Protein AF-A0A183LQJ6-F1 (afdb_monomer)

Mean predicted aligned error: 13.42 Å

Secondary structure (DSSP, 8-state):
-HHHHHHHHHHHHHHHTT---TT-S-----BTTTB-GGGHHHHHHHHHHHHHHHHHHHHHHHHHTTPPEEEEEEEEETTEEEEEEEE-HHHHHHS-HHHHHHHHHHHHHHHHHHHHHHHHHHHHHHHHHTTTEE-SS-EEEEEE-TT-TT-STTS--TTPEEEEETTEE--SHHHHHHHHHHHHHSPPEEEEEHHHHHHHHTT--SPPPS---------------------S------SS-GGGTTTEEEEEEEEE-TTSPEEEEEEEEEHHHHHTSPEESSGGGG--TTS-S------------------EEEEEE--SSTTEEEEEEEES-TTPPPEEEEEEHHHHHHHEEEESPEESSTTTS-TTHHHHHHHHH-

Structure (mmCIF, N/CA/C/O backbone):
data_AF-A0A183LQJ6-F1
#
_entry.id   AF-A0A183LQJ6-F1
#
loop_
_atom_site.group_PDB
_atom_site.id
_atom_site.type_symbol
_atom_site.label_atom_id
_atom_site.label_alt_id
_atom_site.label_comp_id
_atom_site.label_asym_id
_atom_site.label_entity_id
_atom_site.label_seq_id
_atom_site.pdbx_PDB_ins_code
_atom_site.Cartn_x
_atom_site.Cartn_y
_atom_site.Cartn_z
_atom_site.occupancy
_atom_site.B_iso_or_equiv
_atom_site.auth_seq_id
_atom_site.auth_comp_id
_atom_site.auth_asym_id
_atom_site.auth_atom_id
_atom_site.pdbx_PDB_model_num
ATOM 1 N N . MET A 1 1 ? -5.124 -11.638 44.965 1.00 61.25 1 MET A N 1
ATOM 2 C CA . MET A 1 1 ? -4.072 -10.664 44.586 1.00 61.25 1 MET A CA 1
ATOM 3 C C . MET A 1 1 ? -2.740 -11.323 44.237 1.00 61.25 1 MET A C 1
ATOM 5 O O . MET A 1 1 ? -2.306 -11.129 43.116 1.00 61.25 1 MET A O 1
ATOM 9 N N . VAL A 1 2 ? -2.120 -12.140 45.103 1.00 79.62 2 VAL A N 1
ATOM 10 C CA . VAL A 1 2 ? -0.797 -12.761 44.830 1.00 79.62 2 VAL A CA 1
ATOM 11 C C . VAL A 1 2 ? -0.770 -13.608 43.552 1.00 79.62 2 VAL A C 1
ATOM 13 O O . VAL A 1 2 ? 0.118 -13.434 42.727 1.00 79.62 2 VAL A O 1
ATOM 16 N N . VAL A 1 3 ? -1.783 -14.455 43.338 1.00 76.19 3 VAL A N 1
ATOM 17 C CA . VAL A 1 3 ? -1.914 -15.261 42.109 1.00 76.19 3 VAL A CA 1
ATOM 18 C C . VAL A 1 3 ? -2.019 -14.368 40.873 1.00 76.19 3 VAL A C 1
ATOM 20 O O . VAL A 1 3 ? -1.323 -14.596 39.896 1.00 76.19 3 VAL A O 1
ATOM 23 N N . SER A 1 4 ? -2.822 -13.303 40.942 1.00 68.62 4 SER A N 1
ATOM 24 C CA . SER A 1 4 ? -2.976 -12.344 39.842 1.00 68.62 4 SER A CA 1
ATOM 25 C C . SER A 1 4 ? -1.675 -11.600 39.540 1.00 68.62 4 SER A C 1
ATOM 27 O O . SER A 1 4 ? -1.351 -11.408 38.377 1.00 68.62 4 SER A O 1
ATOM 29 N N . ILE A 1 5 ? -0.917 -11.210 40.571 1.00 81.88 5 ILE A N 1
ATOM 30 C CA . ILE A 1 5 ? 0.379 -10.538 40.415 1.00 81.88 5 ILE A CA 1
ATOM 31 C C . ILE A 1 5 ? 1.389 -11.494 39.779 1.00 81.88 5 ILE A C 1
ATOM 33 O O . ILE A 1 5 ? 2.043 -11.115 38.819 1.00 81.88 5 ILE A O 1
ATOM 37 N N . CYS A 1 6 ? 1.474 -12.736 40.260 1.00 83.31 6 CYS A N 1
ATOM 38 C CA . CYS A 1 6 ? 2.393 -13.748 39.736 1.00 83.31 6 CYS A CA 1
ATOM 39 C C . CYS A 1 6 ? 2.072 -14.119 38.277 1.00 83.31 6 CYS A C 1
ATOM 41 O O . CYS A 1 6 ? 2.966 -14.294 37.456 1.00 83.31 6 CYS A O 1
ATOM 43 N N . LEU A 1 7 ? 0.784 -14.181 37.933 1.00 78.69 7 LEU A N 1
ATOM 44 C CA . LEU A 1 7 ? 0.321 -14.488 36.581 1.00 78.69 7 LEU A CA 1
ATOM 45 C C . LEU A 1 7 ? 0.578 -13.313 35.620 1.00 78.69 7 LEU A C 1
ATOM 47 O O . LEU A 1 7 ? 1.051 -13.532 34.507 1.00 78.69 7 LEU A O 1
ATOM 51 N N . LEU A 1 8 ? 0.366 -12.068 36.069 1.00 77.69 8 LEU A N 1
ATOM 52 C CA . LEU A 1 8 ? 0.691 -10.857 35.303 1.00 77.69 8 LEU A CA 1
ATOM 53 C C . LEU A 1 8 ? 2.202 -10.674 35.103 1.00 77.69 8 LEU A C 1
ATOM 55 O O . LEU A 1 8 ? 2.628 -10.328 34.002 1.00 77.69 8 LEU A O 1
ATOM 59 N N . THR A 1 9 ? 3.028 -10.938 36.121 1.00 80.88 9 THR A N 1
ATOM 60 C CA . THR A 1 9 ? 4.492 -10.854 35.987 1.00 80.88 9 THR A CA 1
ATOM 61 C C . THR A 1 9 ? 5.045 -11.949 35.079 1.00 80.88 9 THR A C 1
ATOM 63 O O . THR A 1 9 ? 5.919 -11.666 34.260 1.00 80.88 9 THR A O 1
ATOM 66 N N . LEU A 1 10 ? 4.502 -13.170 35.146 1.00 79.31 10 LEU A N 1
ATOM 67 C CA . LEU A 1 10 ? 4.852 -14.262 34.234 1.00 79.31 10 LEU A CA 1
ATOM 68 C C . LEU A 1 10 ? 4.477 -13.929 32.778 1.00 79.31 10 LEU A C 1
ATOM 70 O O . LEU A 1 10 ? 5.280 -14.151 31.874 1.00 79.31 10 LEU A O 1
ATOM 74 N N . LEU A 1 11 ? 3.287 -13.359 32.545 1.00 73.31 11 LEU A N 1
ATOM 75 C CA . LEU A 1 11 ? 2.838 -12.895 31.225 1.00 73.31 11 LEU A CA 1
ATOM 76 C C . LEU A 1 11 ? 3.743 -11.791 30.665 1.00 73.31 11 LEU A C 1
ATOM 78 O O . LEU A 1 11 ? 4.160 -11.868 29.507 1.00 73.31 11 LEU A O 1
ATOM 82 N N . ALA A 1 12 ? 4.090 -10.798 31.487 1.00 76.44 12 ALA A N 1
ATOM 83 C CA . ALA A 1 12 ? 4.989 -9.715 31.098 1.00 76.44 12 ALA A CA 1
ATOM 84 C C . ALA A 1 12 ? 6.391 -10.240 30.744 1.00 76.44 12 ALA A C 1
ATOM 86 O O . ALA A 1 12 ? 6.921 -9.901 29.686 1.00 76.44 12 ALA A O 1
ATOM 87 N N . TYR A 1 13 ? 6.958 -11.125 31.573 1.00 81.81 13 TYR A N 1
ATOM 88 C CA . TYR A 1 13 ? 8.262 -11.751 31.329 1.00 81.81 13 TYR A CA 1
ATOM 89 C C . TYR A 1 13 ? 8.287 -12.536 30.012 1.00 81.81 13 TYR A C 1
ATOM 91 O O . TYR A 1 13 ? 9.184 -12.369 29.187 1.00 81.81 13 TYR A O 1
ATOM 99 N N . ASN A 1 14 ? 7.265 -13.359 29.790 1.00 73.56 14 ASN A N 1
ATOM 100 C CA . ASN A 1 14 ? 7.123 -14.176 28.592 1.00 73.56 14 ASN A CA 1
ATOM 101 C C . ASN A 1 14 ? 6.984 -13.338 27.311 1.00 73.56 14 ASN A C 1
ATOM 103 O O . ASN A 1 14 ? 7.609 -13.654 26.299 1.00 73.56 14 ASN A O 1
ATOM 107 N N . THR A 1 15 ? 6.211 -12.250 27.373 1.00 71.25 15 THR A N 1
ATOM 108 C CA . THR A 1 15 ? 6.017 -11.330 26.242 1.00 71.25 15 THR A CA 1
ATOM 109 C C . THR A 1 15 ? 7.299 -10.550 25.932 1.00 71.25 15 THR A C 1
ATOM 111 O O . THR A 1 15 ? 7.656 -10.383 24.767 1.00 71.25 15 THR A O 1
ATOM 114 N N . LEU A 1 16 ? 8.040 -10.124 26.962 1.00 74.69 16 LEU A N 1
ATOM 115 C CA . LEU A 1 16 ? 9.311 -9.413 26.800 1.00 74.69 16 LEU A CA 1
ATOM 116 C C . LEU A 1 16 ? 10.405 -10.307 26.193 1.00 74.69 16 LEU A C 1
ATOM 118 O O . LEU A 1 16 ? 11.198 -9.847 25.375 1.00 74.69 16 LEU A O 1
ATOM 122 N N . MET A 1 17 ? 10.415 -11.595 26.544 1.00 77.88 17 MET A N 1
ATOM 123 C CA . MET A 1 17 ? 11.406 -12.564 26.067 1.00 77.88 17 MET A CA 1
ATOM 124 C C . MET A 1 17 ? 11.107 -13.161 24.679 1.00 77.88 17 MET A C 1
ATOM 126 O O . MET A 1 17 ? 11.839 -14.050 24.248 1.00 77.88 17 MET A O 1
ATOM 130 N N . ARG A 1 18 ? 10.058 -12.697 23.972 1.00 66.50 18 ARG A N 1
ATOM 131 C CA . ARG A 1 18 ? 9.676 -13.129 22.606 1.00 66.50 18 ARG A CA 1
ATOM 132 C C . ARG A 1 18 ? 9.676 -14.655 22.393 1.00 66.50 18 ARG A C 1
ATOM 134 O O . ARG A 1 18 ? 9.977 -15.130 21.298 1.00 66.50 18 ARG A O 1
ATOM 141 N N . LYS A 1 19 ? 9.363 -15.449 23.421 1.00 61.66 19 LYS A N 1
ATOM 142 C CA . LYS A 1 19 ? 9.230 -16.903 23.249 1.00 61.66 19 LYS A CA 1
ATOM 143 C C . LYS A 1 19 ? 7.927 -17.193 22.489 1.00 61.66 19 LYS A C 1
ATOM 145 O O . LYS A 1 19 ? 6.914 -16.583 22.829 1.00 61.66 19 LYS A O 1
ATOM 150 N N . PRO A 1 20 ? 7.918 -18.096 21.488 1.00 50.62 20 PRO A N 1
ATOM 151 C CA . PRO A 1 20 ? 6.678 -18.512 20.846 1.00 50.62 20 PRO A CA 1
ATOM 152 C C . PRO A 1 20 ?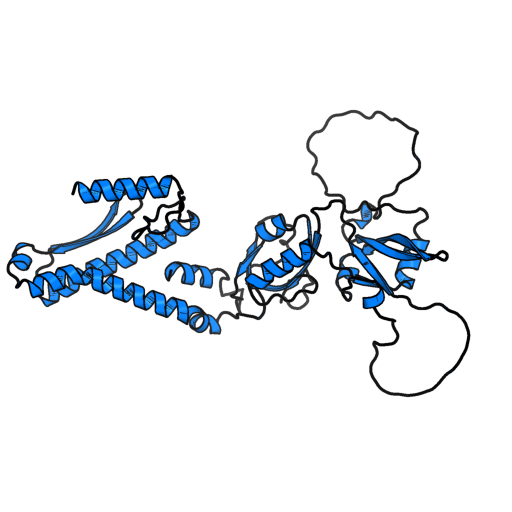 5.858 -19.289 21.878 1.00 50.62 20 PRO A C 1
ATOM 154 O O . PRO A 1 20 ? 6.298 -20.320 22.384 1.00 50.62 20 PRO A O 1
ATOM 157 N N . ILE A 1 21 ? 4.704 -18.750 22.264 1.00 50.16 21 ILE A N 1
ATOM 158 C CA . ILE A 1 21 ? 3.835 -19.352 23.275 1.00 50.16 21 ILE A CA 1
ATOM 159 C C . ILE A 1 21 ? 2.502 -19.616 22.599 1.00 50.16 21 ILE A C 1
ATOM 161 O O . ILE A 1 21 ? 1.705 -18.705 22.404 1.00 50.16 21 ILE A O 1
ATOM 165 N N . GLU A 1 22 ? 2.268 -20.874 22.238 1.00 52.38 22 GLU A N 1
ATOM 166 C CA . GLU A 1 22 ? 1.074 -21.294 21.496 1.00 52.38 22 GLU A CA 1
ATOM 167 C C . GLU A 1 22 ? -0.243 -21.160 22.289 1.00 52.38 22 GLU A C 1
ATOM 169 O O . GLU A 1 22 ? -1.314 -21.398 21.744 1.00 52.38 22 GLU A O 1
ATOM 174 N N . THR A 1 23 ? -0.206 -20.768 23.570 1.00 46.69 23 THR A N 1
ATOM 175 C CA . THR A 1 23 ? -1.391 -20.729 24.450 1.00 46.69 23 THR A CA 1
ATOM 176 C C . THR A 1 23 ? -1.384 -19.563 25.453 1.00 46.69 23 THR A C 1
ATOM 178 O O . THR A 1 23 ? -1.580 -19.747 26.654 1.00 46.69 23 THR A O 1
ATOM 181 N N . GLN A 1 24 ? -1.181 -18.322 24.997 1.00 48.84 24 GLN A N 1
ATOM 182 C CA . GLN A 1 24 ? -1.541 -17.154 25.818 1.00 48.84 24 GLN A CA 1
ATOM 183 C C . GLN A 1 24 ? -3.017 -16.790 25.613 1.00 48.84 24 GLN A C 1
ATOM 185 O O . GLN A 1 24 ? -3.409 -16.340 24.544 1.00 48.84 24 GLN A O 1
ATOM 190 N N . VAL A 1 25 ? -3.830 -16.955 26.664 1.00 53.56 25 VAL A N 1
ATOM 191 C CA . VAL A 1 25 ? -5.256 -16.556 26.689 1.00 53.56 25 VAL A CA 1
ATOM 192 C C . VAL A 1 25 ? -5.417 -15.026 26.703 1.00 53.56 25 VAL A C 1
ATOM 194 O O . VAL A 1 25 ? -6.433 -14.503 26.261 1.00 53.56 25 VAL A O 1
ATOM 197 N N . LEU A 1 26 ? -4.405 -14.299 27.189 1.00 52.97 26 LEU A N 1
ATOM 198 C CA . LEU A 1 26 ? -4.369 -12.837 27.263 1.00 52.97 26 LEU A CA 1
ATOM 199 C C . LEU A 1 26 ? -2.974 -12.359 26.852 1.00 52.97 26 LEU A C 1
ATOM 201 O O . LEU A 1 26 ? -2.015 -12.549 27.598 1.00 52.97 26 LEU A O 1
ATOM 205 N N . ILE A 1 27 ? -2.860 -11.747 25.675 1.00 63.59 27 ILE A N 1
ATOM 206 C CA . ILE A 1 27 ? -1.619 -11.118 25.212 1.00 63.59 27 ILE A CA 1
ATOM 207 C C . ILE A 1 27 ? -1.683 -9.640 25.619 1.00 63.59 27 ILE A C 1
ATOM 209 O O . ILE A 1 27 ? -2.532 -8.912 25.100 1.00 63.59 27 ILE A O 1
ATOM 213 N N . PRO A 1 28 ? -0.836 -9.167 26.549 1.00 64.94 28 PRO A N 1
ATOM 214 C CA . PRO A 1 28 ? -0.821 -7.756 26.909 1.00 64.94 28 PRO A CA 1
ATOM 215 C C . PRO A 1 28 ? -0.314 -6.927 25.724 1.00 64.94 28 PRO A C 1
ATOM 217 O O . PRO A 1 28 ? 0.757 -7.195 25.178 1.00 64.94 28 PRO A O 1
ATOM 220 N N . VAL A 1 29 ? -1.072 -5.908 25.317 1.00 68.31 29 VAL A N 1
ATOM 221 C CA . VAL A 1 29 ? -0.664 -4.992 24.243 1.00 68.31 29 VAL A CA 1
ATOM 222 C C . VAL A 1 29 ? 0.451 -4.082 24.771 1.00 68.31 29 VAL A C 1
ATOM 224 O O . VAL A 1 29 ? 0.240 -3.301 25.696 1.00 68.31 29 VAL A O 1
ATOM 227 N N . MET A 1 30 ? 1.651 -4.207 24.202 1.00 67.62 30 MET A N 1
ATOM 228 C CA . MET A 1 30 ? 2.853 -3.446 24.542 1.00 67.62 30 MET A CA 1
ATOM 229 C C . MET A 1 30 ? 3.365 -2.667 23.316 1.00 67.62 30 MET A C 1
ATOM 231 O O . MET A 1 30 ? 3.951 -3.260 22.397 1.00 67.62 30 MET A O 1
ATOM 235 N N . PRO A 1 31 ? 3.198 -1.329 23.307 1.00 66.94 31 PRO A N 1
ATOM 236 C CA . PRO A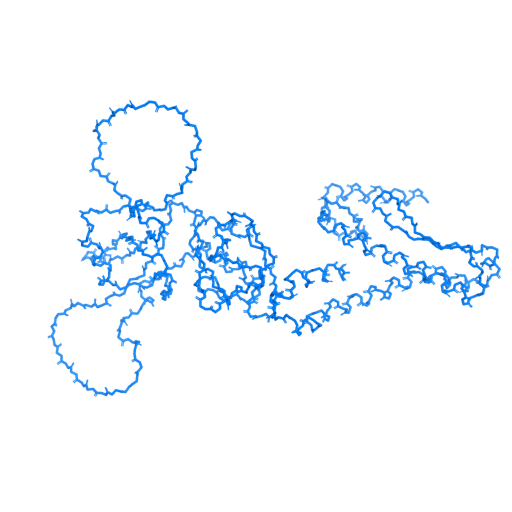 1 31 ? 3.707 -0.465 22.245 1.00 66.94 31 PRO A CA 1
ATOM 237 C C . PRO A 1 31 ? 5.210 -0.663 22.009 1.00 66.94 31 PRO A C 1
ATOM 239 O O . PRO A 1 31 ? 5.995 -0.718 22.950 1.00 66.94 31 PRO A O 1
ATOM 242 N N . GLY A 1 32 ? 5.613 -0.781 20.745 1.00 68.12 32 GLY A N 1
ATOM 243 C CA . GLY A 1 32 ? 6.998 -1.002 20.318 1.00 68.12 32 GLY A CA 1
ATOM 244 C C . GLY A 1 32 ? 7.478 -2.458 20.372 1.00 68.12 32 GLY A C 1
ATOM 245 O O . GLY A 1 32 ? 8.531 -2.755 19.811 1.00 68.12 32 GLY A O 1
ATOM 246 N N . ILE A 1 33 ? 6.723 -3.371 20.998 1.00 75.31 33 ILE A N 1
ATOM 247 C CA . ILE A 1 33 ? 7.056 -4.806 21.045 1.00 75.31 33 ILE A CA 1
ATOM 248 C C . ILE A 1 33 ? 6.113 -5.608 20.152 1.00 75.31 33 ILE A C 1
ATOM 250 O O . ILE A 1 33 ? 6.575 -6.245 19.209 1.00 75.31 33 ILE A O 1
ATOM 254 N N . ASN A 1 34 ? 4.809 -5.579 20.444 1.00 72.75 34 ASN A N 1
ATOM 255 C CA . ASN A 1 34 ? 3.784 -6.277 19.656 1.00 72.75 34 ASN A CA 1
ATOM 256 C C . ASN A 1 34 ? 2.881 -5.325 18.864 1.00 72.75 34 ASN A C 1
ATOM 258 O O . ASN A 1 34 ? 2.147 -5.777 17.991 1.00 72.75 34 ASN A O 1
ATOM 262 N N . LEU A 1 35 ? 2.970 -4.020 19.131 1.00 70.88 35 LEU A N 1
ATOM 263 C CA . LEU A 1 35 ? 2.237 -2.993 18.408 1.00 70.88 35 LEU A CA 1
ATOM 264 C C . LEU A 1 35 ? 3.200 -1.940 17.843 1.00 70.88 35 LEU A C 1
ATOM 266 O O . LEU A 1 35 ? 3.933 -1.328 18.625 1.00 70.88 35 LEU A O 1
ATOM 270 N N . PRO A 1 36 ? 3.204 -1.670 16.525 1.00 79.56 36 PRO A N 1
ATOM 271 C CA . PRO A 1 36 ? 4.007 -0.587 15.971 1.00 79.56 36 PRO A CA 1
ATOM 272 C C . PRO A 1 36 ? 3.613 0.759 16.594 1.00 79.56 36 PRO A C 1
ATOM 274 O O . PRO A 1 36 ? 2.432 1.057 16.773 1.00 79.56 36 PRO A O 1
ATOM 277 N N . THR A 1 37 ? 4.604 1.590 16.920 1.00 79.88 37 THR A N 1
ATOM 278 C CA . THR A 1 37 ? 4.395 2.880 17.604 1.00 79.88 37 THR A CA 1
ATOM 279 C C . THR A 1 37 ? 3.529 3.849 16.799 1.00 79.88 37 THR A C 1
ATOM 281 O O . THR A 1 37 ? 2.809 4.651 17.388 1.00 79.88 37 THR A O 1
ATOM 284 N N . SER A 1 38 ? 3.521 3.728 15.470 1.00 79.62 38 SER A N 1
ATOM 285 C CA . SER A 1 38 ? 2.629 4.471 14.572 1.00 79.62 38 SER A CA 1
ATOM 286 C C . SER A 1 38 ? 1.144 4.215 14.842 1.00 79.62 38 SER A C 1
ATOM 288 O O . SER A 1 38 ? 0.325 5.096 14.594 1.00 79.62 38 SER A O 1
ATOM 290 N N . HIS A 1 39 ? 0.783 3.045 15.378 1.00 82.69 39 HIS A N 1
ATOM 291 C CA . HIS A 1 39 ? -0.605 2.712 15.697 1.00 82.69 39 HIS A CA 1
ATOM 292 C C . HIS A 1 39 ? -1.022 3.122 17.110 1.00 82.69 39 HIS A C 1
ATOM 294 O O . HIS A 1 39 ? -2.210 3.093 17.422 1.00 82.69 39 HIS A O 1
ATOM 300 N N . LEU A 1 40 ? -0.081 3.552 17.958 1.00 83.44 40 LEU A N 1
ATOM 301 C CA . LEU A 1 40 ? -0.345 3.864 19.363 1.00 83.44 40 LEU A CA 1
ATOM 302 C C . LEU A 1 40 ? -1.455 4.908 19.539 1.00 83.44 40 LEU A C 1
ATOM 304 O O . LEU A 1 40 ? -2.300 4.760 20.417 1.00 83.44 40 LEU A O 1
ATOM 308 N N . GLY A 1 41 ? -1.482 5.935 18.683 1.00 84.56 41 GLY A N 1
ATOM 309 C CA . GLY A 1 41 ? -2.514 6.972 18.723 1.00 84.56 41 GLY A CA 1
ATOM 310 C C . GLY A 1 41 ? -3.918 6.428 18.450 1.00 84.56 41 GLY A C 1
ATOM 311 O O . GLY A 1 41 ? -4.860 6.794 19.150 1.00 84.56 41 GLY A O 1
ATOM 312 N N . PHE A 1 42 ? -4.056 5.511 17.486 1.00 85.06 42 PHE A N 1
ATOM 313 C CA . PHE A 1 42 ? -5.342 4.875 17.183 1.00 85.06 42 PHE A CA 1
ATOM 314 C C . PHE A 1 42 ? -5.804 4.000 18.344 1.00 85.06 42 PHE A C 1
ATOM 316 O O . PHE A 1 42 ? -6.947 4.110 18.767 1.00 85.06 42 PHE A O 1
ATOM 323 N N . TYR A 1 43 ? -4.897 3.217 18.929 1.00 84.50 43 TYR A N 1
ATOM 324 C CA . TYR A 1 43 ? -5.211 2.395 20.097 1.00 84.50 43 TYR A CA 1
ATOM 325 C C . TYR A 1 43 ? -5.620 3.233 21.309 1.00 84.50 43 TYR A C 1
ATOM 327 O O . TYR A 1 43 ? -6.606 2.909 21.963 1.00 84.50 43 TYR A O 1
ATOM 335 N N . ALA A 1 44 ? -4.910 4.326 21.599 1.00 87.00 44 ALA A N 1
ATOM 336 C CA . ALA A 1 44 ? -5.270 5.228 22.691 1.00 87.00 44 ALA A CA 1
ATOM 337 C C . ALA A 1 44 ? -6.665 5.842 22.481 1.00 87.00 44 ALA A C 1
ATOM 339 O O . ALA A 1 44 ? -7.465 5.891 23.415 1.00 87.00 44 ALA A O 1
ATOM 340 N N . LEU A 1 45 ? -6.982 6.253 21.248 1.00 87.94 45 LEU A N 1
ATOM 341 C CA . LEU A 1 45 ? -8.304 6.767 20.894 1.00 87.94 45 LEU A CA 1
ATOM 342 C C . LEU A 1 45 ? -9.395 5.695 21.052 1.00 87.94 45 LEU A C 1
ATOM 344 O O . LEU A 1 45 ? -10.420 5.963 21.677 1.00 87.94 45 LEU A O 1
ATOM 348 N N . THR A 1 46 ? -9.170 4.483 20.540 1.00 89.31 46 THR A N 1
ATOM 349 C CA . THR A 1 46 ? -10.113 3.361 20.665 1.00 89.31 46 THR A CA 1
ATOM 350 C C . THR A 1 46 ? -10.349 2.994 22.129 1.00 89.31 46 THR A C 1
ATOM 352 O O . THR A 1 46 ? -11.497 2.844 22.542 1.00 89.31 46 THR A O 1
ATOM 355 N N . LEU A 1 47 ? -9.291 2.917 22.946 1.00 88.81 47 LEU A N 1
ATOM 356 C CA . LEU A 1 47 ? -9.405 2.651 24.383 1.00 88.81 47 LEU A CA 1
ATOM 357 C C . LEU A 1 47 ? -10.222 3.722 25.101 1.00 88.81 47 LEU A C 1
ATOM 359 O O . LEU A 1 47 ? -11.085 3.376 25.902 1.00 88.81 47 LEU A O 1
ATOM 363 N N . LEU A 1 48 ? -9.999 5.000 24.788 1.00 90.62 48 LEU A N 1
ATOM 364 C CA . LEU A 1 48 ? -10.767 6.094 25.377 1.00 90.62 48 LEU A CA 1
ATOM 365 C C . LEU A 1 48 ? -12.258 5.993 25.024 1.00 90.62 48 LEU A C 1
ATOM 367 O O . LEU A 1 48 ? -13.101 6.134 25.907 1.00 90.62 48 LEU A O 1
ATOM 371 N N . ILE A 1 49 ? -12.588 5.724 23.756 1.00 91.62 49 ILE A N 1
ATOM 372 C CA . ILE A 1 49 ? -13.979 5.574 23.300 1.00 91.62 49 ILE A CA 1
ATOM 373 C C . ILE A 1 49 ? -14.642 4.374 23.990 1.00 91.62 49 ILE A C 1
ATOM 375 O O . ILE A 1 49 ? -15.742 4.506 24.530 1.00 91.62 49 ILE A O 1
ATOM 379 N N . CYS A 1 50 ? -13.969 3.222 24.023 1.00 92.50 50 CYS A N 1
ATOM 380 C CA . CYS A 1 50 ? -14.469 2.025 24.697 1.00 92.50 50 CYS A CA 1
ATOM 381 C C . CYS A 1 50 ? -14.648 2.254 26.201 1.00 92.50 50 CYS A C 1
ATOM 383 O O . CYS A 1 50 ? -15.695 1.912 26.738 1.00 92.50 50 CYS A O 1
ATOM 385 N N . ALA A 1 51 ? -13.675 2.866 26.881 1.00 93.06 51 ALA A N 1
ATOM 386 C CA . ALA A 1 51 ? -13.773 3.184 28.305 1.00 93.06 51 ALA A CA 1
ATOM 387 C C . ALA A 1 51 ? -14.938 4.141 28.583 1.00 93.06 51 ALA A C 1
ATOM 389 O O . ALA A 1 51 ? -15.722 3.915 29.497 1.00 93.06 51 ALA A O 1
ATOM 390 N N . PHE A 1 52 ? -15.110 5.174 27.760 1.00 93.94 52 PHE A N 1
ATOM 391 C CA . PHE A 1 52 ? -16.230 6.096 27.905 1.00 93.94 52 PHE A CA 1
ATOM 392 C C . PHE A 1 52 ? -17.582 5.379 27.793 1.00 93.94 52 PHE A C 1
ATOM 394 O O . PHE A 1 52 ? -18.447 5.556 28.650 1.00 93.94 52 PHE A O 1
ATOM 401 N N . ILE A 1 53 ? -17.767 4.539 26.768 1.00 95.00 53 ILE A N 1
ATOM 402 C CA . ILE A 1 53 ? -19.031 3.815 26.582 1.00 95.00 53 ILE A CA 1
ATOM 403 C C . ILE A 1 53 ? -19.225 2.737 27.664 1.00 95.00 53 ILE A C 1
ATOM 405 O O . ILE A 1 53 ? -20.354 2.506 28.097 1.00 95.00 53 ILE A O 1
ATOM 409 N N . HIS A 1 54 ? -18.146 2.123 28.155 1.00 95.62 54 HIS A N 1
ATOM 410 C CA . HIS A 1 54 ? -18.173 1.182 29.277 1.00 95.62 54 HIS A CA 1
ATOM 411 C C . HIS A 1 54 ? -18.771 1.824 30.535 1.00 95.62 54 HIS A C 1
ATOM 413 O O . HIS A 1 54 ? -19.753 1.329 31.094 1.00 95.62 54 HIS A O 1
ATOM 419 N N . GLU A 1 55 ? -18.229 2.971 30.940 1.00 94.88 55 GLU A N 1
ATOM 420 C CA . GLU A 1 55 ? -18.694 3.709 32.115 1.00 94.88 55 GLU A CA 1
ATOM 421 C C . GLU A 1 55 ? -20.100 4.286 31.903 1.00 94.88 55 GLU A C 1
ATOM 423 O O . GLU A 1 55 ? -20.938 4.244 32.807 1.00 94.88 55 GLU A O 1
ATOM 428 N N . ALA A 1 56 ? -20.416 4.740 30.684 1.00 94.00 56 ALA A N 1
ATOM 429 C CA . ALA A 1 56 ? -21.774 5.142 30.322 1.00 94.00 56 ALA A CA 1
ATOM 430 C C . ALA A 1 56 ? -22.772 3.976 30.453 1.00 94.00 56 ALA A C 1
ATOM 432 O O . ALA A 1 56 ? -23.911 4.181 30.875 1.00 94.00 56 ALA A O 1
ATOM 433 N N . GLY A 1 57 ? -22.344 2.747 30.155 1.00 95.69 57 GLY A N 1
ATOM 434 C CA . GLY A 1 57 ? -23.128 1.533 30.360 1.00 95.69 57 GLY A CA 1
ATOM 435 C C . GLY A 1 57 ? -23.462 1.295 31.834 1.00 95.69 57 GLY A C 1
ATOM 436 O O . GLY A 1 57 ? -24.624 1.048 32.169 1.00 95.69 57 GLY A O 1
ATOM 437 N N . HIS A 1 58 ? -22.472 1.427 32.722 1.00 94.94 58 HIS A N 1
ATOM 438 C CA . HIS A 1 58 ? -22.687 1.379 34.172 1.00 94.94 58 HIS A CA 1
ATOM 439 C C . HIS A 1 58 ? -23.650 2.470 34.643 1.00 94.94 58 HIS A C 1
ATOM 441 O O . HIS A 1 58 ? -24.606 2.173 35.364 1.00 94.94 58 HIS A O 1
ATOM 447 N N . ALA A 1 59 ? -23.455 3.708 34.183 1.00 93.94 59 ALA A N 1
ATOM 448 C CA . ALA A 1 59 ? -24.313 4.837 34.525 1.00 93.94 59 ALA A CA 1
ATOM 449 C C . ALA A 1 59 ? -25.770 4.607 34.091 1.00 93.94 59 ALA A C 1
ATOM 451 O O . ALA A 1 59 ? -26.696 4.796 34.881 1.00 93.94 59 ALA A O 1
ATOM 452 N N . LEU A 1 60 ? -25.987 4.141 32.858 1.00 94.62 60 LEU A N 1
ATOM 453 C CA . LEU A 1 60 ? -27.321 3.885 32.316 1.00 94.62 60 LEU A CA 1
ATOM 454 C C . LEU A 1 60 ? -28.053 2.782 33.095 1.00 94.62 60 LEU A C 1
ATOM 456 O O . LEU A 1 60 ? -29.243 2.912 33.395 1.00 94.62 60 LEU A O 1
ATOM 460 N N . ALA A 1 61 ? -27.348 1.707 33.457 1.00 94.94 61 ALA A N 1
ATOM 461 C CA . ALA A 1 61 ? -27.913 0.637 34.274 1.00 94.94 61 ALA A CA 1
ATOM 462 C C . ALA A 1 61 ? -28.230 1.107 35.702 1.00 94.94 61 ALA A C 1
ATOM 464 O O . ALA A 1 61 ? -29.288 0.774 36.234 1.00 94.94 61 ALA A O 1
ATOM 465 N N . ALA A 1 62 ? -27.360 1.925 36.299 1.00 93.81 62 ALA A N 1
ATOM 466 C CA . ALA A 1 62 ? -27.568 2.499 37.624 1.00 93.81 62 ALA A CA 1
ATOM 467 C C . ALA A 1 62 ? -28.807 3.408 37.671 1.00 93.81 62 ALA A C 1
ATOM 469 O O . ALA A 1 62 ? -29.646 3.258 38.560 1.00 93.81 62 ALA A O 1
ATOM 470 N N . VAL A 1 63 ? -28.984 4.281 36.671 1.00 93.50 63 VAL A N 1
ATOM 471 C CA . VAL A 1 63 ? -30.174 5.144 36.553 1.00 93.50 63 VAL A CA 1
ATOM 472 C C . VAL A 1 63 ? -31.449 4.309 36.431 1.00 93.50 63 VAL A C 1
ATOM 474 O O . VAL A 1 63 ? -32.457 4.624 37.066 1.00 93.50 63 VAL A O 1
ATOM 477 N N . ARG A 1 64 ? -31.411 3.207 35.669 1.00 94.25 64 ARG A N 1
ATOM 478 C CA . ARG A 1 64 ? -32.554 2.291 35.534 1.00 94.25 64 ARG A CA 1
ATOM 479 C C . ARG A 1 64 ? -32.936 1.626 36.860 1.00 94.25 64 ARG A C 1
ATOM 481 O O . ARG A 1 64 ? -34.124 1.463 37.127 1.00 94.25 64 ARG A O 1
ATOM 488 N N . GLU A 1 65 ? -31.956 1.277 37.688 1.00 93.12 65 GLU A N 1
ATOM 489 C CA . GLU A 1 65 ? -32.165 0.705 39.028 1.00 93.12 65 GLU A CA 1
ATOM 490 C C . GLU A 1 65 ? -32.338 1.786 40.121 1.00 93.12 65 GLU A C 1
ATOM 492 O O . GLU A 1 65 ? -32.347 1.470 41.308 1.00 93.12 65 GLU A O 1
ATOM 497 N N . ARG A 1 66 ? -32.530 3.061 39.732 1.00 92.31 66 ARG A N 1
ATOM 498 C CA . ARG A 1 66 ? -32.743 4.226 40.618 1.00 92.31 66 ARG A CA 1
ATOM 499 C C . ARG A 1 66 ? -31.594 4.505 41.598 1.00 92.31 66 ARG A C 1
ATOM 501 O O . ARG A 1 66 ? -31.814 5.072 42.666 1.00 92.31 66 ARG A O 1
ATOM 508 N N . VAL A 1 67 ? -30.369 4.152 41.222 1.00 92.69 67 VAL A N 1
ATOM 509 C CA . VAL A 1 67 ? -29.150 4.484 41.971 1.00 92.69 67 VAL A CA 1
ATOM 510 C C . VAL A 1 67 ? -28.697 5.898 41.615 1.00 92.69 67 VAL A C 1
ATOM 512 O O . VAL A 1 67 ? -28.687 6.282 40.444 1.00 92.69 67 VAL A O 1
ATOM 515 N N . ARG A 1 68 ? -28.299 6.679 42.624 1.00 91.25 68 ARG A N 1
ATOM 516 C CA . ARG A 1 68 ? -27.775 8.036 42.425 1.00 91.25 68 ARG A CA 1
ATOM 517 C C . ARG A 1 68 ? -26.331 8.015 41.914 1.00 91.25 68 ARG A C 1
ATOM 519 O O . ARG A 1 68 ? -25.493 7.259 42.404 1.00 91.25 68 ARG A O 1
ATOM 526 N N . LEU A 1 69 ? -26.054 8.894 40.955 1.00 92.06 69 LEU A N 1
ATOM 527 C CA . LEU A 1 69 ? -24.725 9.166 40.406 1.00 92.06 69 LEU A CA 1
ATOM 528 C C . LEU A 1 69 ? -24.076 10.306 41.201 1.00 92.06 69 LEU A C 1
ATOM 530 O O . LEU A 1 69 ? -24.693 11.360 41.357 1.00 92.06 69 LEU A O 1
ATOM 534 N N . HIS A 1 70 ? -22.848 10.112 41.682 1.00 89.81 70 HIS A N 1
ATOM 535 C CA . HIS A 1 70 ? -22.062 11.170 42.324 1.00 89.81 70 HIS A CA 1
ATOM 536 C C . HIS A 1 70 ? -21.268 11.991 41.305 1.00 89.81 70 HIS A C 1
ATOM 538 O O . HIS A 1 70 ? -21.141 13.205 41.463 1.00 89.81 70 HIS A O 1
ATOM 544 N N . GLY A 1 71 ? -20.796 11.358 40.230 1.00 88.69 71 GLY A N 1
ATOM 545 C CA . GLY A 1 71 ? -20.077 12.037 39.158 1.00 88.69 71 GLY A CA 1
ATOM 546 C C . GLY A 1 71 ? -19.613 11.087 38.060 1.00 88.69 71 GLY A C 1
ATOM 547 O O . GLY A 1 71 ? -19.782 9.874 38.148 1.00 88.69 71 GLY A O 1
ATOM 548 N N . PHE A 1 72 ? -19.025 11.651 37.010 1.00 92.44 72 PHE A N 1
ATOM 549 C CA . PHE A 1 72 ? -18.313 10.922 35.963 1.00 92.44 72 PHE A CA 1
ATOM 550 C C . PHE A 1 72 ? -17.116 11.757 35.512 1.00 92.44 72 PHE A C 1
ATOM 552 O O . PHE A 1 72 ? -17.124 12.984 35.643 1.00 92.44 72 PHE A O 1
ATOM 559 N N . GLY A 1 73 ? -16.087 11.113 34.973 1.00 90.00 73 GLY A N 1
ATOM 560 C CA . GLY A 1 73 ? -14.892 11.815 34.531 1.00 90.00 73 GLY A CA 1
ATOM 561 C C . GLY A 1 73 ? -14.011 10.997 33.602 1.00 90.00 73 GLY A C 1
ATOM 562 O O . GLY A 1 73 ? -14.211 9.801 33.398 1.00 90.00 73 GLY A O 1
ATOM 563 N N . ILE A 1 74 ? -13.019 11.680 33.039 1.00 91.12 74 ILE A N 1
ATOM 564 C CA . ILE A 1 74 ? -11.940 11.095 32.245 1.00 91.12 74 ILE A CA 1
ATOM 565 C C . ILE A 1 74 ? -10.644 11.349 33.008 1.00 91.12 74 ILE A C 1
ATOM 567 O O . ILE A 1 74 ? -10.442 12.435 33.554 1.00 91.12 74 ILE A O 1
ATOM 571 N N . PHE A 1 75 ? -9.766 10.356 33.047 1.00 89.56 75 PHE A N 1
ATOM 572 C CA . PHE A 1 75 ? -8.435 10.471 33.620 1.00 89.56 75 PHE A CA 1
ATOM 573 C C . PHE A 1 75 ? -7.401 9.921 32.647 1.00 89.56 75 PHE A C 1
ATOM 575 O O . PHE A 1 75 ? -7.695 9.103 31.778 1.00 89.56 75 PHE A O 1
ATOM 582 N N . VAL A 1 76 ? -6.162 10.367 32.802 1.00 87.12 76 VAL A N 1
ATOM 583 C CA . VAL A 1 76 ? -5.034 9.835 32.043 1.00 87.12 76 VAL A CA 1
ATOM 584 C C . VAL A 1 76 ? -3.983 9.394 33.045 1.00 87.12 76 VAL A C 1
ATOM 586 O O . VAL A 1 76 ? -3.532 10.192 33.865 1.00 87.12 76 VAL A O 1
ATOM 589 N N . PHE A 1 77 ? -3.610 8.117 32.996 1.00 83.00 77 PHE A N 1
ATOM 590 C CA . PHE A 1 77 ? -2.547 7.555 33.824 1.00 83.00 77 PHE A CA 1
ATOM 591 C C . PHE A 1 77 ? -1.385 7.115 32.930 1.00 83.00 77 PHE A C 1
ATOM 593 O O . PHE A 1 77 ? -1.454 6.096 32.242 1.00 83.00 77 PHE A O 1
ATOM 600 N N . GLY A 1 78 ? -0.317 7.917 32.891 1.00 82.06 78 GLY A N 1
ATOM 601 C CA . GLY A 1 78 ? 0.770 7.730 31.926 1.00 82.06 78 GLY A CA 1
ATOM 602 C C . GLY A 1 78 ? 0.270 7.903 30.487 1.00 82.06 78 GLY A C 1
ATOM 603 O O . GLY A 1 78 ? -0.172 8.986 30.119 1.00 82.06 78 GLY A O 1
ATOM 604 N N . PHE A 1 79 ? 0.321 6.833 29.686 1.00 75.12 79 PHE A N 1
ATOM 605 C CA . PHE A 1 79 ? -0.183 6.798 28.301 1.00 75.12 79 PHE A CA 1
ATOM 606 C C . PHE A 1 79 ? -1.579 6.171 28.173 1.00 75.12 79 PHE A C 1
ATOM 608 O O . PHE A 1 79 ? -2.080 6.022 27.061 1.00 75.12 79 PHE A O 1
ATOM 615 N N . TYR A 1 80 ? -2.189 5.761 29.287 1.00 82.00 80 TYR A N 1
ATOM 616 C CA . TYR A 1 80 ? -3.484 5.091 29.302 1.00 82.00 80 TYR A CA 1
ATOM 617 C C . TYR A 1 80 ? -4.610 6.103 29.565 1.00 82.00 80 TYR A C 1
ATOM 619 O O . TYR A 1 80 ? -4.694 6.632 30.681 1.00 82.00 80 TYR A O 1
ATOM 627 N N . PRO A 1 81 ? -5.469 6.394 28.570 1.00 86.81 81 PRO A N 1
AT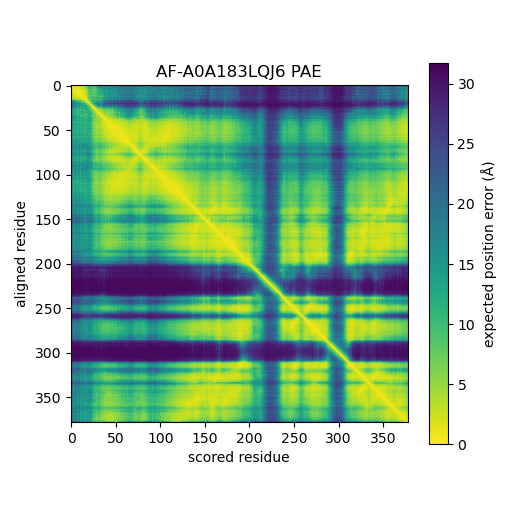OM 628 C CA . PRO A 1 81 ? -6.687 7.155 28.794 1.00 86.81 81 PRO A CA 1
ATOM 629 C C . PRO A 1 81 ? -7.770 6.245 29.389 1.00 86.81 81 PRO A C 1
ATOM 631 O O . PRO A 1 81 ? -8.050 5.170 28.863 1.00 86.81 81 PRO A O 1
ATOM 634 N N . GLY A 1 82 ? -8.389 6.683 30.482 1.00 89.56 82 GLY A N 1
ATOM 635 C CA . GLY A 1 82 ? -9.471 5.976 31.158 1.00 89.56 82 GLY A CA 1
ATOM 636 C C . GLY A 1 82 ? -10.659 6.888 31.442 1.00 89.56 82 GLY A C 1
ATOM 637 O O . GLY A 1 82 ? -10.534 8.110 31.488 1.00 89.56 82 GLY A O 1
ATOM 638 N N . ALA A 1 83 ? -11.822 6.287 31.655 1.00 91.94 83 ALA A N 1
ATOM 639 C CA . ALA A 1 83 ? -13.010 6.964 32.157 1.00 91.94 83 ALA A CA 1
ATOM 640 C C . ALA A 1 83 ? -13.435 6.306 33.472 1.00 91.94 83 ALA A C 1
ATOM 642 O O . ALA A 1 83 ? -13.058 5.166 33.738 1.00 91.94 83 ALA A O 1
ATOM 643 N N . PHE A 1 84 ? -14.198 7.022 34.292 1.00 93.06 84 PHE A N 1
ATOM 644 C CA . PHE A 1 84 ? -14.829 6.454 35.481 1.00 93.06 84 PHE A CA 1
ATOM 645 C C . PHE A 1 84 ? -16.220 7.049 35.697 1.00 93.06 84 PHE A C 1
ATOM 647 O O . PHE A 1 84 ? -16.453 8.229 35.410 1.00 93.06 84 PHE A O 1
ATOM 654 N N . VAL A 1 85 ? -17.124 6.247 36.255 1.00 94.00 85 VAL A N 1
ATOM 655 C CA . VAL A 1 85 ? -18.369 6.709 36.869 1.00 94.00 85 VAL A CA 1
ATOM 656 C C . VAL A 1 85 ? -18.350 6.450 38.375 1.00 94.00 85 VAL A C 1
ATOM 658 O O . VAL A 1 85 ? -17.996 5.365 38.831 1.00 94.00 85 VAL A O 1
ATOM 661 N N . ASP A 1 86 ? -18.738 7.454 39.156 1.00 92.69 86 ASP A N 1
ATOM 662 C CA . ASP A 1 86 ? -18.873 7.352 40.606 1.00 92.69 86 ASP A CA 1
ATOM 663 C C . ASP A 1 86 ? -20.348 7.161 40.989 1.00 92.69 86 ASP A C 1
ATOM 665 O O . ASP A 1 86 ? -21.218 7.985 40.676 1.00 92.69 86 ASP A O 1
ATOM 669 N N . LEU A 1 87 ? -20.631 6.041 41.650 1.00 91.19 87 LEU A N 1
ATOM 670 C CA . LEU A 1 87 ? -21.970 5.568 41.994 1.00 91.19 87 LEU A CA 1
ATOM 671 C C . LEU A 1 87 ? -22.132 5.521 43.511 1.00 91.19 87 LEU A C 1
ATOM 673 O O . LEU A 1 87 ? -21.229 5.086 44.225 1.00 91.19 87 LEU A O 1
ATOM 677 N N . ASN A 1 88 ? -23.313 5.888 44.014 1.00 92.44 88 ASN A N 1
ATOM 678 C CA . ASN A 1 88 ? -23.578 5.801 45.447 1.00 92.44 88 ASN A CA 1
ATOM 679 C C . ASN A 1 88 ? -23.584 4.337 45.923 1.00 92.44 88 ASN A C 1
ATOM 681 O O . ASN A 1 88 ? -24.497 3.563 45.618 1.00 92.44 88 ASN A O 1
ATOM 685 N N . THR A 1 89 ? -22.574 3.970 46.712 1.00 89.31 89 THR A N 1
ATOM 686 C CA . THR A 1 89 ? -22.369 2.609 47.223 1.00 89.31 89 THR A CA 1
ATOM 687 C C . THR A 1 89 ? -23.476 2.157 48.173 1.00 89.31 89 THR A C 1
ATOM 689 O O . THR A 1 89 ? -23.846 0.985 48.139 1.00 89.31 89 THR A O 1
ATOM 692 N N . ALA A 1 90 ? -24.055 3.066 48.967 1.00 89.56 90 ALA A N 1
ATOM 693 C CA . ALA A 1 90 ? -25.145 2.739 49.888 1.00 89.56 90 ALA A CA 1
ATOM 694 C C . ALA A 1 90 ? -26.431 2.366 49.133 1.00 89.56 90 ALA A C 1
ATOM 696 O O . ALA A 1 90 ? -27.078 1.368 49.454 1.00 89.56 90 ALA A O 1
ATOM 697 N N . ASP A 1 91 ? -26.761 3.126 48.083 1.00 88.69 91 ASP A N 1
ATOM 698 C CA . ASP A 1 91 ? -27.915 2.833 47.229 1.00 88.69 91 ASP A CA 1
ATOM 699 C C . ASP A 1 91 ? -27.678 1.518 46.457 1.00 88.69 91 ASP A C 1
ATOM 701 O O . ASP A 1 91 ? -28.571 0.675 46.388 1.00 88.69 91 ASP A O 1
ATOM 705 N N . LEU A 1 92 ? -26.459 1.284 45.953 1.00 89.94 92 LEU A N 1
ATOM 706 C CA . LEU A 1 92 ? -26.077 0.039 45.271 1.00 89.94 92 LEU A CA 1
ATOM 707 C C . LEU A 1 92 ? -26.204 -1.200 46.163 1.00 89.94 92 LEU A C 1
ATOM 709 O O . LEU A 1 92 ? -26.777 -2.199 45.737 1.00 89.94 92 LEU A O 1
ATOM 713 N N . GLN A 1 93 ? -25.698 -1.147 47.396 1.00 91.12 93 GLN A N 1
ATOM 714 C CA . GLN A 1 93 ? -25.743 -2.282 48.325 1.00 91.12 93 GLN A CA 1
ATOM 715 C C . GLN A 1 93 ? -27.160 -2.592 48.817 1.00 91.12 93 GLN A C 1
ATOM 717 O O . GLN A 1 93 ? -27.435 -3.726 49.205 1.00 91.12 93 GLN A O 1
ATOM 722 N N . SER A 1 94 ? -28.065 -1.611 48.767 1.00 92.25 94 SER A N 1
ATOM 723 C CA . SER A 1 94 ? -29.476 -1.806 49.113 1.00 92.25 94 SER A CA 1
ATOM 724 C C . SER A 1 94 ? -30.267 -2.586 48.051 1.00 92.25 94 SER A C 1
ATOM 726 O O . SER A 1 94 ? -31.343 -3.111 48.340 1.00 92.25 94 SER A O 1
ATOM 728 N N . LEU A 1 95 ? -29.747 -2.680 46.821 1.00 90.75 95 LEU A N 1
ATOM 729 C CA . LEU A 1 95 ? -30.395 -3.391 45.721 1.00 90.75 95 LEU A CA 1
ATOM 730 C C . LEU A 1 95 ? -30.329 -4.913 45.886 1.00 90.75 95 LEU A C 1
ATOM 732 O O . LEU A 1 95 ? -29.422 -5.456 46.511 1.00 90.75 95 LEU A O 1
ATOM 736 N N . SER A 1 96 ? -31.246 -5.623 45.222 1.00 93.75 96 SER A N 1
ATOM 737 C CA . SER A 1 96 ? -31.174 -7.085 45.134 1.00 93.75 96 SER A CA 1
ATOM 738 C C . SER A 1 96 ? -29.905 -7.549 44.390 1.00 93.75 96 SER A C 1
ATOM 740 O O . SER A 1 96 ? -29.447 -6.852 43.477 1.00 93.75 96 SER A O 1
ATOM 742 N N . PRO A 1 97 ? -29.371 -8.752 44.683 1.00 92.31 97 PRO A N 1
ATOM 743 C CA . PRO A 1 97 ? -28.152 -9.258 44.043 1.00 92.31 97 PRO A CA 1
ATOM 744 C C . PRO A 1 97 ? -28.205 -9.274 42.505 1.00 92.31 97 PRO A C 1
ATOM 746 O O . PRO A 1 97 ? -27.214 -8.984 41.840 1.00 92.31 97 PRO A O 1
ATOM 749 N N . PHE A 1 98 ? -29.376 -9.542 41.917 1.00 92.12 98 PHE A N 1
ATOM 750 C CA . PHE A 1 98 ? -29.562 -9.530 40.462 1.00 92.12 98 PHE A CA 1
ATOM 751 C C . PHE A 1 98 ? -29.578 -8.119 39.862 1.00 92.12 98 PHE A C 1
ATOM 753 O O . PHE A 1 98 ? -29.191 -7.935 38.709 1.00 92.12 98 PHE A O 1
ATOM 760 N N . CYS A 1 99 ? -30.044 -7.116 40.606 1.00 91.88 99 CYS A N 1
ATOM 761 C CA . CYS A 1 99 ? -29.950 -5.716 40.187 1.00 91.88 99 CYS A CA 1
ATOM 762 C C . CYS A 1 99 ? -28.495 -5.239 40.244 1.00 91.88 99 CYS A C 1
ATOM 764 O O . CYS A 1 99 ? -28.007 -4.662 39.276 1.00 91.88 99 CYS A O 1
ATOM 766 N N . GLN A 1 100 ? -27.782 -5.558 41.330 1.00 91.81 100 GLN A N 1
ATOM 767 C CA . GLN A 1 100 ? -26.361 -5.234 41.478 1.00 91.81 100 GLN A CA 1
ATOM 768 C C . GLN A 1 100 ? -25.531 -5.843 40.345 1.00 91.81 100 GLN A C 1
ATOM 770 O O . GLN A 1 100 ? -24.775 -5.136 39.681 1.00 91.81 100 GLN A O 1
ATOM 775 N N . LEU A 1 101 ? -25.732 -7.134 40.056 1.00 92.62 101 LEU A N 1
ATOM 776 C CA . LEU A 1 101 ? -25.030 -7.818 38.971 1.00 92.62 101 LEU A CA 1
ATOM 777 C C . LEU A 1 101 ? -25.291 -7.160 37.612 1.00 92.62 101 LEU A C 1
ATOM 779 O O . LEU A 1 101 ? -24.365 -7.007 36.823 1.00 92.62 101 LEU A O 1
ATOM 783 N N . ARG A 1 102 ? -26.527 -6.723 37.337 1.00 93.19 102 ARG A N 1
ATOM 784 C CA . ARG A 1 102 ? -26.848 -6.012 36.091 1.00 93.19 102 ARG A CA 1
ATOM 785 C C . ARG A 1 102 ? -26.069 -4.708 35.958 1.00 93.19 102 ARG A C 1
ATOM 787 O O . ARG A 1 102 ? -25.564 -4.445 34.873 1.00 93.19 102 ARG A O 1
ATOM 794 N N . VAL A 1 103 ? -25.930 -3.932 37.034 1.00 93.88 103 VAL A N 1
ATOM 795 C CA . VAL A 1 103 ? -25.116 -2.707 37.016 1.00 93.88 103 VAL A CA 1
ATOM 796 C C . VAL A 1 103 ? -23.637 -3.048 36.824 1.00 93.88 103 VAL A C 1
ATOM 798 O O . VAL A 1 103 ? -23.008 -2.467 35.945 1.00 93.88 103 VAL A O 1
ATOM 801 N N . TYR A 1 104 ? -23.093 -4.034 37.546 1.00 92.62 104 TYR A N 1
ATOM 802 C CA . TYR A 1 104 ? -21.687 -4.450 37.415 1.00 92.62 104 TYR A CA 1
ATOM 803 C C . TYR A 1 104 ? -21.338 -5.080 36.061 1.00 92.62 104 TYR A C 1
ATOM 805 O O . TYR A 1 104 ? -20.210 -4.955 35.599 1.00 92.62 104 TYR A O 1
ATOM 813 N N . CYS A 1 105 ? -22.277 -5.747 35.394 1.00 94.81 105 CYS A N 1
ATOM 814 C CA . CYS A 1 105 ? -22.043 -6.328 34.071 1.00 94.81 105 CYS A CA 1
ATOM 815 C C . CYS A 1 105 ? -22.353 -5.357 32.923 1.00 94.81 105 CYS A C 1
ATOM 817 O O . CYS A 1 105 ? -22.009 -5.655 31.779 1.00 94.81 105 CYS A O 1
ATOM 819 N N . ALA A 1 106 ? -22.985 -4.209 33.192 1.00 95.25 106 ALA A N 1
ATOM 820 C CA . ALA A 1 106 ? -23.441 -3.298 32.147 1.00 95.25 106 ALA A CA 1
ATOM 821 C C . ALA A 1 106 ? -22.295 -2.755 31.283 1.00 95.25 106 ALA A C 1
ATOM 823 O O . ALA A 1 106 ? -22.425 -2.755 30.060 1.00 95.25 106 ALA A O 1
ATOM 824 N N . GLY A 1 107 ? -21.172 -2.342 31.875 1.00 93.75 107 GLY A N 1
ATOM 825 C CA . GLY A 1 107 ? -20.019 -1.859 31.109 1.00 93.75 107 GLY A CA 1
ATOM 826 C C . GLY A 1 107 ? -19.426 -2.938 30.202 1.00 93.75 107 GLY A C 1
ATOM 827 O O . GLY A 1 107 ? -19.235 -2.722 29.004 1.00 93.75 107 GLY A O 1
ATOM 828 N N . VAL A 1 108 ? -19.222 -4.148 30.739 1.00 94.94 108 VAL A N 1
ATOM 829 C CA . VAL A 1 108 ? -18.718 -5.299 29.966 1.00 94.94 108 VAL A CA 1
ATOM 830 C C . VAL A 1 108 ? -19.653 -5.634 28.802 1.00 94.94 108 VAL A C 1
ATOM 832 O O . VAL A 1 108 ? -19.187 -5.859 27.687 1.00 94.94 108 VAL A O 1
ATOM 835 N N . TRP A 1 109 ? -20.969 -5.615 29.034 1.00 95.75 109 TRP A N 1
ATOM 836 C CA . TRP A 1 109 ? -21.971 -5.835 27.992 1.00 95.75 109 TRP A CA 1
ATOM 837 C C . TRP A 1 109 ? -21.861 -4.818 26.849 1.00 95.75 109 TRP A C 1
ATOM 839 O O . TRP A 1 109 ? -21.859 -5.213 25.686 1.00 95.75 109 TRP A O 1
ATOM 849 N N . HIS A 1 110 ? -21.720 -3.524 27.150 1.00 94.81 110 HIS A N 1
ATOM 850 C CA . HIS A 1 110 ? -21.598 -2.502 26.105 1.00 94.81 110 HIS A CA 1
ATOM 851 C C . HIS A 1 110 ? -20.311 -2.662 25.291 1.00 94.81 110 HIS A C 1
ATOM 853 O O . HIS A 1 110 ? -20.357 -2.552 24.068 1.00 94.81 110 HIS A O 1
ATOM 859 N N . ASN A 1 111 ? -19.191 -3.018 25.925 1.00 94.38 111 ASN A N 1
ATOM 860 C CA . ASN A 1 111 ? -17.957 -3.326 25.196 1.00 94.38 111 ASN A CA 1
ATOM 861 C C . ASN A 1 111 ? -18.109 -4.559 24.299 1.00 94.38 111 ASN A C 1
ATOM 863 O O . ASN A 1 111 ? -17.623 -4.551 23.170 1.00 94.38 111 ASN A O 1
ATOM 867 N N . ALA A 1 112 ? -18.813 -5.597 24.761 1.00 94.62 112 ALA A N 1
ATOM 868 C CA . ALA A 1 112 ? -19.110 -6.766 23.938 1.00 94.62 112 ALA A CA 1
ATOM 869 C C . ALA A 1 112 ? -19.969 -6.393 22.716 1.00 94.62 112 ALA A C 1
ATOM 871 O O . ALA A 1 112 ? -19.690 -6.840 21.605 1.00 94.62 112 ALA A O 1
ATOM 872 N N . VAL A 1 113 ? -20.973 -5.529 22.896 1.00 95.44 113 VAL A N 1
ATOM 873 C CA . VAL A 1 113 ? -21.802 -5.013 21.796 1.00 95.44 113 VAL A CA 1
ATOM 874 C C . VAL A 1 113 ? -20.970 -4.194 20.808 1.00 95.44 113 VAL A C 1
ATOM 876 O O . VAL A 1 113 ? -21.085 -4.419 19.606 1.00 95.44 113 VAL A O 1
ATOM 879 N N . ILE A 1 114 ? -20.104 -3.293 21.287 1.00 93.50 114 ILE A N 1
ATOM 880 C CA . ILE A 1 114 ? -19.184 -2.531 20.427 1.00 93.50 114 ILE A CA 1
ATOM 881 C C . ILE A 1 114 ? -18.300 -3.483 19.627 1.00 93.50 114 ILE A C 1
ATOM 883 O O . ILE A 1 114 ? -18.203 -3.323 18.419 1.00 93.50 114 ILE A O 1
ATOM 887 N N . ALA A 1 115 ? -17.711 -4.498 20.263 1.00 92.06 115 ALA A N 1
ATOM 888 C CA . ALA A 1 115 ? -16.859 -5.464 19.577 1.00 92.06 115 ALA A CA 1
ATOM 889 C C . ALA A 1 115 ? -17.609 -6.191 18.449 1.00 92.06 115 ALA A C 1
ATOM 891 O O . ALA A 1 115 ? -17.104 -6.286 17.331 1.00 92.06 115 ALA A O 1
ATOM 892 N N . VAL A 1 116 ? -18.840 -6.646 18.703 1.00 94.19 116 VAL A N 1
ATOM 893 C CA . VAL A 1 116 ? -19.681 -7.279 17.673 1.00 94.19 116 VAL A CA 1
ATOM 894 C C . VAL A 1 116 ? -19.990 -6.304 16.533 1.00 94.19 116 VAL A C 1
ATOM 896 O O . VAL A 1 116 ? -19.878 -6.676 15.366 1.00 94.19 116 VAL A O 1
ATOM 899 N N . ILE A 1 117 ? -20.337 -5.052 16.846 1.00 93.62 117 ILE A N 1
ATOM 900 C CA . ILE A 1 117 ? -20.597 -4.016 15.838 1.00 93.62 117 ILE A CA 1
ATOM 901 C C . ILE A 1 117 ? -19.337 -3.728 15.013 1.00 93.62 117 ILE A C 1
ATOM 903 O O . ILE A 1 117 ? -19.426 -3.686 13.788 1.00 93.62 117 ILE A O 1
ATOM 907 N N . SER A 1 118 ? -18.170 -3.587 15.643 1.00 91.88 118 SER A N 1
ATOM 908 C CA . SER A 1 118 ? -16.891 -3.356 14.963 1.00 91.88 118 SER A CA 1
ATOM 909 C C . SER A 1 118 ? -16.540 -4.497 14.012 1.00 91.88 118 SER A C 1
ATOM 911 O O . SER A 1 118 ? -16.157 -4.237 12.875 1.00 91.88 118 SER A O 1
ATOM 913 N N . ILE A 1 119 ? -16.758 -5.753 14.418 1.00 91.56 119 ILE A N 1
ATOM 914 C CA . ILE A 1 119 ? -16.563 -6.924 13.549 1.00 91.56 119 ILE A CA 1
ATOM 915 C C . ILE A 1 119 ? -17.497 -6.861 12.334 1.00 91.56 119 ILE A C 1
ATOM 917 O O . ILE A 1 119 ? -17.063 -7.075 11.203 1.00 91.56 119 ILE A O 1
ATOM 921 N N . ILE A 1 120 ? -18.778 -6.543 12.544 1.00 93.75 120 ILE A N 1
ATOM 922 C CA . ILE A 1 120 ? -19.748 -6.408 11.448 1.00 93.75 120 ILE A CA 1
ATOM 923 C C . ILE A 1 120 ? -19.319 -5.287 10.491 1.00 93.75 120 ILE A C 1
ATOM 925 O O . ILE A 1 120 ? -19.296 -5.494 9.279 1.00 93.75 120 ILE A O 1
ATOM 929 N N . ILE A 1 121 ? -18.938 -4.118 11.016 1.00 91.94 121 ILE A N 1
ATOM 930 C CA . ILE A 1 121 ? -18.473 -2.980 10.212 1.00 91.94 121 ILE A CA 1
ATOM 931 C C . ILE A 1 121 ? -17.204 -3.342 9.438 1.00 91.94 121 ILE A C 1
ATOM 933 O O . ILE A 1 121 ? -17.121 -3.013 8.259 1.00 91.94 121 ILE A O 1
ATOM 937 N N . PHE A 1 122 ? -16.255 -4.054 10.050 1.00 90.75 122 PHE A N 1
ATOM 938 C CA . PHE A 1 122 ? -15.021 -4.491 9.399 1.00 90.75 122 PHE A CA 1
ATOM 939 C C . PHE A 1 122 ? -15.305 -5.335 8.149 1.00 90.75 122 PHE A C 1
ATOM 941 O O . PHE A 1 122 ? -14.781 -5.046 7.074 1.00 90.75 122 PHE A O 1
ATOM 948 N N . TYR A 1 123 ? -16.193 -6.327 8.253 1.00 90.88 123 TYR A N 1
ATOM 949 C CA . TYR A 1 123 ? -16.567 -7.155 7.102 1.00 90.88 123 TYR A CA 1
ATOM 950 C C . TYR A 1 123 ? -17.418 -6.408 6.067 1.00 90.88 123 TYR A C 1
ATOM 952 O O . TYR A 1 123 ? -17.347 -6.716 4.877 1.00 90.88 123 TYR A O 1
ATOM 960 N N . LEU A 1 124 ? -18.202 -5.411 6.487 1.00 92.25 124 LEU A N 1
ATOM 961 C CA . LEU A 1 124 ? -18.982 -4.559 5.583 1.00 92.25 124 LEU A CA 1
ATOM 962 C C . LEU A 1 124 ? -18.167 -3.409 4.973 1.00 92.25 124 LEU A C 1
ATOM 964 O O . LEU A 1 124 ? -18.645 -2.755 4.044 1.00 92.25 124 LEU A O 1
ATOM 968 N N . LEU A 1 125 ? -16.943 -3.165 5.444 1.00 89.88 125 LEU A N 1
ATOM 969 C CA . LEU A 1 125 ? -16.111 -2.037 5.035 1.00 89.88 125 LEU A CA 1
ATOM 970 C C . LEU A 1 125 ? -15.890 -1.954 3.511 1.00 89.88 125 LEU A C 1
ATOM 972 O O . LEU A 1 125 ? -16.062 -0.861 2.966 1.00 89.88 125 LEU A O 1
ATOM 976 N N . PRO A 1 126 ? -15.617 -3.056 2.775 1.00 88.25 126 PRO A N 1
ATOM 977 C CA . PRO A 1 126 ? -15.483 -2.997 1.318 1.00 88.25 126 PRO A CA 1
ATOM 978 C C . PRO A 1 126 ? -16.755 -2.495 0.623 1.00 88.25 126 PRO A C 1
ATOM 980 O O . PRO A 1 126 ? -16.685 -1.746 -0.351 1.00 88.25 126 PRO A O 1
ATOM 983 N N . PHE A 1 127 ? -17.929 -2.871 1.141 1.00 91.38 127 PHE A N 1
ATOM 984 C CA . PHE A 1 127 ? -19.216 -2.430 0.611 1.00 91.38 127 PHE A CA 1
ATOM 985 C C . PHE A 1 127 ? -19.484 -0.958 0.944 1.00 91.38 127 PHE A C 1
ATOM 987 O O . PHE A 1 127 ? -19.852 -0.188 0.056 1.00 91.38 127 PHE A O 1
ATOM 994 N N . LEU A 1 128 ? -19.228 -0.543 2.190 1.00 91.88 128 LEU A N 1
ATOM 995 C CA . LEU A 1 128 ? -19.380 0.846 2.639 1.00 91.88 128 LEU A CA 1
ATOM 996 C C . LEU A 1 128 ? -18.459 1.812 1.880 1.00 91.88 128 LEU A C 1
ATOM 998 O O . LEU A 1 128 ? -18.849 2.943 1.598 1.00 91.88 128 LEU A O 1
ATOM 1002 N N . LEU A 1 129 ? -17.255 1.361 1.521 1.00 92.12 129 LEU A N 1
ATOM 1003 C CA . LEU A 1 129 ? -16.269 2.151 0.782 1.00 92.12 129 LEU A CA 1
ATOM 1004 C C . LEU A 1 129 ? -16.434 2.078 -0.741 1.00 92.12 129 LEU A C 1
ATOM 1006 O O . LEU A 1 129 ? -15.887 2.926 -1.445 1.00 92.12 129 LEU A O 1
ATOM 1010 N N . SER A 1 130 ? -17.230 1.142 -1.265 1.00 91.31 130 SER A N 1
ATOM 1011 C CA . SER A 1 130 ? -17.466 0.965 -2.706 1.00 91.31 130 SER A CA 1
ATOM 1012 C C . SER A 1 130 ? -17.874 2.222 -3.508 1.00 91.31 130 SER A C 1
ATOM 1014 O O . SER A 1 130 ? -17.439 2.327 -4.665 1.00 91.31 130 SER A O 1
ATOM 1016 N N . PRO A 1 131 ? -18.648 3.206 -2.982 1.00 92.12 131 PRO A N 1
ATOM 1017 C CA . PRO A 1 131 ? -18.954 4.421 -3.740 1.00 92.12 131 PRO A CA 1
ATOM 1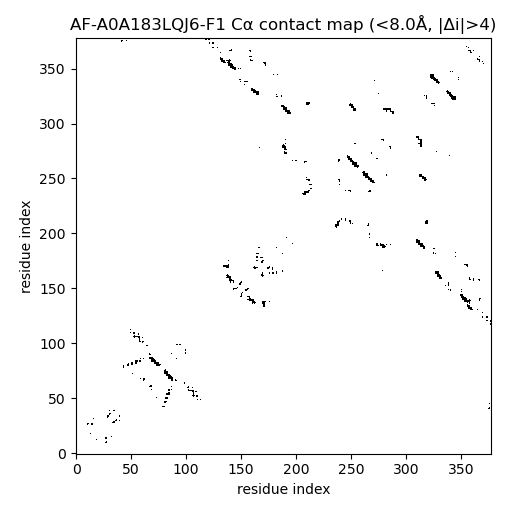018 C C . PRO A 1 131 ? -17.742 5.342 -3.921 1.00 92.12 131 PRO A C 1
ATOM 1020 O O . PRO A 1 131 ? -17.719 6.117 -4.872 1.00 92.12 131 PRO A O 1
ATOM 1023 N N . GLY A 1 132 ? -16.741 5.264 -3.038 1.00 91.69 132 GLY A N 1
ATOM 1024 C CA . GLY A 1 132 ? -15.531 6.091 -3.087 1.00 91.69 132 GLY A CA 1
ATOM 1025 C C . GLY A 1 132 ? -14.291 5.354 -3.594 1.00 91.69 132 GLY A C 1
ATOM 1026 O O . GLY A 1 132 ? -13.382 5.983 -4.135 1.00 91.69 132 GLY A O 1
ATOM 1027 N N . TYR A 1 133 ? -14.262 4.028 -3.470 1.00 93.50 133 TYR A N 1
ATOM 1028 C CA . TYR A 1 133 ? -13.099 3.198 -3.764 1.00 93.50 133 TYR A CA 1
ATOM 1029 C C . TYR A 1 133 ? -13.468 2.023 -4.674 1.00 93.50 133 TYR A C 1
ATOM 1031 O O . TYR A 1 133 ? -14.581 1.500 -4.632 1.00 93.50 133 TYR A O 1
ATOM 1039 N N . HIS A 1 134 ? -12.519 1.614 -5.507 1.00 91.25 134 HIS A N 1
ATOM 1040 C CA . HIS A 1 134 ? -12.563 0.381 -6.282 1.00 91.25 134 HIS A CA 1
ATOM 1041 C C . HIS A 1 134 ? -11.571 -0.630 -5.720 1.00 91.25 134 HIS A C 1
ATOM 1043 O O . HIS A 1 134 ? -10.521 -0.253 -5.205 1.00 91.25 134 HIS A O 1
ATOM 1049 N N . VAL A 1 135 ? -11.905 -1.908 -5.873 1.00 91.62 135 VAL A N 1
ATOM 1050 C CA . VAL A 1 135 ? -11.052 -3.044 -5.520 1.00 91.62 135 VAL A CA 1
ATOM 1051 C C . VAL A 1 135 ? -10.943 -3.946 -6.749 1.00 91.62 135 VAL A C 1
ATOM 1053 O O . VAL A 1 135 ? -11.893 -4.043 -7.529 1.00 91.62 135 VAL A O 1
ATOM 1056 N N . GLY A 1 136 ? -9.792 -4.591 -6.942 1.00 88.75 136 GLY A N 1
ATOM 1057 C CA . GLY A 1 136 ? -9.597 -5.594 -7.995 1.00 88.75 136 GLY A CA 1
ATOM 1058 C C . GLY A 1 136 ? -9.262 -5.041 -9.384 1.00 88.75 136 GLY A C 1
ATOM 1059 O O . GLY A 1 136 ? -9.189 -5.811 -10.335 1.00 88.75 136 GLY A O 1
ATOM 1060 N N . THR A 1 137 ? -9.057 -3.730 -9.523 1.00 88.50 137 THR A N 1
ATOM 1061 C CA . THR A 1 137 ? -8.636 -3.088 -10.786 1.00 88.50 137 THR A CA 1
ATOM 1062 C C . THR A 1 137 ? -7.169 -2.654 -10.780 1.00 88.50 137 THR A C 1
ATOM 1064 O O . THR A 1 137 ? -6.724 -1.985 -11.711 1.00 88.50 137 THR A O 1
ATOM 1067 N N . GLY A 1 138 ? -6.445 -2.938 -9.698 1.00 93.12 138 GLY A N 1
ATOM 1068 C CA . GLY A 1 138 ? -5.121 -2.399 -9.419 1.00 93.12 138 GLY A CA 1
ATOM 1069 C C . GLY A 1 138 ? -4.908 -2.196 -7.927 1.00 93.12 138 GLY A C 1
ATOM 1070 O O . GLY A 1 138 ? -5.847 -2.305 -7.141 1.00 93.12 138 GLY A O 1
ATOM 1071 N N . VAL A 1 139 ? -3.681 -1.845 -7.557 1.00 95.31 139 VAL A N 1
ATOM 1072 C CA . VAL A 1 139 ? -3.332 -1.455 -6.186 1.00 95.31 139 VAL A CA 1
ATOM 1073 C C . VAL A 1 139 ? -3.157 0.054 -6.095 1.00 95.31 139 VAL A C 1
ATOM 1075 O O . VAL A 1 139 ? -2.490 0.664 -6.933 1.00 95.31 139 VAL A O 1
ATOM 1078 N N . GLY A 1 140 ? -3.781 0.668 -5.094 1.00 94.81 140 GLY A N 1
ATOM 1079 C CA . GLY A 1 140 ? -3.705 2.103 -4.848 1.00 94.81 140 GLY A CA 1
ATOM 1080 C C . GLY A 1 140 ? -2.403 2.471 -4.146 1.00 94.81 140 GLY A C 1
ATOM 1081 O O . GLY A 1 140 ? -2.023 1.827 -3.171 1.00 94.81 140 GLY A O 1
ATOM 1082 N N . VAL A 1 141 ? -1.730 3.519 -4.619 1.00 95.00 141 VAL A N 1
ATOM 1083 C CA . VAL A 1 141 ? -0.516 4.053 -3.990 1.00 95.00 141 VAL A CA 1
ATOM 1084 C C . VAL A 1 141 ? -0.896 4.868 -2.750 1.00 95.00 141 VAL A C 1
ATOM 1086 O O . VAL A 1 141 ? -1.539 5.914 -2.855 1.00 95.00 141 VAL A O 1
ATOM 1089 N N . THR A 1 142 ? -0.495 4.396 -1.570 1.00 93.69 142 THR A N 1
ATOM 1090 C CA . THR A 1 142 ? -0.825 4.989 -0.259 1.00 93.69 142 THR A CA 1
ATOM 1091 C C . THR A 1 142 ? 0.307 5.811 0.341 1.00 93.69 142 THR A C 1
ATOM 1093 O O . THR A 1 142 ? 0.063 6.770 1.076 1.00 93.69 142 THR A O 1
ATOM 1096 N N . TYR A 1 143 ? 1.544 5.455 0.004 1.00 92.81 143 TYR A N 1
ATOM 1097 C CA . TYR A 1 143 ? 2.754 6.102 0.490 1.00 92.81 143 TYR A CA 1
ATOM 1098 C C . TYR A 1 143 ? 3.812 6.125 -0.609 1.00 92.81 143 TYR A C 1
ATOM 1100 O O . TYR A 1 143 ? 3.943 5.172 -1.376 1.00 92.81 143 TYR A O 1
ATOM 1108 N N . LEU A 1 144 ? 4.575 7.213 -0.663 1.00 93.69 144 LEU A N 1
ATOM 1109 C CA . LEU A 1 144 ? 5.737 7.357 -1.526 1.00 93.69 144 LEU A CA 1
ATOM 1110 C C . LEU A 1 144 ? 6.873 7.960 -0.708 1.00 93.69 144 LEU A C 1
ATOM 1112 O O . LEU A 1 144 ? 6.674 8.958 -0.016 1.00 93.69 144 LEU A O 1
ATOM 1116 N N . ARG A 1 145 ? 8.060 7.361 -0.797 1.00 92.75 145 ARG A N 1
ATOM 1117 C CA . ARG A 1 145 ? 9.268 7.910 -0.180 1.00 92.75 145 ARG A CA 1
ATOM 1118 C C . ARG A 1 145 ? 9.730 9.152 -0.939 1.00 92.75 145 ARG A C 1
ATOM 1120 O O . ARG A 1 145 ? 9.894 9.097 -2.161 1.00 92.75 145 ARG A O 1
ATOM 1127 N N . GLU A 1 146 ? 9.976 10.230 -0.202 1.00 86.69 146 GLU A N 1
ATOM 1128 C CA . GLU A 1 146 ? 10.569 11.469 -0.714 1.00 86.69 146 GLU A CA 1
ATOM 1129 C C . GLU A 1 146 ? 11.940 11.191 -1.363 1.00 86.69 146 GLU A C 1
ATOM 1131 O O . GLU A 1 146 ? 12.661 10.286 -0.946 1.00 86.69 146 GLU A O 1
ATOM 1136 N N . ASP A 1 147 ? 12.262 11.914 -2.438 1.00 84.25 147 ASP A N 1
ATOM 1137 C CA . ASP A 1 147 ? 13.506 11.784 -3.219 1.00 84.25 147 ASP A CA 1
ATOM 1138 C C . ASP A 1 147 ? 13.784 10.405 -3.852 1.00 84.25 147 ASP A C 1
ATOM 1140 O O . ASP A 1 147 ? 14.893 10.118 -4.307 1.00 84.25 147 ASP A O 1
ATOM 1144 N N . SER A 1 148 ? 12.776 9.535 -3.952 1.00 86.12 148 SER A N 1
ATOM 1145 C CA . SER A 1 148 ? 12.911 8.254 -4.652 1.00 86.12 148 SER A CA 1
ATOM 1146 C C . SER A 1 148 ? 12.748 8.396 -6.174 1.00 86.12 148 SER A C 1
ATOM 1148 O O . SER A 1 148 ? 12.040 9.273 -6.670 1.00 86.12 148 SER A O 1
ATOM 1150 N N . VAL A 1 149 ? 13.330 7.462 -6.940 1.00 83.50 149 VAL A N 1
ATOM 1151 C CA . VAL A 1 149 ? 13.264 7.415 -8.424 1.00 83.50 149 VAL A CA 1
ATOM 1152 C C . VAL A 1 149 ? 11.824 7.337 -8.955 1.00 83.50 149 VAL A C 1
ATOM 1154 O O . VAL A 1 149 ? 11.541 7.685 -10.101 1.00 83.50 149 VAL A O 1
ATOM 1157 N N . VAL A 1 150 ? 10.899 6.875 -8.114 1.00 86.31 150 VAL A N 1
ATOM 1158 C CA . VAL A 1 150 ? 9.478 6.739 -8.441 1.00 86.31 150 VAL A CA 1
ATOM 1159 C C . VAL A 1 150 ? 8.670 8.003 -8.149 1.00 86.31 150 VAL A C 1
ATOM 1161 O O . VAL A 1 150 ? 7.493 8.040 -8.495 1.00 86.31 150 VAL A O 1
ATOM 1164 N N . THR A 1 151 ? 9.280 9.044 -7.577 1.00 85.44 151 THR A N 1
ATOM 1165 C CA . THR A 1 151 ? 8.658 10.351 -7.307 1.00 85.44 151 THR A CA 1
ATOM 1166 C C . THR A 1 151 ? 9.112 11.432 -8.298 1.00 85.44 151 THR A C 1
ATOM 1168 O O . THR A 1 151 ? 10.053 11.248 -9.067 1.00 85.44 151 THR A O 1
ATOM 1171 N N . GLY A 1 152 ? 8.392 12.559 -8.343 1.00 82.62 152 GLY A N 1
ATOM 1172 C CA . GLY A 1 152 ? 8.688 13.704 -9.214 1.00 82.62 152 GLY A CA 1
ATOM 1173 C C . GLY A 1 152 ? 7.630 13.955 -10.293 1.00 82.62 152 GLY A C 1
ATOM 1174 O O . GLY A 1 152 ? 6.603 13.285 -10.356 1.00 82.62 152 GLY A O 1
ATOM 1175 N N . TYR A 1 153 ? 7.883 14.918 -11.188 1.00 77.62 153 TYR A N 1
ATOM 1176 C CA . TYR A 1 153 ? 6.894 15.388 -12.180 1.00 77.62 153 TYR A CA 1
ATOM 1177 C C . TYR A 1 153 ? 6.370 14.279 -13.113 1.00 77.62 153 TYR A C 1
ATOM 1179 O O . TYR A 1 153 ? 5.240 14.332 -13.597 1.00 77.62 153 TYR A O 1
ATOM 1187 N N . ARG A 1 154 ? 7.197 13.258 -13.373 1.00 80.00 154 ARG A N 1
ATOM 1188 C CA . ARG A 1 154 ? 6.846 12.069 -14.171 1.00 80.00 154 ARG A CA 1
ATOM 1189 C C . ARG A 1 154 ? 6.729 10.789 -13.331 1.00 80.00 154 ARG A C 1
ATOM 1191 O O . ARG A 1 154 ? 6.588 9.716 -13.910 1.00 80.00 154 ARG A O 1
ATOM 1198 N N . GLY A 1 155 ? 6.822 10.905 -12.007 1.00 86.75 155 GLY A N 1
ATOM 1199 C CA . GLY A 1 155 ? 6.716 9.803 -11.054 1.00 86.75 155 GLY A CA 1
ATOM 1200 C C . GLY A 1 155 ? 5.268 9.500 -10.671 1.00 86.75 155 GLY A C 1
ATOM 1201 O O . GLY A 1 155 ? 4.339 10.104 -11.210 1.00 86.75 155 GLY A O 1
ATOM 1202 N N . LEU A 1 156 ? 5.083 8.546 -9.761 1.00 91.31 156 LEU A N 1
ATOM 1203 C CA . LEU A 1 156 ? 3.798 8.197 -9.162 1.00 91.31 156 LEU A CA 1
ATOM 1204 C C . LEU A 1 156 ? 3.285 9.343 -8.290 1.00 91.31 156 LEU A C 1
ATOM 1206 O O . LEU A 1 156 ? 4.062 10.096 -7.701 1.00 91.31 156 LEU A O 1
ATOM 1210 N N . ALA A 1 157 ? 1.964 9.434 -8.188 1.00 91.62 157 ALA A N 1
ATOM 1211 C CA . ALA A 1 157 ? 1.288 10.269 -7.209 1.00 91.62 157 ALA A CA 1
ATOM 1212 C C . ALA A 1 157 ? 0.488 9.405 -6.225 1.00 91.62 157 ALA A C 1
ATOM 1214 O O . ALA A 1 157 ? 0.091 8.281 -6.537 1.00 91.62 157 ALA A O 1
ATOM 1215 N N . LEU A 1 158 ? 0.230 9.944 -5.032 1.00 91.94 158 LEU A N 1
ATOM 1216 C CA . LEU A 1 158 ? -0.663 9.307 -4.066 1.00 91.94 158 LEU A CA 1
ATOM 1217 C C . LEU A 1 158 ? -2.065 9.149 -4.672 1.00 91.94 158 LEU A C 1
ATOM 1219 O O . LEU A 1 158 ? -2.602 10.082 -5.269 1.00 91.94 158 LEU A O 1
ATOM 1223 N N . GLY A 1 159 ? -2.647 7.961 -4.519 1.00 91.62 159 GLY A N 1
ATOM 1224 C CA . GLY A 1 159 ? -3.931 7.593 -5.112 1.00 91.62 159 GLY A CA 1
ATOM 1225 C C . GLY A 1 159 ? -3.865 7.086 -6.558 1.00 91.62 159 GLY A C 1
ATOM 1226 O O . GLY A 1 159 ? -4.892 6.626 -7.060 1.00 91.62 159 GLY A O 1
ATOM 1227 N N . ASP A 1 160 ? -2.699 7.107 -7.219 1.00 92.75 160 ASP A N 1
ATOM 1228 C CA . ASP A 1 160 ? -2.520 6.402 -8.495 1.00 92.75 160 ASP A CA 1
ATOM 1229 C C . ASP A 1 160 ? -2.781 4.900 -8.302 1.00 92.75 160 ASP A C 1
ATOM 1231 O O . ASP A 1 160 ? -2.454 4.329 -7.261 1.00 92.75 160 ASP A O 1
ATOM 1235 N N . ALA A 1 161 ? -3.343 4.245 -9.320 1.00 94.31 161 ALA A N 1
ATOM 1236 C CA . ALA A 1 161 ? -3.522 2.796 -9.310 1.00 94.31 161 ALA A CA 1
ATOM 1237 C C . ALA A 1 161 ? -2.447 2.134 -10.166 1.00 94.31 161 ALA A C 1
ATOM 1239 O O . ALA A 1 161 ? -2.382 2.388 -11.374 1.00 94.31 161 ALA A O 1
ATOM 1240 N N . ILE A 1 162 ? -1.632 1.270 -9.565 1.00 95.69 162 ILE A N 1
ATOM 1241 C CA . ILE A 1 162 ? -0.703 0.407 -10.291 1.00 95.69 162 ILE A CA 1
ATOM 1242 C C . ILE A 1 162 ? -1.482 -0.814 -10.769 1.00 95.69 162 ILE A C 1
ATOM 1244 O O . ILE A 1 162 ? -2.095 -1.526 -9.979 1.00 95.69 162 ILE A O 1
ATOM 1248 N N . THR A 1 163 ? -1.463 -1.040 -12.077 1.00 95.62 163 THR A N 1
ATOM 1249 C CA . THR A 1 163 ? -2.267 -2.078 -12.742 1.00 95.62 163 THR A CA 1
ATOM 1250 C C . THR A 1 163 ? -1.414 -3.220 -13.272 1.00 95.62 163 THR A C 1
ATOM 1252 O O . THR A 1 163 ? -1.907 -4.332 -13.448 1.00 95.62 163 THR A O 1
ATOM 1255 N N . ARG A 1 164 ? -0.132 -2.967 -13.573 1.00 94.94 164 ARG A N 1
ATOM 1256 C CA . ARG A 1 164 ? 0.799 -3.990 -14.066 1.00 94.94 164 ARG A CA 1
ATOM 1257 C C . ARG A 1 164 ? 2.232 -3.698 -13.647 1.00 94.94 164 ARG A C 1
ATOM 1259 O O . ARG A 1 164 ? 2.649 -2.538 -13.599 1.00 94.94 164 ARG A O 1
ATOM 1266 N N . VAL A 1 165 ? 2.990 -4.769 -13.451 1.00 95.44 165 VAL A N 1
ATOM 1267 C CA . VAL A 1 165 ? 4.442 -4.775 -13.253 1.00 95.44 165 VAL A CA 1
ATOM 1268 C C . VAL A 1 165 ? 5.038 -5.601 -14.390 1.00 95.44 165 VAL A C 1
ATOM 1270 O O . VAL A 1 165 ? 4.782 -6.796 -14.497 1.00 95.44 165 VAL A O 1
ATOM 1273 N N . ASN A 1 166 ? 5.797 -4.972 -15.287 1.00 93.25 166 ASN A N 1
ATOM 1274 C CA . ASN A 1 166 ? 6.242 -5.572 -16.548 1.00 93.25 166 ASN A CA 1
ATOM 1275 C C . ASN A 1 166 ? 5.055 -6.157 -17.345 1.00 93.25 166 ASN A C 1
ATOM 1277 O O . ASN A 1 166 ? 4.146 -5.426 -17.755 1.00 93.25 166 ASN A O 1
ATOM 1281 N N . SER A 1 167 ? 5.065 -7.471 -17.583 1.00 90.06 167 SER A N 1
ATOM 1282 C CA . SER A 1 167 ? 3.974 -8.222 -18.201 1.00 90.06 167 SER A CA 1
ATOM 1283 C C . SER A 1 167 ? 2.904 -8.685 -17.203 1.00 90.06 167 SER A C 1
ATOM 1285 O O . SER A 1 167 ? 1.780 -8.933 -17.643 1.00 90.06 167 SER A O 1
ATOM 1287 N N . CYS A 1 168 ? 3.220 -8.740 -15.905 1.00 93.94 168 CYS A N 1
ATOM 1288 C CA . CYS A 1 168 ? 2.396 -9.303 -14.834 1.00 93.94 168 CYS A CA 1
ATOM 1289 C C . CYS A 1 168 ? 1.244 -8.353 -14.439 1.00 93.94 168 CYS A C 1
ATOM 1291 O O . CYS A 1 168 ? 1.499 -7.183 -14.120 1.00 93.94 168 CYS A O 1
ATOM 1293 N N . PRO A 1 169 ? -0.028 -8.792 -14.508 1.00 95.56 169 PRO A N 1
ATOM 1294 C CA . PRO A 1 169 ? -1.171 -7.997 -14.069 1.00 95.56 169 PRO A CA 1
ATOM 1295 C C . PRO A 1 169 ? -1.251 -7.946 -12.541 1.00 95.56 169 PRO A C 1
ATOM 1297 O O . PRO A 1 169 ? -1.092 -8.961 -11.872 1.00 95.56 169 PRO A O 1
ATOM 1300 N N . VAL A 1 170 ? -1.538 -6.765 -12.000 1.00 96.75 170 VAL A N 1
ATOM 1301 C CA . VAL A 1 170 ? -1.681 -6.528 -10.562 1.00 96.75 170 VAL A CA 1
ATOM 1302 C C . VAL A 1 170 ? -3.107 -6.078 -10.304 1.00 96.75 170 VAL A C 1
ATOM 1304 O O . VAL A 1 170 ? -3.480 -4.986 -10.724 1.00 96.75 170 VAL A O 1
ATOM 1307 N N . ASN A 1 171 ? -3.896 -6.907 -9.620 1.00 95.00 171 ASN A N 1
ATOM 1308 C CA . ASN A 1 171 ? -5.272 -6.570 -9.248 1.00 95.00 171 ASN A CA 1
ATOM 1309 C C . ASN A 1 171 ? -5.435 -6.411 -7.734 1.00 95.00 171 ASN A C 1
ATOM 1311 O O . ASN A 1 171 ? -6.322 -5.678 -7.299 1.00 95.00 171 ASN A O 1
ATOM 1315 N N . GLN A 1 172 ? -4.592 -7.096 -6.958 1.00 94.62 172 GLN A N 1
ATOM 1316 C CA . GLN A 1 172 ? -4.584 -7.090 -5.496 1.00 94.62 172 GLN A CA 1
ATOM 1317 C C . GLN A 1 172 ? -3.180 -6.818 -4.942 1.00 94.62 172 GLN A C 1
ATOM 1319 O O . GLN A 1 172 ? -2.167 -6.999 -5.621 1.00 94.62 172 GLN A O 1
ATOM 1324 N N . GLN A 1 173 ? -3.106 -6.451 -3.666 1.00 94.44 173 GLN A N 1
ATOM 1325 C CA . GLN A 1 173 ? -1.870 -6.219 -2.928 1.00 94.44 173 GLN A CA 1
ATOM 1326 C C . GLN A 1 173 ? -0.983 -7.467 -2.911 1.00 94.44 173 GLN A C 1
ATOM 1328 O O . GLN A 1 173 ? 0.238 -7.355 -2.988 1.00 94.44 173 GLN A O 1
ATOM 1333 N N . SER A 1 174 ? -1.573 -8.665 -2.871 1.00 95.12 174 SER A N 1
ATOM 1334 C CA . SER A 1 174 ? -0.794 -9.903 -2.971 1.00 95.12 174 SER A CA 1
ATOM 1335 C C . SER A 1 174 ? -0.139 -10.074 -4.350 1.00 95.12 174 SER A C 1
ATOM 1337 O O . SER A 1 174 ? 0.995 -10.543 -4.426 1.00 95.12 174 SER A O 1
ATOM 1339 N N . ASP A 1 175 ? -0.802 -9.637 -5.426 1.00 96.06 175 ASP A N 1
ATOM 1340 C CA . ASP A 1 175 ? -0.259 -9.688 -6.788 1.00 96.06 175 ASP A CA 1
ATOM 1341 C C . ASP A 1 175 ? 0.919 -8.727 -6.946 1.00 96.06 175 ASP A C 1
ATOM 1343 O O . ASP A 1 175 ? 1.885 -9.056 -7.624 1.00 96.06 175 ASP A O 1
ATOM 1347 N N . TRP A 1 176 ? 0.882 -7.565 -6.284 1.00 95.50 176 TRP A N 1
ATOM 1348 C CA . TRP A 1 176 ? 1.998 -6.615 -6.280 1.00 95.50 176 TRP A CA 1
ATOM 1349 C C . TRP A 1 176 ? 3.302 -7.276 -5.821 1.00 95.50 176 TRP A C 1
ATOM 1351 O O . TRP A 1 176 ? 4.298 -7.232 -6.543 1.00 95.50 176 TRP A O 1
ATOM 1361 N N . PHE A 1 177 ? 3.289 -7.943 -4.664 1.00 95.62 177 PHE A N 1
ATOM 1362 C CA . PHE A 1 177 ? 4.479 -8.620 -4.141 1.00 95.62 177 PHE A CA 1
ATOM 1363 C C . PHE A 1 177 ? 4.890 -9.818 -5.003 1.00 95.62 177 PHE A C 1
ATOM 1365 O O . PHE A 1 177 ? 6.071 -9.956 -5.317 1.00 95.62 177 PHE A O 1
ATOM 1372 N N . LYS A 1 178 ? 3.926 -10.627 -5.462 1.00 95.94 178 LYS A N 1
ATOM 1373 C CA . LYS A 1 178 ? 4.194 -11.772 -6.348 1.00 95.94 178 LYS A CA 1
ATOM 1374 C C . LYS A 1 178 ? 4.826 -11.348 -7.676 1.00 95.94 178 LYS A C 1
ATOM 1376 O O . LYS A 1 178 ? 5.812 -11.940 -8.098 1.00 95.94 178 LYS A O 1
ATOM 1381 N N . CYS A 1 179 ? 4.304 -10.307 -8.324 1.00 95.69 179 CYS A N 1
ATOM 1382 C CA . CYS A 1 179 ? 4.839 -9.820 -9.595 1.00 95.69 179 CYS A CA 1
ATOM 1383 C C . CYS A 1 179 ? 6.246 -9.215 -9.440 1.00 95.69 179 CYS A C 1
ATOM 1385 O O . CYS A 1 179 ? 7.061 -9.308 -10.357 1.00 95.69 179 CYS A O 1
ATOM 1387 N N . LEU A 1 180 ? 6.545 -8.575 -8.303 1.00 95.12 180 LEU A N 1
ATOM 1388 C CA . LEU A 1 180 ? 7.890 -8.069 -8.014 1.00 95.12 180 LEU A CA 1
ATOM 1389 C C . LEU A 1 180 ? 8.889 -9.205 -7.767 1.00 95.12 180 LEU A C 1
ATOM 1391 O O . LEU A 1 180 ? 10.018 -9.137 -8.252 1.00 95.12 180 LEU A O 1
ATOM 1395 N N . GLU A 1 181 ? 8.469 -10.256 -7.066 1.00 94.19 181 GLU A N 1
ATOM 1396 C CA . GLU A 1 181 ? 9.260 -11.475 -6.887 1.00 94.19 181 GLU A CA 1
ATOM 1397 C C . GLU A 1 181 ? 9.510 -12.178 -8.230 1.00 94.19 181 GLU A C 1
ATOM 1399 O O . GLU A 1 181 ? 10.646 -12.529 -8.552 1.00 94.19 181 GLU A O 1
ATOM 1404 N N . GLU A 1 182 ? 8.490 -12.291 -9.083 1.00 93.19 182 GLU A N 1
ATOM 1405 C CA . GLU A 1 182 ? 8.644 -12.832 -10.435 1.00 93.19 182 GLU A CA 1
ATOM 1406 C C . GLU A 1 182 ? 9.634 -12.003 -11.268 1.00 93.19 182 GLU A C 1
ATOM 1408 O O . GLU A 1 182 ? 10.510 -12.568 -11.924 1.00 93.19 182 GLU A O 1
ATOM 1413 N N . ALA A 1 183 ? 9.570 -10.671 -11.179 1.00 92.12 183 ALA A N 1
ATOM 1414 C CA . ALA A 1 183 ? 10.511 -9.773 -11.848 1.00 92.12 183 ALA A CA 1
ATOM 1415 C C . ALA A 1 183 ? 11.951 -9.874 -11.302 1.00 92.12 183 ALA A C 1
ATOM 1417 O O . ALA A 1 183 ? 12.903 -9.561 -12.025 1.00 92.12 183 ALA A O 1
ATOM 1418 N N . TYR A 1 184 ? 12.131 -10.305 -10.048 1.00 90.94 184 TYR A N 1
ATOM 1419 C CA . TYR A 1 184 ? 13.449 -10.586 -9.475 1.00 90.94 184 TYR A CA 1
ATOM 1420 C C . TYR A 1 184 ? 14.071 -11.847 -10.082 1.00 90.94 184 TYR A C 1
ATOM 1422 O O . TYR A 1 184 ? 15.239 -11.823 -10.492 1.00 90.94 184 TYR A O 1
ATOM 1430 N N . ILE A 1 185 ? 13.284 -12.928 -10.132 1.00 90.31 185 ILE A N 1
ATOM 1431 C CA . ILE A 1 185 ? 13.721 -14.266 -10.549 1.00 90.31 185 ILE A CA 1
ATOM 1432 C C . ILE A 1 185 ? 13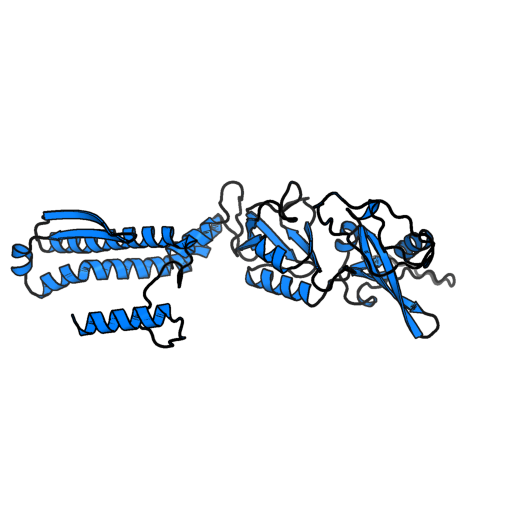.882 -14.335 -12.073 1.00 90.31 185 ILE A C 1
ATOM 1434 O O . ILE A 1 185 ? 14.884 -14.855 -12.563 1.00 90.31 185 ILE A O 1
ATOM 1438 N N . HIS A 1 186 ? 12.925 -13.782 -12.823 1.00 88.94 186 HIS A N 1
ATOM 1439 C CA . HIS A 1 186 ? 12.865 -13.859 -14.282 1.00 88.94 186 HIS A CA 1
ATOM 1440 C C . HIS A 1 186 ? 12.876 -12.453 -14.910 1.00 88.94 186 HIS A C 1
ATOM 1442 O O . HIS A 1 186 ? 11.828 -11.816 -15.050 1.00 88.94 186 HIS A O 1
ATOM 1448 N N . PRO A 1 187 ? 14.051 -11.945 -15.332 1.00 86.31 187 PRO A N 1
ATOM 1449 C CA . PRO A 1 187 ? 14.140 -10.670 -16.035 1.00 86.31 187 PRO A CA 1
ATOM 1450 C C . PRO A 1 187 ? 13.344 -10.697 -17.343 1.00 86.31 187 PRO A C 1
ATOM 1452 O O . PRO A 1 187 ? 13.531 -11.580 -18.178 1.00 86.31 187 PRO A O 1
ATOM 1455 N N . SER A 1 188 ? 12.488 -9.698 -17.555 1.00 90.06 188 SER A N 1
ATOM 1456 C CA . SER A 1 188 ? 11.685 -9.609 -18.777 1.00 90.06 188 SER A CA 1
ATOM 1457 C C . SER A 1 188 ? 12.535 -9.182 -19.980 1.00 90.06 188 SER A C 1
ATOM 1459 O O . SER A 1 188 ? 13.186 -8.133 -19.946 1.00 90.06 188 SER A O 1
ATOM 1461 N N . GLY A 1 189 ? 12.505 -9.970 -21.057 1.00 92.75 189 GLY A N 1
ATOM 1462 C CA . GLY A 1 189 ? 13.030 -9.584 -22.366 1.00 92.75 189 GLY A CA 1
ATOM 1463 C C . GLY A 1 189 ? 11.985 -8.873 -23.225 1.00 92.75 189 GLY A C 1
ATOM 1464 O O . GLY A 1 189 ? 10.794 -8.902 -22.919 1.00 92.75 189 GLY A O 1
ATOM 1465 N N . TYR A 1 190 ? 12.426 -8.238 -24.312 1.00 94.31 190 TYR A N 1
ATOM 1466 C CA . TYR A 1 190 ? 11.579 -7.476 -25.232 1.00 94.31 190 TYR A CA 1
ATOM 1467 C C . TYR A 1 190 ? 11.933 -7.741 -26.698 1.00 94.31 190 TYR A C 1
ATOM 1469 O O . TYR A 1 190 ? 13.100 -7.862 -27.065 1.00 94.31 190 TYR A O 1
ATOM 1477 N N . CYS A 1 191 ? 10.926 -7.795 -27.565 1.00 93.81 191 CYS A N 1
ATOM 1478 C CA . CYS A 1 191 ? 11.120 -8.122 -28.975 1.00 93.81 191 CYS A CA 1
ATOM 1479 C C . CYS A 1 191 ? 11.558 -6.922 -29.815 1.00 93.81 191 CYS A C 1
ATOM 1481 O O . CYS A 1 191 ? 10.816 -5.953 -29.984 1.00 93.81 191 CYS A O 1
ATOM 1483 N N . VAL A 1 192 ? 12.739 -7.005 -30.426 1.00 92.62 192 VAL A N 1
ATOM 1484 C CA . VAL A 1 192 ? 13.310 -5.948 -31.272 1.00 92.62 192 VAL A CA 1
ATOM 1485 C C . VAL A 1 192 ? 13.666 -6.498 -32.652 1.00 92.62 192 VAL A C 1
ATOM 1487 O O . VAL A 1 192 ? 14.153 -7.613 -32.794 1.00 92.62 192 VAL A O 1
ATOM 1490 N N . SER A 1 193 ? 13.429 -5.706 -33.698 1.00 90.56 193 SER A N 1
ATOM 1491 C CA . SER A 1 193 ? 13.723 -6.103 -35.078 1.00 90.56 193 SER A CA 1
ATOM 1492 C C . SER A 1 193 ? 15.227 -6.137 -35.352 1.00 90.56 193 SER A C 1
ATOM 1494 O O . SER A 1 193 ? 15.921 -5.155 -35.089 1.00 90.56 193 SER A O 1
ATOM 1496 N N . GLY A 1 194 ? 15.702 -7.198 -35.997 1.00 86.31 194 GLY A N 1
ATOM 1497 C CA . GLY A 1 194 ? 17.090 -7.387 -36.414 1.00 86.31 194 GLY A CA 1
ATOM 1498 C C . GLY A 1 194 ? 17.624 -6.266 -37.297 1.00 86.31 194 GLY A C 1
ATOM 1499 O O . GLY A 1 194 ? 18.745 -5.827 -37.090 1.00 86.31 194 GLY A O 1
ATOM 1500 N N . ALA A 1 195 ? 16.796 -5.718 -38.194 1.00 84.31 195 ALA A N 1
ATOM 1501 C CA . ALA A 1 195 ? 17.166 -4.563 -39.018 1.00 84.31 195 ALA A CA 1
ATOM 1502 C C . ALA A 1 195 ? 17.527 -3.323 -38.175 1.00 84.31 195 ALA A C 1
ATOM 1504 O O . ALA A 1 195 ? 18.455 -2.588 -38.503 1.00 84.31 195 ALA A O 1
ATOM 1505 N N . TYR A 1 196 ? 16.817 -3.106 -37.062 1.00 86.12 196 TYR A N 1
ATOM 1506 C CA . TYR A 1 196 ? 17.114 -2.018 -36.128 1.00 86.12 196 TYR A CA 1
ATOM 1507 C C . TYR A 1 196 ? 18.410 -2.290 -35.356 1.00 86.12 196 TYR A C 1
ATOM 1509 O O . TYR A 1 196 ? 19.233 -1.390 -35.210 1.00 86.12 196 TYR A O 1
ATOM 1517 N N . LEU A 1 197 ? 18.636 -3.539 -34.933 1.00 85.81 197 LEU A N 1
ATOM 1518 C CA . LEU A 1 197 ? 19.876 -3.936 -34.261 1.00 85.81 197 LEU A CA 1
ATOM 1519 C C . LEU A 1 197 ? 21.094 -3.809 -35.185 1.00 85.81 197 LEU A C 1
ATOM 1521 O O . LEU A 1 197 ? 22.098 -3.241 -34.771 1.00 85.81 197 LEU A O 1
ATOM 1525 N N . SER A 1 198 ? 20.997 -4.236 -36.448 1.00 80.88 198 SER A N 1
ATOM 1526 C CA . SER A 1 198 ? 22.093 -4.121 -37.419 1.00 80.88 198 SER A CA 1
ATOM 1527 C C . SER A 1 198 ? 22.431 -2.670 -37.761 1.00 80.88 198 SER A C 1
ATOM 1529 O O . SER A 1 198 ? 23.593 -2.341 -37.968 1.00 80.88 198 SER A O 1
ATOM 1531 N N . MET A 1 199 ? 21.435 -1.774 -37.794 1.00 79.06 199 MET A N 1
ATOM 1532 C CA . MET A 1 199 ? 21.681 -0.338 -37.990 1.00 79.06 199 MET A CA 1
ATOM 1533 C C . MET A 1 199 ? 22.483 0.279 -36.838 1.00 79.06 199 MET A C 1
ATOM 1535 O O . MET A 1 199 ? 23.264 1.203 -37.064 1.00 79.06 199 MET A O 1
ATOM 1539 N N . ILE A 1 200 ? 22.280 -0.209 -35.613 1.00 76.25 200 ILE A N 1
ATOM 1540 C CA . ILE A 1 200 ? 22.995 0.259 -34.422 1.00 76.25 200 ILE A CA 1
ATOM 1541 C C . ILE A 1 200 ? 24.390 -0.371 -34.350 1.00 76.25 200 ILE A C 1
ATOM 1543 O O . ILE A 1 200 ? 25.352 0.339 -34.068 1.00 76.25 200 ILE A O 1
ATOM 1547 N N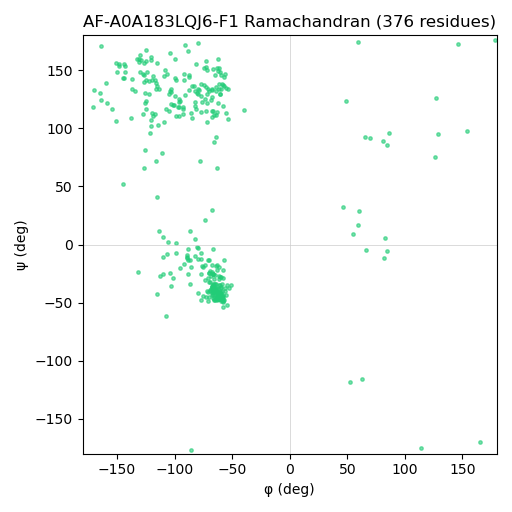 . ASP A 1 201 ? 24.509 -1.662 -34.664 1.00 69.88 201 ASP A N 1
ATOM 1548 C CA . ASP A 1 201 ? 25.782 -2.393 -34.683 1.00 69.88 201 ASP A CA 1
ATOM 1549 C C . ASP A 1 201 ? 26.738 -1.835 -35.748 1.00 69.88 201 ASP A C 1
ATOM 1551 O O . ASP A 1 201 ? 27.898 -1.579 -35.458 1.00 69.88 201 ASP A O 1
ATOM 1555 N N . ASN A 1 202 ? 26.242 -1.488 -36.942 1.00 60.97 202 ASN A N 1
ATOM 1556 C CA . ASN A 1 202 ? 27.057 -0.872 -38.002 1.00 60.97 202 ASN A CA 1
ATOM 1557 C C . ASN A 1 202 ? 27.633 0.508 -37.627 1.00 60.97 202 ASN A C 1
ATOM 1559 O O . ASN A 1 202 ? 28.561 0.983 -38.279 1.00 60.97 202 ASN A O 1
ATOM 1563 N N . LYS A 1 203 ? 27.087 1.171 -36.598 1.00 59.59 203 LYS A N 1
ATOM 1564 C CA . LYS A 1 203 ? 27.652 2.408 -36.034 1.00 59.59 203 LYS A CA 1
ATOM 1565 C C . LYS A 1 203 ? 28.682 2.143 -34.929 1.00 59.59 203 LYS A C 1
ATOM 1567 O O . LYS A 1 203 ? 29.383 3.073 -34.540 1.00 59.59 203 LYS A O 1
ATOM 1572 N N . ALA A 1 204 ? 28.766 0.921 -34.406 1.00 57.25 204 ALA A N 1
ATOM 1573 C CA . ALA A 1 204 ? 29.703 0.522 -33.365 1.00 57.25 204 ALA A CA 1
ATOM 1574 C C . ALA A 1 204 ? 30.908 -0.196 -33.998 1.00 57.25 204 ALA A C 1
ATOM 1576 O O . ALA A 1 204 ? 30.805 -1.306 -34.503 1.00 57.25 204 ALA A O 1
ATOM 1577 N N . SER A 1 205 ? 32.079 0.438 -33.979 1.00 45.72 205 SER A N 1
ATOM 1578 C CA . SER A 1 205 ? 33.301 -0.073 -34.618 1.00 45.72 205 SER A CA 1
ATOM 1579 C C . SER A 1 205 ? 34.062 -1.132 -33.800 1.00 45.72 205 SER A C 1
ATOM 1581 O O . SER A 1 205 ? 35.081 -1.637 -34.269 1.00 45.72 205 SER A O 1
ATOM 1583 N N . VAL A 1 206 ? 33.604 -1.484 -32.589 1.00 51.31 206 VAL A N 1
ATOM 1584 C CA . VAL A 1 206 ? 34.327 -2.352 -31.637 1.00 51.31 206 VAL A CA 1
ATOM 1585 C C . VAL A 1 206 ? 33.342 -3.232 -30.839 1.00 51.31 206 VAL A C 1
ATOM 1587 O O . VAL A 1 206 ? 32.262 -2.756 -30.478 1.00 51.31 206 VAL A O 1
ATOM 1590 N N . PRO A 1 207 ? 33.676 -4.504 -30.524 1.00 49.34 207 PRO A N 1
ATOM 1591 C CA . PRO A 1 207 ? 32.856 -5.350 -29.651 1.00 49.34 207 PRO A CA 1
ATOM 1592 C C . PRO A 1 207 ? 32.729 -4.767 -28.230 1.00 49.34 207 PRO A C 1
ATOM 1594 O O . PRO A 1 207 ? 33.724 -4.581 -27.531 1.00 49.34 207 PRO A O 1
ATOM 1597 N N . ARG A 1 208 ? 31.487 -4.512 -27.796 1.00 55.03 208 ARG A N 1
ATOM 1598 C CA . ARG A 1 208 ? 31.138 -3.949 -26.476 1.00 55.03 208 ARG A CA 1
ATOM 1599 C C . ARG A 1 208 ? 30.979 -5.037 -25.405 1.00 55.03 208 ARG A C 1
ATOM 1601 O O . ARG A 1 208 ? 30.506 -6.133 -25.709 1.00 55.03 208 ARG A O 1
ATOM 1608 N N . ARG A 1 209 ? 31.358 -4.741 -24.152 1.00 54.81 209 ARG A N 1
ATOM 1609 C CA . ARG A 1 209 ? 31.164 -5.628 -22.978 1.00 54.81 209 ARG A CA 1
ATOM 1610 C C . ARG A 1 209 ? 29.829 -5.366 -22.257 1.00 54.81 209 ARG A C 1
ATOM 1612 O O . ARG A 1 209 ? 29.144 -4.392 -22.544 1.00 54.81 209 ARG A O 1
ATOM 1619 N N . SER A 1 210 ? 29.488 -6.235 -21.297 1.00 45.97 210 SER A N 1
ATOM 1620 C CA . SER A 1 210 ? 28.252 -6.246 -20.486 1.00 45.97 210 SER A CA 1
ATOM 1621 C C . SER A 1 210 ? 28.156 -5.167 -19.399 1.00 45.97 210 SER A C 1
ATOM 1623 O O . SER A 1 210 ? 27.437 -5.364 -18.423 1.00 45.97 210 SER A O 1
ATOM 1625 N N . LEU A 1 211 ? 28.903 -4.072 -19.495 1.00 45.66 211 LEU A N 1
ATOM 1626 C CA . LEU A 1 211 ? 28.878 -3.030 -18.471 1.00 45.66 211 LEU A CA 1
ATOM 1627 C C . LEU A 1 211 ? 27.928 -1.925 -18.925 1.00 45.66 211 LEU A C 1
ATOM 1629 O O . LEU A 1 211 ? 28.093 -1.333 -19.998 1.00 45.66 211 LEU A O 1
ATOM 1633 N N . SER A 1 212 ? 26.868 -1.708 -18.145 1.00 43.75 212 SER A N 1
ATOM 1634 C CA . SER A 1 212 ? 25.947 -0.599 -18.357 1.00 43.75 212 SER A CA 1
ATOM 1635 C C . SER A 1 212 ? 25.286 -0.120 -17.075 1.00 43.75 212 SER A C 1
ATOM 1637 O O . SER A 1 212 ? 25.135 -0.890 -16.137 1.00 43.75 212 SER A O 1
ATOM 1639 N N . ALA A 1 213 ? 24.867 1.148 -17.129 1.00 40.78 213 ALA A N 1
ATOM 1640 C CA . ALA A 1 213 ? 24.335 2.006 -16.073 1.00 40.78 213 ALA A CA 1
ATOM 1641 C C . ALA A 1 213 ? 25.384 2.421 -15.028 1.00 40.78 213 ALA A C 1
ATOM 1643 O O . ALA A 1 213 ? 25.597 1.758 -14.020 1.00 40.78 213 ALA A O 1
ATOM 1644 N N . ILE A 1 214 ? 26.019 3.571 -15.277 1.00 41.22 214 ILE A N 1
ATOM 1645 C CA . ILE A 1 214 ? 26.767 4.299 -14.249 1.00 41.22 214 ILE A CA 1
ATOM 1646 C C . ILE A 1 214 ? 25.754 4.735 -13.188 1.00 41.22 214 ILE A C 1
ATOM 1648 O O . ILE A 1 214 ? 24.909 5.591 -13.449 1.00 41.22 214 ILE A O 1
ATOM 1652 N N . VAL A 1 215 ? 25.849 4.152 -11.994 1.00 39.47 215 VAL A N 1
ATOM 1653 C CA . VAL A 1 215 ? 25.358 4.796 -10.777 1.00 39.47 215 VAL A CA 1
ATOM 1654 C C . VAL A 1 215 ? 26.273 5.993 -10.552 1.00 39.47 215 VAL A C 1
ATOM 1656 O O . VAL A 1 215 ? 27.476 5.828 -10.357 1.00 39.47 215 VAL A O 1
ATOM 1659 N N . SER A 1 216 ? 25.737 7.210 -10.635 1.00 34.12 216 SER A N 1
ATOM 1660 C CA . SER A 1 216 ? 26.456 8.390 -10.163 1.00 34.12 216 SER A CA 1
ATOM 1661 C C . SER A 1 216 ? 26.642 8.251 -8.654 1.00 34.12 216 SER A C 1
ATOM 1663 O O . SER A 1 216 ? 25.762 8.614 -7.880 1.00 34.12 216 SER A O 1
ATOM 1665 N N . VAL A 1 217 ? 27.771 7.686 -8.225 1.00 33.66 217 VAL A N 1
ATOM 1666 C CA . VAL A 1 217 ? 28.220 7.821 -6.841 1.00 33.66 217 VAL A CA 1
ATOM 1667 C C . VAL A 1 217 ? 28.580 9.292 -6.675 1.00 33.66 217 VAL A C 1
ATOM 1669 O O . VAL A 1 217 ? 29.503 9.797 -7.315 1.00 33.66 217 VAL A O 1
ATOM 1672 N N . ASN A 1 218 ? 27.766 10.007 -5.901 1.00 34.91 218 ASN A N 1
ATOM 1673 C CA . ASN A 1 218 ? 28.012 11.402 -5.576 1.00 34.91 218 ASN A CA 1
ATOM 1674 C C . ASN A 1 218 ? 29.406 11.553 -4.960 1.00 34.91 218 ASN A C 1
ATOM 1676 O O . ASN A 1 218 ? 29.795 10.783 -4.084 1.00 34.91 218 ASN A O 1
ATOM 1680 N N . LYS A 1 219 ? 30.120 12.577 -5.442 1.00 36.47 219 LYS A N 1
ATOM 1681 C CA . LYS A 1 219 ? 31.355 13.121 -4.876 1.00 36.47 219 LYS A CA 1
ATOM 1682 C C . LYS A 1 219 ? 31.282 13.159 -3.351 1.00 36.47 219 LYS A C 1
ATOM 1684 O O . LYS A 1 219 ? 30.525 13.959 -2.805 1.00 36.47 219 LYS A O 1
ATOM 1689 N N . LEU A 1 220 ? 32.146 12.389 -2.707 1.00 35.41 220 LEU A N 1
ATOM 1690 C CA . LEU A 1 220 ? 32.783 12.816 -1.476 1.00 35.41 220 LEU A CA 1
ATOM 1691 C C . LEU A 1 220 ? 34.294 12.687 -1.677 1.00 35.41 220 LEU A C 1
ATOM 1693 O O . LEU A 1 220 ? 34.786 11.675 -2.171 1.00 35.41 220 LEU A O 1
ATOM 1697 N N . ASP A 1 221 ? 34.938 13.788 -1.318 1.00 31.95 221 ASP A N 1
ATOM 1698 C CA . ASP A 1 221 ? 36.354 14.009 -1.057 1.00 31.95 221 ASP A CA 1
ATOM 1699 C C . ASP A 1 221 ? 37.273 14.352 -2.245 1.00 31.95 221 ASP A C 1
ATOM 1701 O O . ASP A 1 221 ? 37.811 13.527 -2.981 1.00 31.95 221 ASP A O 1
ATOM 1705 N N . GLU A 1 222 ? 37.451 15.672 -2.386 1.00 35.66 222 GLU A N 1
ATOM 1706 C CA . GLU A 1 222 ? 38.623 16.326 -2.958 1.00 35.66 222 GLU A CA 1
ATOM 1707 C C . GLU A 1 222 ? 39.894 15.890 -2.217 1.00 35.66 222 GLU A C 1
ATOM 1709 O O . GLU A 1 222 ? 40.078 16.223 -1.049 1.00 35.66 222 GLU A O 1
ATOM 1714 N N . ASN A 1 223 ? 40.764 15.167 -2.919 1.00 31.92 223 ASN A N 1
ATOM 1715 C CA . ASN A 1 223 ? 42.224 15.318 -2.965 1.00 31.92 223 ASN A CA 1
ATOM 1716 C C . ASN A 1 223 ? 42.828 13.965 -3.330 1.00 31.92 223 ASN A C 1
ATOM 1718 O O . ASN A 1 223 ? 43.045 13.133 -2.461 1.00 31.92 223 ASN A O 1
ATOM 1722 N N . ASP A 1 224 ? 43.147 13.773 -4.608 1.00 28.78 224 ASP A N 1
ATOM 1723 C CA . ASP A 1 224 ? 44.478 13.271 -4.921 1.00 28.78 224 ASP A CA 1
ATOM 1724 C C . ASP A 1 224 ? 44.860 13.563 -6.370 1.00 28.78 224 ASP A C 1
ATOM 1726 O O . ASP A 1 224 ? 44.060 13.546 -7.308 1.00 28.78 224 ASP A O 1
ATOM 1730 N N . SER A 1 225 ? 46.118 13.947 -6.484 1.00 27.66 225 SER A N 1
ATOM 1731 C CA . SER A 1 225 ? 46.804 14.504 -7.632 1.00 27.66 225 SER A CA 1
ATOM 1732 C C . SER A 1 225 ? 46.836 13.603 -8.864 1.00 27.66 225 SER A C 1
ATOM 1734 O O . SER A 1 225 ? 46.945 12.383 -8.807 1.00 27.66 225 SER A O 1
ATOM 1736 N N . PHE A 1 226 ? 46.831 14.289 -10.001 1.00 30.75 226 PHE A N 1
ATOM 1737 C CA . PHE A 1 226 ? 47.083 13.801 -11.346 1.00 30.75 226 PHE A CA 1
ATOM 1738 C C . PHE A 1 226 ? 48.430 13.056 -11.433 1.00 30.75 226 PHE A C 1
ATOM 1740 O O . PHE A 1 226 ? 49.481 13.693 -11.453 1.00 30.75 226 PHE A O 1
ATOM 1747 N N . GLU A 1 227 ? 48.403 11.729 -11.566 1.00 25.64 227 GLU A N 1
ATOM 1748 C CA . GLU A 1 227 ? 49.529 10.960 -12.105 1.00 25.64 227 GLU A CA 1
ATOM 1749 C C . GLU A 1 227 ? 49.102 10.217 -13.374 1.00 25.64 227 GLU A C 1
ATOM 1751 O O . GLU A 1 227 ? 48.285 9.295 -13.388 1.00 25.64 227 GLU A O 1
ATOM 1756 N N . SER A 1 228 ? 49.661 10.682 -14.485 1.00 33.22 228 SER A N 1
ATOM 1757 C CA . SER A 1 228 ? 49.547 10.098 -15.809 1.00 33.22 228 SER A CA 1
ATOM 1758 C C . SER A 1 228 ? 50.359 8.805 -15.894 1.00 33.22 228 SER A C 1
ATOM 1760 O O . SER A 1 228 ? 51.577 8.855 -16.068 1.00 33.22 228 SER A O 1
ATOM 1762 N N . VAL A 1 229 ? 49.692 7.651 -15.879 1.00 28.47 229 VAL A N 1
ATOM 1763 C CA . VAL A 1 229 ? 50.281 6.395 -16.365 1.00 28.47 229 VAL A CA 1
ATOM 1764 C C . VAL A 1 229 ? 49.600 6.019 -17.672 1.00 28.47 229 VAL A C 1
ATOM 1766 O O . VAL A 1 229 ? 48.451 5.586 -17.722 1.00 28.47 229 VAL A O 1
ATOM 1769 N N . SER A 1 230 ? 50.335 6.231 -18.758 1.00 33.91 230 SER A N 1
ATOM 1770 C CA . SER A 1 230 ? 49.994 5.731 -20.081 1.00 33.91 230 SER A CA 1
ATOM 1771 C C . SER A 1 230 ? 50.564 4.321 -20.273 1.00 33.91 230 SER A C 1
ATOM 1773 O O . SER A 1 230 ? 51.679 4.027 -19.854 1.00 33.91 230 SER A O 1
ATOM 1775 N N . ASN A 1 231 ? 49.786 3.500 -20.988 1.00 32.81 231 ASN A N 1
ATOM 1776 C CA . ASN A 1 231 ? 50.139 2.236 -21.648 1.00 32.81 231 ASN A CA 1
ATOM 1777 C C . ASN A 1 231 ? 50.195 0.944 -20.812 1.00 32.81 231 ASN A C 1
ATOM 1779 O O . ASN A 1 231 ? 51.266 0.478 -20.450 1.00 32.81 231 ASN A O 1
ATOM 1783 N N . GLN A 1 232 ? 49.045 0.262 -20.712 1.00 31.75 232 GLN A N 1
ATOM 1784 C CA . GLN A 1 232 ? 48.814 -1.070 -21.309 1.00 31.75 232 GLN A CA 1
ATOM 1785 C C . GLN A 1 232 ? 47.320 -1.453 -21.195 1.00 31.75 232 GLN A C 1
ATOM 1787 O O . GLN A 1 232 ? 46.803 -1.566 -20.091 1.00 31.75 232 GLN A O 1
ATOM 1792 N N . ASN A 1 233 ? 46.659 -1.641 -22.352 1.00 33.84 233 ASN A N 1
ATOM 1793 C CA . ASN A 1 233 ? 45.336 -2.260 -22.626 1.00 33.84 233 ASN A CA 1
ATOM 1794 C C . ASN A 1 233 ? 44.383 -1.368 -23.437 1.00 33.84 233 ASN A C 1
ATOM 1796 O O . ASN A 1 233 ? 43.393 -0.832 -22.951 1.00 33.84 233 ASN A O 1
ATOM 1800 N N . LYS A 1 234 ? 44.658 -1.274 -24.740 1.00 39.25 234 LYS A N 1
ATOM 1801 C CA . LYS A 1 234 ? 43.734 -0.749 -25.750 1.00 39.25 234 LYS A CA 1
ATOM 1802 C C . LYS A 1 234 ? 42.681 -1.815 -26.089 1.00 39.25 234 LYS A C 1
ATOM 1804 O O . LYS A 1 234 ? 42.751 -2.441 -27.139 1.00 39.25 234 LYS A O 1
ATOM 1809 N N . LEU A 1 235 ? 41.752 -2.071 -25.172 1.00 41.31 235 LEU A N 1
ATOM 1810 C CA . LEU A 1 235 ? 40.526 -2.841 -25.406 1.00 41.31 235 LEU A CA 1
ATOM 1811 C C . LEU A 1 235 ? 39.588 -2.573 -24.223 1.00 41.31 235 LEU A C 1
ATOM 1813 O O . LEU A 1 235 ? 40.053 -2.724 -23.098 1.00 41.31 235 LEU A O 1
ATOM 1817 N N . ASN A 1 236 ? 38.318 -2.228 -24.480 1.00 52.12 236 ASN A N 1
ATOM 1818 C CA . ASN A 1 236 ? 37.121 -2.345 -23.612 1.00 52.12 236 ASN A CA 1
ATOM 1819 C C . ASN A 1 236 ? 36.330 -1.025 -23.504 1.00 52.12 236 ASN A C 1
ATOM 1821 O O . ASN A 1 236 ? 36.613 -0.190 -22.654 1.00 52.12 236 ASN A O 1
ATOM 1825 N N . GLU A 1 237 ? 35.305 -0.873 -24.347 1.00 59.50 237 GLU A N 1
ATOM 1826 C CA . GLU A 1 237 ? 34.294 0.189 -24.237 1.00 59.50 237 GLU A CA 1
ATOM 1827 C C . GLU A 1 237 ? 33.020 -0.339 -23.554 1.00 59.50 237 GLU A C 1
ATOM 1829 O O . GLU A 1 237 ? 32.583 -1.471 -23.814 1.00 59.50 237 GLU A O 1
ATOM 1834 N N . ASP A 1 238 ? 32.416 0.501 -22.708 1.00 68.44 238 ASP A N 1
ATOM 1835 C CA . ASP A 1 238 ? 31.102 0.273 -22.104 1.00 68.44 238 ASP A CA 1
ATOM 1836 C C . ASP A 1 238 ? 30.002 0.179 -23.166 1.00 68.44 238 ASP A C 1
ATOM 1838 O O . ASP A 1 238 ? 30.076 0.763 -24.251 1.00 68.44 238 ASP A O 1
ATOM 1842 N N . CYS A 1 239 ? 28.936 -0.561 -22.853 1.00 79.88 239 CYS A N 1
ATOM 1843 C CA . CYS A 1 239 ? 27.874 -0.819 -23.819 1.00 79.88 239 CYS A CA 1
ATOM 1844 C C . CYS A 1 239 ? 27.163 0.462 -24.282 1.00 79.88 239 CYS A C 1
ATOM 1846 O O . CYS A 1 239 ? 26.826 0.593 -25.464 1.00 79.88 239 CYS A O 1
ATOM 1848 N N . CYS A 1 240 ? 26.959 1.407 -23.364 1.00 81.25 240 CYS A N 1
ATOM 1849 C CA . CYS A 1 240 ? 26.376 2.719 -23.618 1.00 81.25 240 CYS A CA 1
ATOM 1850 C C . CYS A 1 240 ? 27.369 3.821 -23.244 1.00 81.25 240 CYS A C 1
ATOM 1852 O O . CYS A 1 240 ? 28.041 3.730 -22.223 1.00 81.25 240 CYS A O 1
ATOM 1854 N N . THR A 1 241 ? 27.414 4.892 -24.038 1.00 77.81 241 THR A N 1
ATOM 1855 C CA . THR A 1 241 ? 28.220 6.075 -23.714 1.00 77.81 241 THR A CA 1
ATOM 1856 C C . THR A 1 241 ? 27.586 6.874 -22.574 1.00 77.81 241 THR A C 1
ATOM 1858 O O . THR A 1 241 ? 26.360 6.901 -22.434 1.00 77.81 241 THR A O 1
ATOM 1861 N N . VAL A 1 242 ? 28.408 7.596 -21.804 1.00 71.06 242 VAL A N 1
ATOM 1862 C CA . VAL A 1 242 ? 27.971 8.439 -20.670 1.00 71.06 242 VAL A CA 1
ATOM 1863 C C . VAL A 1 242 ? 26.869 9.429 -21.075 1.00 71.06 242 VAL A C 1
ATOM 1865 O O . VAL A 1 242 ? 25.909 9.638 -20.341 1.00 71.06 242 VAL A O 1
ATOM 1868 N N . GLN A 1 243 ? 26.948 9.980 -22.289 1.00 71.25 243 GLN A N 1
ATOM 1869 C CA . GLN A 1 243 ? 25.972 10.937 -22.828 1.00 71.25 243 GLN A CA 1
ATOM 1870 C C . GLN A 1 243 ? 24.581 10.326 -23.074 1.00 71.25 243 GLN A C 1
ATOM 1872 O O . GLN A 1 243 ? 23.585 11.044 -23.069 1.00 71.25 243 GLN A O 1
ATOM 1877 N N . SER A 1 244 ? 24.498 9.007 -23.286 1.00 70.38 244 SER A N 1
ATOM 1878 C CA . SER A 1 244 ? 23.239 8.304 -23.578 1.00 70.38 244 SER A CA 1
ATOM 1879 C C . SER A 1 244 ? 22.624 7.628 -22.347 1.00 70.38 244 SER A C 1
ATOM 1881 O O . SER A 1 244 ? 21.491 7.150 -22.421 1.00 70.38 244 SER A O 1
ATOM 1883 N N . ALA A 1 245 ? 23.335 7.602 -21.214 1.00 66.81 245 ALA A N 1
ATOM 1884 C CA . ALA A 1 245 ? 22.979 6.826 -20.022 1.00 66.81 245 ALA A CA 1
ATOM 1885 C C . ALA A 1 245 ? 21.645 7.235 -19.365 1.00 66.81 245 ALA A C 1
ATOM 1887 O O . ALA A 1 245 ? 21.029 6.429 -18.677 1.00 66.81 245 ALA A O 1
ATOM 1888 N N . SER A 1 246 ? 21.157 8.457 -19.604 1.00 72.75 246 SER A N 1
ATOM 1889 C CA . SER A 1 246 ? 19.884 8.946 -19.048 1.00 72.75 246 SER A CA 1
ATOM 1890 C C . SER A 1 246 ? 18.636 8.385 -19.743 1.00 72.75 246 SER A C 1
ATOM 1892 O O . SER A 1 246 ? 17.535 8.461 -19.201 1.00 72.75 246 SER A O 1
ATOM 1894 N N . THR A 1 247 ? 18.775 7.845 -20.958 1.00 81.75 247 THR A N 1
ATOM 1895 C CA . THR A 1 247 ? 17.640 7.379 -21.783 1.00 81.75 247 THR A CA 1
ATOM 1896 C C . THR A 1 247 ? 17.841 5.984 -22.365 1.00 81.75 247 THR A C 1
ATOM 1898 O O . THR A 1 247 ? 16.859 5.306 -22.690 1.00 81.75 247 THR A O 1
ATOM 1901 N N . HIS A 1 248 ? 19.092 5.549 -22.505 1.00 88.31 248 HIS A N 1
ATOM 1902 C CA . HIS A 1 248 ? 19.462 4.266 -23.079 1.00 88.31 248 HIS A CA 1
ATOM 1903 C C . HIS A 1 248 ? 19.998 3.317 -22.010 1.00 88.31 248 HIS A C 1
ATOM 1905 O O . HIS A 1 248 ? 20.696 3.729 -21.088 1.00 88.31 248 HIS A O 1
ATOM 1911 N N . LEU A 1 249 ? 19.698 2.032 -22.181 1.00 89.25 249 LEU A N 1
ATOM 1912 C CA . LEU A 1 249 ? 20.230 0.941 -21.371 1.00 89.25 249 LEU A CA 1
ATOM 1913 C C . LEU A 1 249 ? 20.897 -0.088 -22.277 1.00 89.25 249 LEU A C 1
ATOM 1915 O O . LEU A 1 249 ? 20.596 -0.167 -23.474 1.00 89.25 249 LEU A O 1
ATOM 1919 N N . CYS A 1 250 ? 21.800 -0.886 -21.711 1.00 89.44 250 CYS A N 1
ATOM 1920 C CA . CYS A 1 250 ? 22.350 -2.006 -22.450 1.00 89.44 250 CYS A CA 1
ATOM 1921 C C . CYS A 1 250 ? 21.417 -3.201 -22.393 1.00 89.44 250 CYS A C 1
ATOM 1923 O O . CYS A 1 250 ? 20.976 -3.636 -21.326 1.00 89.44 250 CYS A O 1
ATOM 1925 N N . PHE A 1 251 ? 21.193 -3.774 -23.563 1.00 91.00 251 PHE A N 1
ATOM 1926 C CA . PHE A 1 251 ? 20.483 -5.022 -23.723 1.00 91.00 251 PHE A CA 1
ATOM 1927 C C . PHE A 1 251 ? 21.401 -6.049 -24.361 1.00 91.00 251 PHE A C 1
ATOM 1929 O O . PHE A 1 251 ? 22.216 -5.729 -25.228 1.00 91.00 251 PHE A O 1
ATOM 1936 N N . THR A 1 252 ? 21.246 -7.299 -23.951 1.00 90.69 252 THR A N 1
ATOM 1937 C CA . THR A 1 252 ? 21.917 -8.440 -24.551 1.00 90.69 252 THR A CA 1
ATOM 1938 C C . THR A 1 252 ? 20.947 -9.271 -25.380 1.00 90.69 252 THR A C 1
ATOM 1940 O O . THR A 1 252 ? 19.762 -9.358 -25.066 1.00 90.69 252 THR A O 1
ATOM 1943 N N . TYR A 1 253 ? 21.444 -9.867 -26.459 1.00 90.38 253 TYR A N 1
ATOM 1944 C CA . TYR A 1 253 ? 20.676 -10.752 -27.329 1.00 90.38 253 TYR A CA 1
ATOM 1945 C C . TYR A 1 253 ? 21.583 -11.827 -27.927 1.00 90.38 253 TYR A C 1
ATOM 1947 O O . TYR A 1 253 ? 22.801 -11.654 -28.033 1.00 90.38 253 TYR A O 1
ATOM 1955 N N . THR A 1 254 ? 21.003 -12.964 -28.301 1.00 88.25 254 THR A N 1
ATOM 1956 C CA . THR A 1 254 ? 21.738 -14.093 -28.879 1.00 88.25 254 THR A CA 1
ATOM 1957 C C . THR A 1 254 ? 21.536 -14.156 -30.386 1.00 88.25 254 THR A C 1
ATOM 1959 O O . THR A 1 254 ? 20.423 -14.041 -30.899 1.00 88.25 254 THR A O 1
ATOM 1962 N N . THR A 1 255 ? 22.638 -14.342 -31.110 1.00 82.81 255 THR A N 1
ATOM 1963 C CA . THR A 1 255 ? 22.641 -14.500 -32.569 1.00 82.81 255 THR A CA 1
ATOM 1964 C C . THR A 1 255 ? 23.157 -15.892 -32.938 1.00 82.81 255 THR A C 1
ATOM 1966 O O . THR A 1 255 ? 24.167 -16.331 -32.374 1.00 82.81 255 THR A O 1
ATOM 1969 N N . PRO A 1 256 ? 22.486 -16.618 -33.850 1.00 75.81 256 PRO A N 1
ATOM 1970 C CA . PRO A 1 256 ? 22.993 -17.891 -34.346 1.00 75.81 256 PRO A CA 1
ATOM 1971 C C . PRO A 1 256 ? 24.221 -17.646 -35.230 1.00 75.81 256 PRO A C 1
ATOM 1973 O O . PRO A 1 256 ? 24.205 -16.782 -36.107 1.00 75.81 256 PRO A O 1
ATOM 1976 N N . THR A 1 257 ? 25.297 -18.399 -35.008 1.00 72.88 257 THR A N 1
ATOM 1977 C CA . THR A 1 257 ? 26.492 -18.369 -35.864 1.00 72.88 257 THR A CA 1
ATOM 1978 C C . THR A 1 257 ? 26.486 -19.544 -36.843 1.00 72.88 257 THR A C 1
ATOM 1980 O O . THR A 1 257 ? 25.822 -20.555 -36.614 1.00 72.88 257 THR A O 1
ATOM 1983 N N . LYS A 1 258 ? 27.258 -19.432 -37.935 1.00 66.12 258 LYS A N 1
ATOM 1984 C CA . LYS A 1 258 ? 27.366 -20.454 -38.999 1.00 66.12 258 LYS A CA 1
ATOM 1985 C C . LYS A 1 258 ? 27.820 -21.840 -38.504 1.00 66.12 258 LYS A C 1
ATOM 1987 O O . LYS A 1 258 ? 27.703 -22.804 -39.249 1.00 66.12 258 LYS A O 1
ATOM 1992 N N . LEU A 1 259 ? 28.328 -21.941 -37.274 1.00 66.06 259 LEU A N 1
ATOM 1993 C CA . LEU A 1 259 ? 28.926 -23.143 -36.695 1.00 66.06 259 LEU A CA 1
ATOM 1994 C C . LEU A 1 259 ? 28.116 -23.674 -35.495 1.00 66.06 259 LEU A C 1
ATOM 1996 O O . LEU A 1 259 ? 28.696 -23.998 -34.467 1.00 66.06 259 LEU A O 1
ATOM 2000 N N . SER A 1 260 ? 26.777 -23.670 -35.568 1.00 60.47 260 SER A N 1
ATOM 2001 C CA . SER A 1 260 ? 25.869 -24.159 -34.501 1.00 60.47 260 SER A CA 1
ATOM 2002 C C . SER A 1 260 ? 26.069 -23.528 -33.103 1.00 60.47 260 SER A C 1
ATOM 2004 O O . SER A 1 260 ? 25.476 -23.974 -32.123 1.00 60.47 260 SER A O 1
ATOM 2006 N N . SER A 1 261 ? 26.890 -22.485 -32.990 1.00 69.19 261 SER A N 1
ATOM 2007 C CA . SER A 1 261 ? 27.207 -21.776 -31.752 1.00 69.19 261 SER A CA 1
ATOM 2008 C C . SER A 1 261 ? 26.383 -20.492 -31.673 1.00 69.19 261 SER A C 1
ATOM 2010 O O . SER A 1 261 ? 26.140 -19.835 -32.688 1.00 69.19 261 SER A O 1
ATOM 2012 N N . THR A 1 262 ? 25.936 -20.105 -30.483 1.00 77.06 262 THR A N 1
ATOM 2013 C CA . THR A 1 262 ? 25.249 -18.825 -30.264 1.00 77.06 262 THR A CA 1
ATOM 2014 C C . THR A 1 262 ? 26.239 -17.775 -29.772 1.00 77.06 262 THR A C 1
ATOM 2016 O O . THR A 1 262 ? 26.886 -17.972 -28.745 1.00 77.06 262 THR A O 1
ATOM 2019 N N . SER A 1 263 ? 26.328 -16.630 -30.454 1.00 81.31 263 SER A N 1
ATOM 2020 C CA . SER A 1 263 ? 27.123 -15.486 -29.993 1.00 81.31 263 SER A CA 1
ATOM 2021 C C . SER A 1 263 ? 26.224 -14.504 -29.246 1.00 81.31 263 SER A C 1
ATOM 2023 O O . SER A 1 263 ? 25.224 -14.027 -29.792 1.00 81.31 263 SER A O 1
ATOM 2025 N N . ARG A 1 264 ? 26.582 -14.197 -27.994 1.00 84.31 264 ARG A N 1
ATOM 2026 C CA . ARG A 1 264 ? 25.945 -13.139 -27.205 1.00 84.31 264 ARG A CA 1
ATOM 2027 C C . ARG A 1 264 ? 26.457 -11.778 -27.679 1.00 84.31 264 ARG A C 1
ATOM 2029 O O . ARG A 1 264 ? 27.664 -11.567 -27.777 1.00 84.31 264 ARG A O 1
ATOM 2036 N N . ARG A 1 265 ? 25.535 -10.873 -27.991 1.00 85.50 265 ARG A N 1
ATOM 2037 C CA . ARG A 1 265 ? 25.793 -9.507 -28.456 1.00 85.50 265 ARG A CA 1
ATOM 2038 C C . ARG A 1 265 ? 25.170 -8.508 -27.489 1.00 85.50 265 ARG A C 1
ATOM 2040 O O . ARG A 1 265 ? 24.293 -8.871 -26.703 1.00 85.50 265 ARG A O 1
ATOM 2047 N N . TYR A 1 266 ? 25.637 -7.267 -27.554 1.00 86.31 266 TYR A N 1
ATOM 2048 C CA . TYR A 1 266 ? 25.181 -6.166 -26.712 1.00 86.31 266 TYR A CA 1
ATOM 2049 C C . TYR A 1 266 ? 24.760 -4.992 -27.592 1.00 86.31 266 TYR A C 1
ATOM 2051 O O . TYR A 1 266 ? 25.409 -4.710 -28.596 1.00 86.31 266 TYR A O 1
ATOM 2059 N N . ALA A 1 267 ? 23.674 -4.319 -27.226 1.00 87.62 267 ALA A N 1
ATOM 2060 C CA . ALA A 1 267 ? 23.179 -3.139 -27.917 1.00 87.62 267 ALA A CA 1
ATOM 2061 C C . ALA A 1 267 ? 22.743 -2.077 -26.905 1.00 87.62 267 ALA A C 1
ATOM 2063 O O . ALA A 1 267 ? 22.019 -2.371 -25.954 1.00 87.62 267 ALA A O 1
ATOM 2064 N N . CYS A 1 268 ? 23.156 -0.833 -27.142 1.00 88.44 268 CYS A N 1
ATOM 2065 C CA . CYS A 1 268 ? 22.670 0.317 -26.389 1.00 88.44 268 CYS A CA 1
ATOM 2066 C C . CYS A 1 268 ? 21.362 0.802 -27.010 1.00 88.44 268 CYS A C 1
ATOM 2068 O O . CYS A 1 268 ? 21.374 1.333 -28.122 1.00 88.44 268 CYS A O 1
ATOM 2070 N N . LEU A 1 269 ? 20.240 0.589 -26.322 1.00 90.31 269 LEU A N 1
ATOM 2071 C CA . LEU A 1 269 ? 18.907 0.857 -26.858 1.00 90.31 269 LEU A CA 1
ATOM 2072 C C . LEU A 1 269 ? 18.123 1.810 -25.948 1.00 90.31 269 LEU A C 1
ATOM 2074 O O . LEU A 1 269 ? 18.287 1.758 -24.727 1.00 90.31 269 LEU A O 1
ATOM 2078 N N . PRO A 1 270 ? 17.233 2.650 -26.506 1.00 90.81 270 PRO A N 1
ATOM 2079 C CA . PRO A 1 270 ? 16.369 3.520 -25.715 1.00 90.81 270 PRO A CA 1
ATOM 2080 C C . PRO A 1 270 ? 15.419 2.681 -24.851 1.00 90.81 270 PRO A C 1
ATOM 2082 O O . PRO A 1 270 ? 14.527 2.002 -25.366 1.00 90.81 270 PRO A O 1
ATOM 2085 N N . ALA A 1 271 ? 15.584 2.749 -23.528 1.00 89.88 271 ALA A N 1
ATOM 2086 C CA . ALA A 1 271 ? 14.924 1.846 -22.585 1.00 89.88 271 ALA A CA 1
ATOM 2087 C C . ALA A 1 271 ? 13.397 1.885 -22.699 1.00 89.88 271 ALA A C 1
ATOM 2089 O O . ALA A 1 271 ? 12.733 0.851 -22.731 1.00 89.88 271 ALA A O 1
ATOM 2090 N N . ARG A 1 272 ? 12.832 3.088 -22.827 1.00 89.56 272 ARG A N 1
ATOM 2091 C CA . ARG A 1 272 ? 11.383 3.286 -22.933 1.00 89.56 272 ARG A CA 1
ATOM 2092 C C . ARG A 1 272 ? 10.789 2.678 -24.201 1.00 89.56 272 ARG A C 1
ATOM 2094 O O . ARG A 1 272 ? 9.827 1.929 -24.121 1.00 89.56 272 ARG A O 1
ATOM 2101 N N . ALA A 1 273 ? 11.404 2.932 -25.353 1.00 90.94 273 ALA A N 1
ATOM 2102 C CA . ALA A 1 273 ? 10.900 2.416 -26.623 1.00 90.94 273 ALA A CA 1
ATOM 2103 C C . ALA A 1 273 ? 11.037 0.887 -26.740 1.00 90.94 273 ALA A C 1
ATOM 2105 O O . ALA A 1 273 ? 10.263 0.259 -27.458 1.00 90.94 273 ALA A O 1
ATOM 2106 N N . VAL A 1 274 ? 12.017 0.282 -26.056 1.00 91.75 274 VAL A N 1
ATOM 2107 C CA . VAL A 1 274 ? 12.180 -1.180 -25.999 1.00 91.75 274 VAL A CA 1
ATOM 2108 C C . VAL A 1 274 ? 11.166 -1.811 -25.046 1.00 91.75 274 VAL A C 1
ATOM 2110 O O . VAL A 1 274 ? 10.486 -2.757 -25.429 1.00 91.75 274 VAL A O 1
ATOM 2113 N N . THR A 1 275 ? 11.014 -1.264 -23.838 1.00 91.62 275 THR A N 1
ATOM 2114 C CA . THR A 1 275 ? 10.122 -1.813 -22.795 1.00 91.62 275 THR A CA 1
ATOM 2115 C C . THR A 1 275 ? 8.626 -1.663 -23.099 1.00 91.62 275 THR A C 1
ATOM 2117 O O . THR A 1 275 ? 7.785 -2.298 -22.458 1.00 91.62 275 THR A O 1
ATOM 2120 N N . GLU A 1 276 ? 8.271 -0.837 -24.085 1.00 90.50 276 GLU A N 1
ATOM 2121 C CA . GLU A 1 276 ? 6.917 -0.727 -24.638 1.00 90.50 276 GLU A CA 1
ATOM 2122 C C . GLU A 1 276 ? 6.571 -1.842 -25.640 1.00 90.50 276 GLU A C 1
ATOM 2124 O O . GLU A 1 276 ? 5.396 -2.013 -25.969 1.00 90.50 276 GLU A O 1
ATOM 2129 N N . ARG A 1 277 ? 7.558 -2.617 -26.108 1.00 91.25 277 ARG A N 1
ATOM 2130 C CA . ARG A 1 277 ? 7.339 -3.734 -27.039 1.00 91.25 277 ARG A CA 1
ATOM 2131 C C . ARG A 1 277 ? 6.844 -4.992 -26.322 1.00 91.25 277 ARG A C 1
ATOM 2133 O O . ARG A 1 277 ? 6.777 -5.053 -25.096 1.00 91.25 277 ARG A O 1
ATOM 2140 N N . THR A 1 278 ? 6.485 -6.007 -27.106 1.00 90.81 278 THR A N 1
ATOM 2141 C CA . THR A 1 278 ? 6.056 -7.314 -26.594 1.00 90.81 278 THR A CA 1
ATOM 2142 C C . THR A 1 278 ? 7.174 -7.972 -25.793 1.00 90.81 278 THR A C 1
ATOM 2144 O O . THR A 1 278 ? 8.327 -7.986 -26.234 1.00 90.81 278 THR A O 1
ATOM 2147 N N . SER A 1 279 ? 6.824 -8.509 -24.625 1.00 91.94 279 SER A N 1
ATOM 2148 C CA . SER A 1 279 ? 7.749 -9.244 -23.769 1.00 91.94 279 SER A CA 1
ATOM 2149 C C . SER A 1 279 ? 8.102 -10.605 -24.368 1.00 91.94 279 SER A C 1
ATOM 2151 O O . SER A 1 279 ? 7.279 -11.211 -25.053 1.00 91.94 279 SER A O 1
ATOM 2153 N N . CYS A 1 280 ? 9.303 -11.091 -24.082 1.00 92.62 280 CYS A N 1
ATOM 2154 C CA . CYS A 1 280 ? 9.792 -12.399 -24.504 1.00 92.62 280 CYS A CA 1
ATOM 2155 C C . CYS A 1 280 ? 10.758 -12.970 -23.468 1.00 92.62 280 CYS A C 1
ATOM 2157 O O . CYS A 1 280 ? 11.442 -12.218 -22.771 1.00 92.62 280 CYS A O 1
ATOM 2159 N N . ASN A 1 281 ? 10.851 -14.296 -23.423 1.00 90.12 281 ASN A N 1
ATOM 2160 C CA . ASN A 1 281 ? 11.892 -15.013 -22.691 1.00 90.12 281 ASN A CA 1
ATOM 2161 C C . ASN A 1 281 ? 12.950 -15.547 -23.662 1.00 90.12 281 ASN A C 1
ATOM 2163 O O . ASN A 1 281 ? 14.142 -15.551 -23.358 1.00 90.12 281 ASN A O 1
ATOM 2167 N N . VAL A 1 282 ? 12.521 -15.959 -24.857 1.00 88.06 282 VAL A N 1
ATOM 2168 C CA . VAL A 1 282 ? 13.385 -16.465 -25.923 1.00 88.06 282 VAL A CA 1
ATOM 2169 C C . VAL A 1 282 ? 13.049 -15.818 -27.264 1.00 88.06 282 VAL A C 1
ATOM 2171 O O . VAL A 1 282 ? 11.964 -15.290 -27.491 1.00 88.06 282 VAL A O 1
ATOM 2174 N N . THR A 1 283 ? 13.997 -15.867 -28.199 1.00 85.94 283 THR A N 1
ATOM 2175 C CA . THR A 1 283 ? 13.851 -15.244 -29.524 1.00 85.94 283 THR A CA 1
ATOM 2176 C C . THR A 1 283 ? 12.673 -15.800 -30.334 1.00 85.94 283 THR A C 1
ATOM 2178 O O . THR A 1 283 ? 12.085 -15.066 -31.126 1.00 85.94 283 THR A O 1
ATOM 2181 N N . SER A 1 284 ? 12.277 -17.059 -30.117 1.00 85.06 284 SER A N 1
ATOM 2182 C CA . SER A 1 284 ? 11.101 -17.653 -30.768 1.00 85.06 284 SER A CA 1
ATOM 2183 C C . SER A 1 284 ? 9.777 -16.999 -30.363 1.00 85.06 284 SER A C 1
ATOM 2185 O O . SER A 1 284 ? 8.849 -16.998 -31.169 1.00 85.06 284 SER A O 1
ATOM 2187 N N . ASP A 1 285 ? 9.696 -16.392 -29.174 1.00 87.19 285 ASP A N 1
ATOM 2188 C CA . ASP A 1 285 ? 8.466 -15.757 -28.671 1.00 87.19 285 ASP A CA 1
ATOM 2189 C C . ASP A 1 285 ? 8.085 -14.518 -29.490 1.00 87.19 285 ASP A C 1
ATOM 2191 O O . ASP A 1 285 ? 6.925 -14.120 -29.547 1.00 87.19 285 ASP A O 1
ATOM 2195 N N . CYS A 1 286 ? 9.064 -13.903 -30.155 1.00 86.25 286 CYS A N 1
ATOM 2196 C CA . CYS A 1 286 ? 8.871 -12.662 -30.892 1.00 86.25 286 CYS A CA 1
ATOM 2197 C C . CYS A 1 286 ? 8.169 -12.826 -32.245 1.00 86.25 286 CYS A C 1
ATOM 2199 O O . CYS A 1 286 ? 7.833 -11.818 -32.872 1.00 86.25 286 CYS A O 1
ATOM 2201 N N . GLY A 1 287 ? 7.941 -14.070 -32.682 1.00 74.75 287 GLY A N 1
ATOM 2202 C CA . GLY A 1 287 ? 7.314 -14.394 -33.958 1.00 74.75 287 GLY A CA 1
ATOM 2203 C C . GLY A 1 287 ? 8.069 -13.850 -35.179 1.00 74.75 287 GLY A C 1
ATOM 2204 O O . GLY A 1 287 ? 9.042 -13.101 -35.086 1.00 74.75 287 GLY A O 1
ATOM 2205 N N . ASN A 1 288 ? 7.599 -14.220 -36.370 1.00 65.94 288 ASN A N 1
ATOM 2206 C CA . ASN A 1 288 ? 8.002 -13.553 -37.607 1.00 65.94 288 ASN A CA 1
ATOM 2207 C C . ASN A 1 288 ? 7.009 -12.426 -37.908 1.00 65.94 288 ASN A C 1
ATOM 2209 O O . ASN A 1 288 ? 5.800 -12.595 -37.746 1.00 65.94 288 ASN A O 1
ATOM 2213 N N . LEU A 1 289 ? 7.503 -11.290 -38.409 1.00 55.53 289 LEU A N 1
ATOM 2214 C CA . LEU A 1 289 ? 6.727 -10.080 -38.736 1.00 55.53 289 LEU A CA 1
ATOM 2215 C C . LEU A 1 289 ? 5.748 -10.254 -39.932 1.00 55.53 289 LEU A C 1
ATOM 2217 O O . LEU A 1 289 ? 5.507 -9.306 -40.676 1.00 55.53 289 LEU A O 1
ATOM 2221 N N . GLY A 1 290 ? 5.231 -11.466 -40.156 1.00 49.41 290 GLY A N 1
ATOM 2222 C CA . GLY A 1 290 ? 4.235 -11.818 -41.171 1.00 49.41 290 GLY A CA 1
ATOM 2223 C C . GLY A 1 290 ? 2.827 -12.091 -40.620 1.00 49.41 290 GLY A C 1
ATOM 2224 O O . GLY A 1 290 ? 1.907 -12.220 -41.414 1.00 49.41 290 GLY A O 1
ATOM 2225 N N . ALA A 1 291 ? 2.631 -12.150 -39.295 1.00 43.97 291 ALA A N 1
ATOM 2226 C CA . ALA A 1 291 ? 1.356 -12.566 -38.684 1.00 43.97 291 ALA A CA 1
ATOM 2227 C C . ALA A 1 291 ? 0.601 -11.463 -37.908 1.00 43.97 291 ALA A C 1
ATOM 2229 O O . ALA A 1 291 ? -0.357 -11.755 -37.203 1.00 43.97 291 ALA A O 1
ATOM 2230 N N . MET A 1 292 ? 0.998 -10.191 -38.033 1.00 41.97 292 MET A N 1
ATOM 2231 C CA . MET A 1 292 ? 0.309 -9.060 -37.388 1.00 41.97 292 MET A CA 1
ATOM 2232 C C . MET A 1 292 ? -0.066 -7.972 -38.403 1.00 41.97 292 MET A C 1
ATOM 2234 O O . MET A 1 292 ? 0.439 -6.853 -38.371 1.00 41.97 292 MET A O 1
ATOM 2238 N N . ARG A 1 293 ? -0.974 -8.319 -39.321 1.00 39.50 293 ARG A N 1
ATOM 2239 C CA . ARG A 1 293 ? -1.957 -7.405 -39.927 1.00 39.50 293 ARG A CA 1
ATOM 2240 C C . ARG A 1 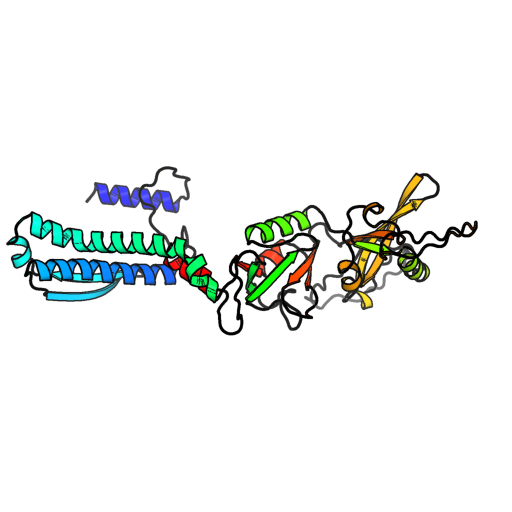293 ? -3.150 -8.242 -40.386 1.00 39.50 293 ARG A C 1
ATOM 2242 O O . ARG A 1 293 ? -2.994 -9.143 -41.200 1.00 39.50 293 ARG A O 1
ATOM 2249 N N . GLY A 1 294 ? -4.310 -7.981 -39.791 1.00 36.50 294 GLY A N 1
ATOM 2250 C CA . GLY A 1 294 ? -5.533 -8.740 -40.020 1.00 36.50 294 GLY A CA 1
ATOM 2251 C C . GLY A 1 294 ? -6.082 -8.634 -41.447 1.00 36.50 294 GLY A C 1
ATOM 2252 O O . GLY A 1 294 ? -5.995 -7.589 -42.079 1.00 36.50 294 GLY A O 1
ATOM 2253 N N . ASN A 1 295 ? -6.661 -9.760 -41.861 1.00 34.78 295 ASN A N 1
ATOM 2254 C CA . ASN A 1 295 ? -7.826 -9.984 -42.718 1.00 34.78 295 ASN A CA 1
ATOM 2255 C C . ASN A 1 295 ? -7.986 -9.252 -44.071 1.00 34.78 295 ASN A C 1
ATOM 2257 O O . ASN A 1 295 ? -8.159 -8.041 -44.141 1.00 34.78 295 ASN A O 1
ATOM 2261 N N . ASN A 1 296 ? -8.130 -10.099 -45.100 1.00 41.97 296 ASN A N 1
ATOM 2262 C CA . ASN A 1 296 ? -8.753 -9.908 -46.415 1.00 41.97 296 ASN A CA 1
ATOM 2263 C C . ASN A 1 296 ? -8.117 -8.913 -47.397 1.00 41.97 296 ASN A C 1
ATOM 2265 O O . ASN A 1 296 ? -8.507 -7.755 -47.499 1.00 41.97 296 ASN A O 1
ATOM 2269 N N . ASN A 1 297 ? -7.236 -9.432 -48.253 1.00 32.34 297 ASN A N 1
ATOM 2270 C CA . ASN A 1 297 ? -7.621 -9.796 -49.623 1.00 32.34 297 ASN A CA 1
ATOM 2271 C C . ASN A 1 297 ? -6.481 -10.588 -50.271 1.00 32.34 297 ASN A C 1
ATOM 2273 O O . ASN A 1 297 ? -5.311 -10.232 -50.144 1.00 32.34 297 ASN A O 1
ATOM 2277 N N . GLY A 1 298 ? -6.835 -11.704 -50.909 1.00 38.94 298 GLY A N 1
ATOM 2278 C CA . GLY A 1 298 ? -5.875 -12.575 -51.570 1.00 38.94 298 GLY A CA 1
ATOM 2279 C C . GLY A 1 298 ? -5.153 -11.872 -52.713 1.00 38.94 298 GLY A C 1
ATOM 2280 O O . GLY A 1 298 ? -5.727 -11.011 -53.367 1.00 38.94 298 GLY A O 1
ATOM 2281 N N . ILE A 1 299 ? -3.908 -12.284 -52.935 1.00 32.53 299 ILE A N 1
ATOM 2282 C CA . ILE A 1 299 ? -3.271 -12.503 -54.237 1.00 32.53 299 ILE A CA 1
ATOM 2283 C C . ILE A 1 299 ? -2.020 -13.343 -53.945 1.00 32.53 299 ILE A C 1
ATOM 2285 O O . ILE A 1 299 ? -1.197 -12.995 -53.096 1.00 32.53 299 ILE A O 1
ATOM 2289 N N . GLN A 1 300 ? -1.928 -14.489 -54.616 1.00 38.97 300 GLN A N 1
ATOM 2290 C CA . GLN A 1 300 ? -0.727 -15.313 -54.685 1.00 38.97 300 GLN A CA 1
ATOM 2291 C C . GLN A 1 300 ? 0.399 -14.508 -55.337 1.00 38.97 300 GLN A C 1
ATOM 2293 O O . GLN A 1 300 ? 0.176 -13.854 -56.353 1.00 38.97 300 GLN A O 1
ATOM 2298 N N . SER A 1 301 ? 1.613 -14.605 -54.805 1.00 32.81 301 SER A N 1
ATOM 2299 C CA . SER A 1 301 ? 2.803 -14.395 -55.623 1.00 32.81 301 SER A CA 1
ATOM 2300 C C . SER A 1 301 ? 3.957 -15.221 -55.072 1.00 32.81 301 SER A C 1
ATOM 2302 O O . SER A 1 301 ? 4.516 -14.925 -54.014 1.00 32.81 301 SER A O 1
ATOM 2304 N N . GLU A 1 302 ? 4.270 -16.290 -55.796 1.00 38.69 302 GLU A N 1
ATOM 2305 C CA . GLU A 1 302 ? 5.577 -16.926 -55.778 1.00 38.69 302 GLU A CA 1
ATOM 2306 C C . GLU A 1 302 ? 6.590 -15.974 -56.428 1.00 38.69 302 GLU A C 1
ATOM 2308 O O . GLU A 1 302 ? 6.425 -15.587 -57.582 1.00 38.69 302 GLU A O 1
ATOM 2313 N N . SER A 1 303 ? 7.673 -15.633 -55.728 1.00 33.84 303 SER A N 1
ATOM 2314 C CA . SER A 1 303 ? 8.922 -15.255 -56.396 1.00 33.84 303 SER A CA 1
ATOM 2315 C C . SER A 1 303 ? 10.125 -15.403 -55.467 1.00 33.84 303 SER A C 1
ATOM 2317 O O . SER A 1 303 ? 10.210 -14.790 -54.403 1.00 33.84 303 SER A O 1
ATOM 2319 N N . LEU A 1 304 ? 11.050 -16.232 -55.936 1.00 42.84 304 LEU A N 1
ATOM 2320 C CA . LEU A 1 304 ? 12.393 -16.523 -55.452 1.00 42.84 304 LEU A CA 1
ATOM 2321 C C . LEU A 1 304 ? 13.267 -15.248 -55.372 1.00 42.84 304 LEU A C 1
ATOM 2323 O O . LEU A 1 304 ? 13.329 -14.498 -56.341 1.00 42.84 304 LEU A O 1
ATOM 2327 N N . GLY A 1 305 ? 14.029 -15.067 -54.282 1.00 32.31 305 GLY A N 1
ATOM 2328 C CA . GLY A 1 305 ? 15.235 -14.219 -54.274 1.00 32.31 305 GLY A CA 1
ATOM 2329 C C . GLY A 1 305 ? 15.310 -13.133 -53.190 1.00 32.31 305 GLY A C 1
ATOM 2330 O O . GLY A 1 305 ? 14.464 -12.255 -53.114 1.00 32.31 305 GLY A O 1
ATOM 2331 N N . VAL A 1 306 ? 16.415 -13.154 -52.431 1.00 34.47 306 VAL A N 1
ATOM 2332 C CA . VAL A 1 306 ? 16.839 -12.240 -51.343 1.00 34.47 306 VAL A CA 1
ATOM 2333 C C . VAL A 1 306 ? 16.262 -12.558 -49.953 1.00 34.47 306 VAL A C 1
ATOM 2335 O O . VAL A 1 306 ? 15.299 -11.973 -49.465 1.00 34.47 306 VAL A O 1
ATOM 2338 N N . ILE A 1 307 ? 16.958 -13.462 -49.256 1.00 41.12 307 ILE A N 1
ATOM 2339 C CA . ILE A 1 307 ? 16.860 -13.673 -47.806 1.00 41.12 307 ILE A CA 1
ATOM 2340 C C . ILE A 1 307 ? 17.387 -12.410 -47.100 1.00 41.12 307 ILE A C 1
ATOM 2342 O O . ILE A 1 307 ? 18.562 -12.299 -46.765 1.00 41.12 307 ILE A O 1
ATOM 2346 N N . SER A 1 308 ? 16.506 -11.441 -46.865 1.00 43.03 308 SER A N 1
ATOM 2347 C CA . SER A 1 308 ? 16.602 -10.537 -45.717 1.00 43.03 308 SER A CA 1
ATOM 2348 C C . SER A 1 308 ? 15.376 -10.802 -44.855 1.00 43.03 308 SER A C 1
ATOM 2350 O O . SER A 1 308 ? 14.390 -10.066 -44.849 1.00 43.03 308 SER A O 1
ATOM 2352 N N . THR A 1 309 ? 15.385 -11.958 -44.192 1.00 46.56 309 THR A N 1
ATOM 2353 C CA . THR A 1 309 ? 14.368 -12.293 -43.200 1.00 46.56 309 THR A CA 1
ATOM 2354 C C . THR A 1 309 ? 14.393 -11.211 -42.131 1.00 46.56 309 THR A C 1
ATOM 2356 O O . THR A 1 309 ? 15.416 -11.014 -41.477 1.00 46.56 309 THR A O 1
ATOM 2359 N N . ARG A 1 310 ? 13.269 -10.509 -41.969 1.00 61.56 310 ARG A N 1
ATOM 2360 C CA . ARG A 1 310 ? 12.975 -9.571 -40.877 1.00 61.56 310 ARG A CA 1
ATOM 2361 C C . ARG A 1 310 ? 12.950 -10.323 -39.537 1.00 61.56 310 ARG A C 1
ATOM 2363 O O . ARG A 1 310 ? 11.891 -10.474 -38.936 1.00 61.56 310 ARG A O 1
ATOM 2370 N N . SER A 1 311 ? 14.097 -10.847 -39.111 1.00 79.06 311 SER A N 1
ATOM 2371 C CA . SER A 1 311 ? 14.250 -11.595 -37.869 1.00 79.06 311 SER A CA 1
ATOM 2372 C C . SER A 1 311 ? 13.967 -10.673 -36.690 1.00 79.06 311 SER A C 1
ATOM 2374 O O . SER A 1 311 ? 14.456 -9.545 -36.638 1.00 79.06 311 SER A O 1
ATOM 2376 N N . MET A 1 312 ? 13.141 -11.128 -35.756 1.00 88.31 312 MET A N 1
ATOM 2377 C CA . MET A 1 312 ? 13.001 -10.494 -34.450 1.00 88.31 312 MET A CA 1
ATOM 2378 C C . MET A 1 312 ? 13.973 -11.166 -33.485 1.00 88.31 312 MET A C 1
ATOM 2380 O O . MET A 1 312 ? 14.235 -12.359 -33.602 1.00 88.31 312 MET A O 1
ATOM 2384 N N . TYR A 1 313 ? 14.505 -10.398 -32.544 1.00 91.12 313 TYR A N 1
ATOM 2385 C CA . TYR A 1 313 ? 15.370 -10.883 -31.478 1.00 91.12 313 TYR A CA 1
ATOM 2386 C C . TYR A 1 313 ? 14.757 -10.529 -30.135 1.00 91.12 313 TYR A C 1
ATOM 2388 O O . TYR A 1 313 ? 14.232 -9.425 -29.961 1.00 91.12 313 TYR A O 1
ATOM 2396 N N . CYS A 1 314 ? 14.857 -11.455 -29.185 1.00 93.19 314 CYS A N 1
ATOM 2397 C CA . CYS A 1 314 ? 14.552 -11.151 -27.800 1.00 93.19 314 CYS A CA 1
ATOM 2398 C C . CYS A 1 314 ? 15.766 -10.469 -27.166 1.00 93.19 314 CYS A C 1
ATOM 2400 O O . CYS A 1 314 ? 16.849 -11.058 -27.108 1.00 93.19 314 CYS A O 1
ATOM 2402 N N . VAL A 1 315 ? 15.600 -9.218 -26.739 1.00 93.06 315 VAL A N 1
ATOM 2403 C CA . VAL A 1 315 ? 16.648 -8.448 -26.063 1.00 93.06 315 VAL A CA 1
ATOM 2404 C C . VAL A 1 315 ? 16.336 -8.372 -24.571 1.00 93.06 315 VAL A C 1
ATOM 2406 O O . VAL A 1 315 ? 15.225 -8.019 -24.185 1.00 93.06 315 VAL A O 1
ATOM 2409 N N . VAL A 1 316 ? 17.307 -8.699 -23.724 1.00 92.62 316 VAL A N 1
ATOM 2410 C CA . VAL A 1 316 ? 17.153 -8.749 -22.259 1.00 92.62 316 VAL A CA 1
ATOM 2411 C C . VAL A 1 316 ? 18.053 -7.681 -21.634 1.00 92.62 316 VAL A C 1
ATOM 2413 O O . VAL A 1 316 ? 19.187 -7.528 -22.094 1.00 92.62 316 VAL A O 1
ATOM 2416 N N . PRO A 1 317 ? 17.594 -6.902 -20.637 1.00 91.62 317 PRO A N 1
ATOM 2417 C CA . PRO A 1 317 ? 18.445 -5.917 -19.973 1.00 91.62 317 PRO A CA 1
ATOM 2418 C C . PRO A 1 317 ? 19.682 -6.588 -19.357 1.00 91.62 317 PRO A C 1
ATOM 2420 O O . PRO A 1 317 ? 19.579 -7.651 -18.750 1.00 91.62 317 PRO A O 1
ATOM 2423 N N . SER A 1 318 ? 20.849 -5.959 -19.516 1.00 88.44 318 SER A N 1
ATOM 2424 C CA . SER A 1 318 ? 22.128 -6.419 -18.958 1.00 88.44 318 SER A CA 1
ATOM 2425 C C . SER A 1 318 ? 22.584 -5.451 -17.857 1.00 88.44 318 SER A C 1
ATOM 2427 O O . SER A 1 318 ? 23.405 -4.571 -18.141 1.00 88.44 318 SER A O 1
ATOM 2429 N N . PRO A 1 319 ? 22.017 -5.545 -16.637 1.00 80.56 319 PRO A N 1
ATOM 2430 C CA . PRO A 1 319 ? 22.399 -4.685 -15.519 1.00 80.56 319 PRO A CA 1
ATOM 2431 C C . PRO A 1 319 ? 23.873 -4.895 -15.123 1.00 80.56 319 PRO A C 1
ATOM 2433 O O . PRO A 1 319 ? 24.444 -5.937 -15.453 1.00 80.56 319 PRO A O 1
ATOM 2436 N N . PRO A 1 320 ? 24.487 -3.922 -14.423 1.00 73.75 320 PRO A N 1
ATOM 2437 C CA . PRO A 1 320 ? 25.887 -4.018 -14.009 1.00 73.75 320 PRO A CA 1
ATOM 2438 C C . PRO A 1 320 ? 26.089 -5.088 -12.929 1.00 73.75 320 PRO A C 1
ATOM 2440 O O . PRO A 1 320 ? 27.109 -5.771 -12.927 1.00 73.75 320 PRO A O 1
ATOM 2443 N N . ASP A 1 321 ? 25.076 -5.278 -12.077 1.00 81.56 321 ASP A N 1
ATOM 2444 C CA . ASP A 1 321 ? 25.124 -6.142 -10.902 1.00 81.56 321 ASP A CA 1
ATOM 2445 C C . ASP A 1 321 ? 23.945 -7.118 -10.857 1.00 81.56 321 ASP A C 1
ATOM 2447 O O . ASP A 1 321 ? 22.863 -6.865 -11.397 1.00 81.56 321 ASP A O 1
ATOM 2451 N N . ASN A 1 322 ? 24.119 -8.210 -10.110 1.00 82.94 322 ASN A N 1
ATOM 2452 C CA . ASN A 1 322 ? 23.090 -9.234 -9.921 1.00 82.94 322 ASN A CA 1
ATOM 2453 C C . ASN A 1 322 ? 21.902 -8.784 -9.054 1.00 82.94 322 ASN A C 1
ATOM 2455 O O . ASN A 1 322 ? 20.882 -9.473 -9.054 1.00 82.94 322 ASN A O 1
ATOM 2459 N N . SER A 1 323 ? 21.995 -7.662 -8.336 1.00 84.25 323 SER A N 1
ATOM 2460 C CA . SER A 1 323 ? 20.908 -7.098 -7.516 1.00 84.25 323 SER A CA 1
ATOM 2461 C C . SER A 1 323 ? 19.991 -6.154 -8.298 1.00 84.25 323 SER A C 1
ATOM 2463 O O . SER A 1 323 ? 18.819 -6.004 -7.958 1.00 84.25 323 SER A O 1
ATOM 2465 N N . THR A 1 324 ? 20.499 -5.545 -9.368 1.00 88.69 324 THR A N 1
ATOM 2466 C CA . THR A 1 324 ? 19.773 -4.533 -10.135 1.00 88.69 324 THR A CA 1
ATOM 2467 C C . THR A 1 324 ? 18.797 -5.191 -11.106 1.00 88.69 324 THR A C 1
ATOM 2469 O O . THR A 1 324 ? 19.153 -6.097 -11.866 1.00 88.69 324 THR A O 1
ATOM 2472 N N . ARG A 1 325 ? 17.542 -4.736 -11.105 1.00 90.81 325 ARG A N 1
ATOM 2473 C CA . ARG A 1 325 ? 16.507 -5.175 -12.050 1.00 90.81 325 ARG A CA 1
ATOM 2474 C C . ARG A 1 325 ? 15.859 -3.977 -12.725 1.00 90.81 325 ARG A C 1
ATOM 2476 O O . ARG A 1 325 ? 15.719 -2.914 -12.128 1.00 90.81 325 ARG A O 1
ATOM 2483 N N . LEU A 1 326 ? 15.464 -4.170 -13.983 1.00 92.00 326 LEU A N 1
ATOM 2484 C CA . LEU A 1 326 ? 14.643 -3.219 -14.722 1.00 92.00 326 LEU A CA 1
ATOM 2485 C C . LEU A 1 326 ? 13.173 -3.603 -14.547 1.00 92.00 326 LEU A C 1
ATOM 2487 O O . LEU A 1 326 ? 12.752 -4.671 -14.990 1.00 92.00 326 LEU A O 1
ATOM 2491 N N . VAL A 1 327 ? 12.402 -2.719 -13.924 1.00 93.50 327 VAL A N 1
ATOM 2492 C CA . VAL A 1 327 ? 10.981 -2.920 -13.639 1.00 93.50 327 VAL A CA 1
ATOM 2493 C C . VAL A 1 327 ? 10.177 -1.795 -14.273 1.00 93.50 327 VAL A C 1
ATOM 2495 O O . VAL A 1 327 ? 10.472 -0.615 -14.097 1.00 93.50 327 VAL A O 1
ATOM 2498 N N . ARG A 1 328 ? 9.136 -2.156 -15.017 1.00 93.31 328 ARG A N 1
ATOM 2499 C CA . ARG A 1 328 ? 8.192 -1.232 -15.637 1.00 93.31 328 ARG A CA 1
ATOM 2500 C C . ARG A 1 328 ? 6.884 -1.241 -14.857 1.00 93.31 328 ARG A C 1
ATOM 2502 O O . ARG A 1 328 ? 6.163 -2.232 -14.872 1.00 93.31 328 ARG A O 1
ATOM 2509 N N . LEU A 1 329 ? 6.546 -0.121 -14.235 1.00 94.50 329 LEU A N 1
ATOM 2510 C CA . LEU A 1 329 ? 5.291 0.073 -13.516 1.00 94.50 329 LEU A CA 1
ATOM 2511 C C . LEU A 1 329 ? 4.272 0.767 -14.418 1.00 94.50 329 LEU A C 1
ATOM 2513 O O . LEU A 1 329 ? 4.485 1.895 -14.873 1.00 94.50 329 LEU A O 1
ATOM 2517 N N . VAL A 1 330 ? 3.157 0.091 -14.685 1.00 93.56 330 VAL A N 1
ATOM 2518 C CA . VAL A 1 330 ? 2.037 0.638 -15.457 1.00 93.56 330 VAL A CA 1
ATOM 2519 C C . VAL A 1 330 ? 0.955 1.098 -14.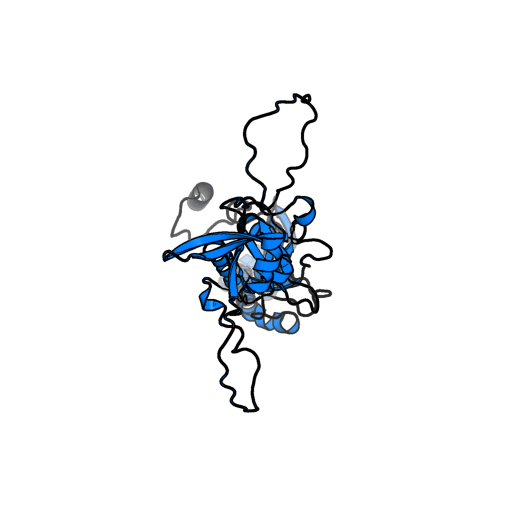493 1.00 93.56 330 VAL A C 1
ATOM 2521 O O . VAL A 1 330 ? 0.499 0.330 -13.645 1.00 93.56 330 VAL A O 1
ATOM 2524 N N . HIS A 1 331 ? 0.516 2.342 -14.652 1.00 93.31 331 HIS A N 1
ATOM 2525 C CA . HIS A 1 331 ? -0.485 2.965 -13.794 1.00 93.31 331 HIS A CA 1
ATOM 2526 C C . HIS A 1 331 ? -1.677 3.500 -14.600 1.00 93.31 331 HIS A C 1
ATOM 2528 O O . HIS A 1 331 ? -1.630 3.582 -15.826 1.00 93.31 331 HIS A O 1
ATOM 2534 N N . ASN A 1 332 ? -2.759 3.852 -13.908 1.00 91.06 332 ASN A N 1
ATOM 2535 C CA . ASN A 1 332 ? -4.045 4.230 -14.504 1.00 91.06 332 ASN A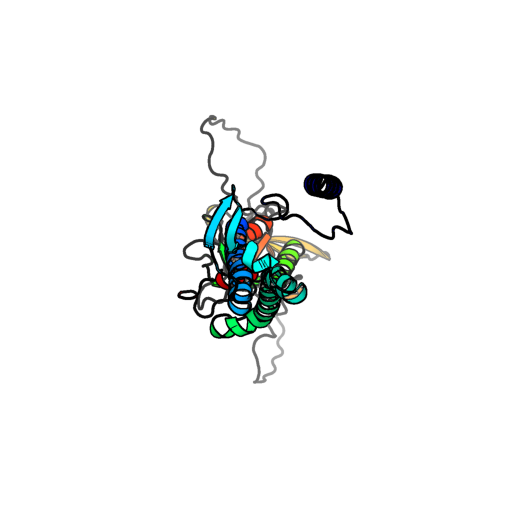 CA 1
ATOM 2536 C C . ASN A 1 332 ? -4.139 5.674 -15.044 1.00 91.06 332 ASN A C 1
ATOM 2538 O O . ASN A 1 332 ? -5.182 6.043 -15.589 1.00 91.06 332 ASN A O 1
ATOM 2542 N N . ARG A 1 333 ? -3.104 6.518 -14.908 1.00 87.50 333 ARG A N 1
ATOM 2543 C CA . ARG A 1 333 ? -3.201 7.917 -15.364 1.00 87.50 333 ARG A CA 1
ATOM 2544 C C . ARG A 1 333 ? -3.193 7.990 -16.888 1.00 87.50 333 ARG A C 1
ATOM 2546 O O . ARG A 1 333 ? -2.243 7.593 -17.560 1.00 87.50 333 ARG A O 1
ATOM 2553 N N . HIS A 1 334 ? -4.253 8.573 -17.432 1.00 77.81 334 HIS A N 1
ATOM 2554 C CA . HIS A 1 334 ? -4.449 8.716 -18.867 1.00 77.81 334 HIS A CA 1
ATOM 2555 C C . HIS A 1 334 ? -3.316 9.551 -19.507 1.00 77.81 334 HIS A C 1
ATOM 2557 O O . HIS A 1 334 ? -3.019 10.648 -19.041 1.00 77.81 334 HIS A O 1
ATOM 2563 N N . LYS A 1 335 ? -2.699 9.047 -20.590 1.00 79.25 335 LYS A N 1
ATOM 2564 C CA . LYS A 1 335 ? -1.549 9.639 -21.330 1.00 79.25 335 LYS A CA 1
ATOM 2565 C C . LYS A 1 335 ? -0.211 9.710 -20.581 1.00 79.25 335 LYS A C 1
ATOM 2567 O O . LYS A 1 335 ? 0.783 10.103 -21.193 1.00 79.25 335 LYS A O 1
ATOM 2572 N N . ALA A 1 336 ? -0.151 9.335 -19.308 1.00 85.69 336 ALA A N 1
ATOM 2573 C CA . ALA A 1 336 ? 1.117 9.273 -18.600 1.00 85.69 336 ALA A CA 1
ATOM 2574 C C . ALA A 1 336 ? 1.868 7.985 -18.990 1.00 85.69 336 ALA A C 1
ATOM 2576 O O . ALA A 1 336 ? 1.270 6.909 -19.051 1.00 85.69 336 ALA A O 1
ATOM 2577 N N . PRO A 1 337 ? 3.166 8.076 -19.308 1.00 86.56 337 PRO A N 1
ATOM 2578 C CA . PRO A 1 337 ? 3.949 6.909 -19.673 1.00 86.56 337 PRO A CA 1
ATOM 2579 C C . PRO A 1 337 ? 4.274 6.060 -18.442 1.00 86.56 337 PRO A C 1
ATOM 2581 O O . PRO A 1 337 ? 4.445 6.590 -17.348 1.00 86.56 337 PRO A O 1
ATOM 2584 N N . ALA A 1 338 ? 4.453 4.756 -18.654 1.00 90.50 338 ALA A N 1
ATOM 2585 C CA . ALA A 1 338 ? 4.880 3.840 -17.602 1.00 90.50 338 ALA A CA 1
ATOM 2586 C C . ALA A 1 338 ? 6.202 4.290 -16.955 1.00 90.50 338 ALA A C 1
ATOM 2588 O O . ALA A 1 338 ? 7.095 4.837 -17.616 1.00 90.50 338 ALA A O 1
ATOM 2589 N N . ILE A 1 339 ? 6.324 4.019 -15.660 1.00 92.06 339 ILE A N 1
ATOM 2590 C CA . ILE A 1 339 ? 7.503 4.364 -14.871 1.00 92.06 339 ILE A CA 1
ATOM 2591 C C . ILE A 1 339 ? 8.505 3.229 -14.997 1.00 92.06 339 ILE A C 1
ATOM 2593 O O . ILE A 1 339 ? 8.152 2.058 -14.897 1.00 92.06 339 ILE A O 1
ATOM 2597 N N . LEU A 1 340 ? 9.754 3.589 -15.264 1.00 91.31 340 LEU A N 1
ATOM 2598 C CA . LEU A 1 340 ? 10.856 2.647 -15.381 1.00 91.31 340 LEU A CA 1
ATOM 2599 C C . LEU A 1 340 ? 11.721 2.807 -14.144 1.00 91.31 340 LEU A C 1
ATOM 2601 O O . LEU A 1 340 ? 12.284 3.875 -13.919 1.00 91.31 340 LEU A O 1
ATOM 2605 N N . PHE A 1 341 ? 11.794 1.746 -13.360 1.00 92.00 341 PHE A N 1
ATOM 2606 C CA . PHE A 1 341 ? 12.658 1.639 -12.206 1.00 92.00 341 PHE A CA 1
ATOM 2607 C C . PHE A 1 341 ? 13.855 0.760 -12.566 1.00 92.00 341 PHE A C 1
ATOM 2609 O O . PHE A 1 341 ? 13.687 -0.324 -13.127 1.00 92.00 341 PHE A O 1
ATOM 2616 N N . LEU A 1 342 ? 15.057 1.239 -12.255 1.00 90.25 342 LEU A N 1
ATOM 2617 C CA . LEU A 1 342 ? 16.297 0.486 -12.383 1.00 90.25 342 LEU A CA 1
ATOM 2618 C C . LEU A 1 342 ? 17.022 0.547 -11.042 1.00 90.25 342 LEU A C 1
ATOM 2620 O O . LEU A 1 342 ? 17.477 1.615 -10.644 1.00 90.25 342 LEU A O 1
ATOM 2624 N N . GLY A 1 343 ? 17.114 -0.588 -10.361 1.00 90.56 343 GLY A N 1
ATOM 2625 C CA . GLY A 1 343 ? 17.773 -0.676 -9.062 1.00 90.56 343 GLY A CA 1
ATOM 2626 C C . GLY A 1 343 ? 17.435 -1.969 -8.323 1.00 90.56 343 GLY A C 1
ATOM 2627 O O . GLY A 1 343 ? 16.832 -2.874 -8.915 1.00 90.56 343 GLY A O 1
ATOM 2628 N N . PRO A 1 344 ? 17.818 -2.068 -7.042 1.00 91.31 344 PRO A N 1
ATOM 2629 C CA . PRO A 1 344 ? 17.397 -3.144 -6.156 1.00 91.31 344 PRO A CA 1
ATOM 2630 C C . PRO A 1 344 ? 15.881 -3.112 -5.931 1.00 91.31 344 PRO A C 1
ATOM 2632 O O . PRO A 1 344 ? 15.291 -2.063 -5.678 1.00 91.31 344 PRO A O 1
ATOM 2635 N N . LEU A 1 345 ? 15.229 -4.272 -5.998 1.00 91.00 345 LEU A N 1
ATOM 2636 C CA . LEU A 1 345 ? 13.781 -4.378 -5.775 1.00 91.00 345 LEU A CA 1
ATOM 2637 C C . LEU A 1 345 ? 13.371 -4.065 -4.327 1.00 91.00 345 LEU A C 1
ATOM 2639 O O . LEU A 1 345 ? 12.259 -3.594 -4.099 1.00 91.00 345 LEU A O 1
ATOM 2643 N N . GLU A 1 346 ? 14.278 -4.256 -3.368 1.00 90.62 346 GLU A N 1
ATOM 2644 C CA . GLU A 1 346 ? 14.083 -3.891 -1.960 1.00 90.62 346 GLU A CA 1
ATOM 2645 C C . GLU A 1 346 ? 13.837 -2.384 -1.797 1.00 90.62 346 GLU A C 1
ATOM 2647 O O . GLU A 1 346 ? 12.909 -1.978 -1.094 1.00 90.62 346 GLU A O 1
ATOM 2652 N N . ASP A 1 347 ? 14.589 -1.555 -2.527 1.00 91.62 347 ASP A N 1
ATOM 2653 C CA . ASP A 1 347 ? 14.411 -0.102 -2.518 1.00 91.62 347 ASP A CA 1
ATOM 2654 C C . ASP A 1 347 ? 13.060 0.299 -3.105 1.00 91.62 347 ASP A C 1
ATOM 2656 O O . ASP A 1 347 ? 12.420 1.226 -2.606 1.00 91.62 347 ASP A O 1
ATOM 2660 N N . LEU A 1 348 ? 12.594 -0.411 -4.138 1.00 92.44 348 LEU A N 1
ATOM 2661 C CA . LEU A 1 348 ? 11.289 -0.161 -4.744 1.00 92.44 348 LEU A CA 1
ATOM 2662 C C . LEU A 1 348 ? 10.149 -0.471 -3.769 1.00 92.44 348 LEU A C 1
ATOM 2664 O O . LEU A 1 348 ? 9.256 0.358 -3.590 1.00 92.44 348 LEU A O 1
ATOM 2668 N N . VAL A 1 349 ? 10.204 -1.634 -3.112 1.00 93.19 349 VAL A N 1
ATOM 2669 C CA . VAL A 1 349 ? 9.217 -2.048 -2.101 1.00 93.19 349 VAL A CA 1
ATOM 2670 C C . VAL A 1 349 ? 9.204 -1.071 -0.929 1.00 93.19 349 VAL A C 1
ATOM 2672 O O . VAL A 1 349 ? 8.142 -0.683 -0.456 1.00 93.19 349 VAL A O 1
ATOM 2675 N N . ALA A 1 350 ? 10.376 -0.618 -0.489 1.00 91.81 350 ALA A N 1
ATOM 2676 C CA . ALA A 1 350 ? 10.482 0.315 0.621 1.00 91.81 350 ALA A CA 1
ATOM 2677 C C . ALA A 1 350 ? 10.127 1.769 0.237 1.00 91.81 350 ALA A C 1
ATOM 2679 O O . ALA A 1 350 ? 9.966 2.616 1.123 1.00 91.81 350 ALA A O 1
ATOM 2680 N N . SER A 1 351 ? 10.013 2.072 -1.063 1.00 93.31 351 SER A N 1
ATOM 2681 C CA . SER A 1 351 ? 9.657 3.400 -1.581 1.00 93.31 351 SER A CA 1
ATOM 2682 C C . SER A 1 351 ? 8.170 3.564 -1.888 1.00 93.31 351 SER A C 1
ATOM 2684 O O . SER A 1 351 ? 7.717 4.704 -1.973 1.00 93.31 351 SER A O 1
ATOM 2686 N N . ILE A 1 352 ? 7.412 2.474 -2.063 1.00 94.69 352 ILE A N 1
ATOM 2687 C CA . ILE A 1 352 ? 5.993 2.512 -2.444 1.00 94.69 352 ILE A CA 1
ATOM 2688 C C . ILE A 1 352 ? 5.157 1.726 -1.432 1.00 94.69 352 ILE A C 1
ATOM 2690 O O . ILE A 1 352 ? 5.261 0.506 -1.334 1.00 94.69 352 ILE A O 1
ATOM 2694 N N . GLY A 1 353 ? 4.259 2.421 -0.735 1.00 93.75 353 GLY A N 1
ATOM 2695 C CA . GLY A 1 353 ? 3.159 1.785 -0.014 1.00 93.75 353 GLY A CA 1
ATOM 2696 C C . GLY A 1 353 ? 1.974 1.547 -0.943 1.00 93.75 353 GLY A C 1
ATOM 2697 O O . GLY A 1 353 ? 1.609 2.427 -1.727 1.00 93.75 353 GLY A O 1
ATOM 2698 N N . VAL A 1 354 ? 1.367 0.365 -0.840 1.00 94.88 354 VAL A N 1
ATOM 2699 C CA . VAL A 1 354 ? 0.218 -0.044 -1.657 1.00 94.88 354 VAL A CA 1
ATOM 2700 C C . VAL A 1 354 ? -0.951 -0.525 -0.795 1.00 94.88 354 VAL A C 1
ATOM 2702 O O . VAL A 1 354 ? -0.755 -0.964 0.338 1.00 94.88 354 VAL A O 1
ATOM 2705 N N . SER A 1 355 ? -2.165 -0.452 -1.340 1.00 94.25 355 SER A N 1
ATOM 2706 C CA . SER A 1 355 ? -3.403 -0.971 -0.743 1.00 94.25 355 SER A CA 1
ATOM 2707 C C . SER A 1 355 ? -4.323 -1.553 -1.820 1.00 94.25 355 SER A C 1
ATOM 2709 O O . SER A 1 355 ? -4.280 -1.121 -2.972 1.00 94.25 355 SER A O 1
ATOM 2711 N N . ASP A 1 356 ? -5.185 -2.501 -1.446 1.00 93.44 356 ASP A N 1
ATOM 2712 C CA . ASP A 1 356 ? -6.238 -3.050 -2.319 1.00 93.44 356 ASP A CA 1
ATOM 2713 C C . ASP A 1 356 ? -7.296 -2.011 -2.724 1.00 93.44 356 ASP A C 1
ATOM 2715 O O . ASP A 1 356 ? -8.032 -2.202 -3.693 1.00 93.44 356 ASP A O 1
ATOM 2719 N N . TYR A 1 357 ? -7.385 -0.904 -1.983 1.00 93.38 357 TYR A N 1
ATOM 2720 C CA . TYR A 1 357 ? -8.354 0.154 -2.226 1.00 93.38 357 TYR A CA 1
ATOM 2721 C C . TYR A 1 357 ? -7.774 1.246 -3.125 1.00 93.38 357 TYR A C 1
ATOM 2723 O O . TYR A 1 357 ? -6.847 1.966 -2.751 1.00 93.38 357 TYR A O 1
ATOM 2731 N N . VAL A 1 358 ? -8.391 1.431 -4.289 1.00 93.62 358 VAL A N 1
ATOM 2732 C CA . VAL A 1 358 ? -8.064 2.498 -5.240 1.00 93.62 358 VAL A CA 1
ATOM 2733 C C . VAL A 1 358 ? -9.114 3.609 -5.144 1.00 93.62 358 VAL A C 1
ATOM 2735 O O . VAL A 1 358 ? -10.293 3.336 -5.383 1.00 93.62 358 VAL A O 1
ATOM 2738 N N . PRO A 1 359 ? -8.748 4.865 -4.828 1.00 93.50 359 PRO A N 1
ATOM 2739 C CA . PRO A 1 359 ? -9.713 5.960 -4.769 1.00 93.50 359 PRO A CA 1
ATOM 2740 C C . PRO A 1 359 ? -10.259 6.299 -6.164 1.00 93.50 359 PRO A C 1
ATOM 2742 O O . PRO A 1 359 ? -9.505 6.472 -7.120 1.00 93.50 359 PRO A O 1
ATOM 2745 N N . ARG A 1 360 ? -11.581 6.463 -6.281 1.00 91.50 360 ARG A N 1
ATOM 2746 C CA . ARG A 1 360 ? -12.246 6.940 -7.512 1.00 91.50 360 ARG A CA 1
ATOM 2747 C C . ARG A 1 360 ? -11.914 8.397 -7.818 1.00 91.50 360 ARG A C 1
ATOM 2749 O O . ARG A 1 360 ? -11.755 8.770 -8.976 1.00 91.50 360 ARG A O 1
ATOM 2756 N N . TRP A 1 361 ? -11.803 9.207 -6.765 1.00 90.25 361 TRP A N 1
ATOM 2757 C CA . TRP A 1 361 ? -11.478 10.630 -6.831 1.00 90.25 361 TRP A CA 1
ATOM 2758 C C . TRP A 1 361 ? -10.273 10.932 -5.935 1.00 90.25 361 TRP A C 1
ATOM 2760 O O . TRP A 1 361 ? -10.462 11.394 -4.809 1.00 90.25 361 TRP A O 1
ATOM 2770 N N . PRO A 1 362 ? -9.037 10.692 -6.406 1.00 85.19 362 PRO A N 1
ATOM 2771 C CA . PRO A 1 362 ? -7.827 10.858 -5.594 1.00 85.19 362 PRO A CA 1
ATOM 2772 C C . PRO A 1 362 ? -7.603 12.297 -5.095 1.00 85.19 362 PRO A C 1
ATOM 2774 O O . PRO A 1 362 ? -6.898 12.502 -4.116 1.00 85.19 362 PRO A O 1
ATOM 2777 N N . SER A 1 363 ? -8.225 13.303 -5.722 1.00 85.44 363 SER A N 1
ATOM 2778 C CA . SER A 1 363 ? -8.160 14.703 -5.269 1.00 85.44 363 SER A CA 1
ATOM 2779 C C . SER A 1 363 ? -9.022 15.007 -4.037 1.00 85.44 363 SER A C 1
ATOM 2781 O O . SER A 1 363 ? -8.809 16.028 -3.395 1.00 85.44 363 SER A O 1
ATOM 2783 N N . ILE A 1 364 ? -10.017 14.166 -3.738 1.00 87.88 364 ILE A N 1
ATOM 2784 C CA . ILE A 1 364 ? -10.986 14.375 -2.646 1.00 87.88 364 ILE A CA 1
ATOM 2785 C C . ILE A 1 364 ? -10.822 13.286 -1.584 1.00 87.88 364 ILE A C 1
ATOM 2787 O O . ILE A 1 364 ? -10.868 13.559 -0.387 1.00 87.88 364 ILE A O 1
ATOM 2791 N N . LEU A 1 365 ? -10.644 12.041 -2.024 1.00 90.00 365 LEU A N 1
ATOM 2792 C CA . LEU A 1 365 ? -10.562 10.872 -1.165 1.00 90.00 365 LEU A CA 1
ATOM 2793 C C . LEU A 1 365 ? -9.107 10.520 -0.878 1.00 90.00 365 LEU A C 1
ATOM 2795 O O . LEU A 1 365 ? -8.331 10.227 -1.787 1.00 90.00 365 LEU A O 1
ATOM 2799 N N . SER A 1 366 ? -8.763 10.493 0.408 1.00 90.81 366 SER A N 1
ATOM 2800 C CA . SER A 1 366 ? -7.442 10.063 0.858 1.00 90.81 366 SER A CA 1
ATOM 2801 C C . SER A 1 366 ? -7.234 8.566 0.590 1.00 90.81 366 SER A C 1
ATOM 2803 O O . SER A 1 366 ? -8.092 7.760 0.962 1.00 90.81 366 SER A O 1
ATOM 2805 N N . PRO A 1 367 ? -6.091 8.145 0.022 1.00 88.44 367 PRO A N 1
ATOM 2806 C CA . PRO A 1 367 ? -5.794 6.727 -0.187 1.00 88.44 367 PRO A CA 1
ATOM 2807 C C . PRO A 1 367 ? -5.586 5.956 1.131 1.00 88.44 367 PRO A C 1
ATOM 2809 O O . PRO A 1 367 ? -5.703 4.737 1.148 1.00 88.44 367 PRO A O 1
ATOM 2812 N N . ASN A 1 368 ? -5.334 6.651 2.247 1.00 88.94 368 ASN A N 1
ATOM 2813 C CA . ASN A 1 368 ? -5.069 6.039 3.556 1.00 88.94 368 ASN A CA 1
ATOM 2814 C C . ASN A 1 368 ? -6.329 5.799 4.406 1.00 88.94 368 ASN A C 1
ATOM 2816 O O . ASN A 1 368 ? -6.261 5.101 5.419 1.00 88.94 368 ASN A O 1
ATOM 2820 N N . LEU A 1 369 ? -7.478 6.360 4.011 1.00 89.88 369 LEU A N 1
ATOM 2821 C CA . LEU A 1 369 ? -8.729 6.255 4.770 1.00 89.88 369 LEU A CA 1
ATOM 2822 C C . LEU A 1 369 ? -9.188 4.797 4.995 1.00 89.88 369 LEU A C 1
ATOM 2824 O O . LEU A 1 369 ? -9.542 4.479 6.130 1.00 89.88 369 LEU A O 1
ATOM 2828 N N . PRO A 1 370 ? -9.161 3.892 3.993 1.00 89.50 370 PRO A N 1
ATOM 2829 C CA . PRO A 1 370 ? -9.591 2.506 4.191 1.00 89.50 370 PRO A CA 1
ATOM 2830 C C . PRO A 1 370 ? -8.746 1.774 5.237 1.00 89.50 370 PRO A C 1
ATOM 2832 O O . PRO A 1 370 ? -9.291 1.107 6.112 1.00 89.50 370 PRO A O 1
ATOM 2835 N N . SER A 1 371 ? -7.423 1.955 5.194 1.00 86.38 371 SER A N 1
ATOM 2836 C CA . SER A 1 371 ? -6.500 1.351 6.157 1.00 86.38 371 SER A CA 1
ATOM 2837 C C . SER A 1 371 ? -6.727 1.887 7.571 1.00 86.38 371 SER A C 1
ATOM 2839 O O . SER A 1 371 ? -6.717 1.117 8.526 1.00 86.38 371 SER A O 1
ATOM 2841 N N . PHE A 1 372 ? -6.983 3.193 7.708 1.00 86.19 372 PHE A N 1
ATOM 2842 C CA . PHE A 1 372 ? -7.325 3.818 8.987 1.00 86.19 372 PHE A CA 1
ATOM 2843 C C . PHE A 1 372 ? -8.628 3.259 9.577 1.00 86.19 372 PHE A C 1
ATOM 2845 O O . PHE A 1 372 ? -8.670 2.914 10.755 1.00 86.19 372 PHE A O 1
ATOM 2852 N N . LEU A 1 373 ? -9.679 3.122 8.763 1.00 86.38 373 LEU A N 1
ATOM 2853 C CA . LEU A 1 373 ? -10.952 2.552 9.213 1.00 86.38 373 LEU A CA 1
ATOM 2854 C C . LEU A 1 373 ? -10.821 1.070 9.572 1.00 86.38 373 LEU A C 1
ATOM 2856 O O . LEU A 1 373 ? -11.399 0.636 10.566 1.00 86.38 373 LEU A O 1
ATOM 2860 N N . GLY A 1 374 ? -10.027 0.316 8.807 1.00 84.44 374 GLY A N 1
ATOM 2861 C CA . GLY A 1 374 ? -9.686 -1.066 9.132 1.00 84.44 374 GLY A CA 1
ATOM 2862 C C . GLY A 1 374 ? -9.021 -1.172 10.504 1.00 84.44 374 GLY A C 1
ATOM 2863 O O . GLY A 1 374 ? -9.498 -1.926 11.341 1.00 84.44 374 GLY A O 1
ATOM 2864 N N . LEU A 1 375 ? -8.001 -0.346 10.760 1.00 84.62 375 LEU A N 1
ATOM 2865 C CA . LEU A 1 375 ? -7.268 -0.298 12.033 1.00 84.62 375 LEU A CA 1
ATOM 2866 C C . LEU A 1 375 ? -8.127 0.080 13.244 1.00 84.62 375 LEU A C 1
ATOM 2868 O O . LEU A 1 375 ? -7.804 -0.321 14.353 1.00 84.62 375 LEU A O 1
ATOM 2872 N N . LEU A 1 376 ? -9.180 0.880 13.062 1.00 82.19 376 LEU A N 1
ATOM 2873 C CA . LEU A 1 376 ? -10.107 1.224 14.145 1.00 82.19 376 LEU A CA 1
ATOM 2874 C C . LEU A 1 376 ? -11.085 0.092 14.477 1.00 82.19 376 LEU A C 1
ATOM 2876 O O . LEU A 1 376 ? -11.613 0.054 15.587 1.00 82.19 376 LEU A O 1
ATOM 2880 N N . CYS A 1 377 ? -11.369 -0.783 13.510 1.00 81.62 377 CYS A N 1
ATOM 2881 C CA . CYS A 1 377 ? -12.316 -1.884 13.683 1.00 81.62 377 CYS A CA 1
ATOM 2882 C C . CYS A 1 377 ? -11.648 -3.190 14.150 1.00 81.62 377 CYS A C 1
ATOM 2884 O O . CYS A 1 377 ? -12.361 -4.086 14.603 1.00 81.62 377 CYS A O 1
ATOM 2886 N N . THR A 1 378 ? -10.323 -3.298 14.015 1.00 70.50 378 THR A N 1
ATOM 2887 C CA . THR A 1 378 ? -9.479 -4.394 14.528 1.00 70.50 378 THR A CA 1
ATOM 2888 C C . THR A 1 378 ? -8.972 -4.088 15.923 1.00 70.50 378 THR A C 1
ATOM 2890 O O . THR A 1 378 ? -9.034 -4.996 16.778 1.00 70.50 378 THR A O 1
#

Radius of gyration: 33.01 Å; Cα contacts (8 Å, |Δi|>4): 551; chains: 1; bounding box: 83×40×106 Å

Organism: NCBI:txid48269

Sequence (378 aa):
MVVSICLLTLLAYNTLMRKPIETQVLIPVMPGINLPTSHLGFYALTLLICAFIHEAGHALAAVRERVRLHGFGIFVFGFYPGAFVDLNTADLQSLSPFCQLRVYCAGVWHNAVIAVISIIIFYLLPFLLSPGYHVGTGVGVTYLREDSVVTGYRGLALGDAITRVNSCPVNQQSDWFKCLEEAYIHPSGYCVSGAYLSMIDNKASVPRRSLSAIVSVNKLDENDSFESVSNQNKLNEDCCTVQSASTHLCFTYTTPTKLSSTSRRYACLPARAVTERTSCNVTSDCGNLGAMRGNNNGIQSESLGVISTRSMYCVVPSPPDNSTRLVRLVHNRHKAPAILFLGPLEDLVASIGVSDYVPRWPSILSPNLPSFLGLLCT

Nearest PDB structures (foldseek):
  8iv5-assembly1_H  TM=1.744E-01  e=4.242E-01  Mus musculus
  5jzi-assembly2_I  TM=1.610E-01  e=1.026E+00  Homo sapiens
  1e07-assembly1_A  TM=1.833E-01  e=5.091E+00  Homo sapiens

pLDDT: mean 79.53, std 19.07, range [25.64, 96.75]

Foldseek 3Di:
DVVVVVVVVVLVVCQVVPDDDPDDPDNDDDDPRNHDVVCLVLVQVLQQVLQVVLQVQLVVLCVVLVWDWPDKAWDDDPSHIHIHTHTDPVSLVPDDPVSNVSSVCRSVVRSVVLLVVLVVCLVCLCVVCVVFWDFQQAWFFQFFDPPDLQDDPLHDDGLWGFQDKQPQGHRFPVSVVVRLVVLLVAFWWFKDWPVVVVVQVVVPPAAADLEAADPPPDDDDDDDDDDDDDDDDPDHDHQDDPVCRVFWFKWWWWDQDPPRDIDIGIHTGGPQVRSPGDIDRFQVVNPFPPPPDDDDDDDDDDDDDDPPRRRMITIGTRYNDSQWGWIWTDIDDPPRGTRIDTGGSVSVVVRTDIHSIRTPCVVVDRPCVSVSSSSSSD

InterPro domains:
  IPR001193 Membrane-bound transcription factor site-2 protease [PR01000] (28-47)
  IPR001193 Membrane-bound transcription factor site-2 protease [PR01000] (51-65)
  IPR001193 Membrane-bound transcription factor site-2 protease [PR01000] (67-82)
  IPR001193 Membrane-bound transcription factor site-2 protease [PR01000] (83-95)
  IPR001193 Membrane-bound transcription factor site-2 protease [PTHR13325] (1-377)
  IPR008915 Peptidase M50 [PF02163] (43-183)

Solvent-accessible surface area (backbone atoms only — not comparable to full-atom values): 22203 Å² total; per-residue (Å²): 107,69,68,58,50,54,51,50,52,51,50,51,51,45,62,74,66,68,59,91,64,98,77,67,94,73,79,82,90,39,80,71,77,84,34,63,63,88,50,47,64,58,52,42,52,52,44,34,53,48,31,44,47,18,31,48,26,27,50,56,39,28,52,74,72,70,35,57,74,77,48,71,53,75,50,70,62,90,85,47,50,39,46,47,61,42,63,44,61,71,56,47,69,71,44,55,73,71,57,42,49,48,27,72,44,24,20,60,50,44,44,51,51,49,52,54,50,28,50,53,48,52,73,43,39,68,67,74,41,44,90,53,30,45,66,64,76,10,22,6,25,54,41,71,43,82,96,36,89,58,41,61,99,77,34,67,53,76,22,41,30,41,34,26,42,67,90,40,72,19,31,36,54,68,35,50,56,52,38,51,52,46,47,68,78,50,72,72,15,22,44,42,52,42,70,61,51,52,61,55,49,77,72,50,94,64,86,54,49,74,46,26,75,85,74,82,76,76,91,79,80,95,81,82,81,93,74,90,81,82,88,89,75,98,72,86,50,59,36,48,57,82,91,45,53,91,55,33,42,26,26,33,35,74,42,86,43,100,76,89,42,72,48,80,45,68,47,58,39,51,44,66,74,45,70,72,38,60,70,22,92,44,45,77,67,53,48,64,89,80,80,86,74,84,83,89,79,90,78,92,77,91,77,91,85,80,93,73,74,69,43,38,37,29,33,29,74,35,55,67,48,96,64,42,41,81,44,38,42,34,56,71,57,85,94,58,70,66,41,76,45,79,39,47,63,66,59,53,58,76,32,46,38,70,32,42,50,20,34,76,46,45,92,79,42,66,44,53,52,65,61,53,55,48,63,74,39,105